Protein 3HFQ (pdb70)

Secondary structure (DSSP, 8-state):
-EEEEEEE--SSS--EEEEEEEETTTTEEEEEEEEEE-S----EEE-TT-EEEEEEEETTEEEEEEEEEETTEEEEEEEEEEES---SEEEEETTTTEEEEEETTTTEEE--B-TTS-B----EEE-----SSTT-SS--EEEEEE-TTS-EEEEETTTTEEEEEEE-TTS-EEEEEEE--TT--EEEEEE-TTSSEEEEEETTTTEEEEEEEETTTTEEEEEEEEESS-TT--S--EEEEEEE-TTS-EEEEEEETTTEEEEEEE-GGG-EEEEEEEE-SSS---EEEE-TTSSEEEEEETTTTEEEEEEE-TTT--EEEEEEEEE-TTEEEEEE--/-EEEEEEE--SSS--EEEEEEEETTTTEEEEEEEEEE-S----EEE-TT-EEEEEEEETTEEEEEEEEEETTEEEEEEEEEEES---SEEEEETTTTEEEEEETTTTEEE--B-TTS-B----EEE-----SSTT-SS--EEEEEE-TTS-EEEEETTTTEEEEEEE-TTS-EEEEEEE--TT--EEEEEE-TTSSEEEEEETTTTEEEEEEEETTTTEEEEEEEEESS-TT--S--EEEEEEE-TTS-EEEEEEETTTEEEEEEE-TTS-EEEEEEEE-SSS---EEEE-TTSSEEEEEETTTTEEEEEEE-TTT--EEEEEEEEE-TTEEEEEE--

CATH classification: 2.130.10.10

Foldseek 3Di:
DFKKKFAFAPPDPDQGIWMWDQDPPVRDIATPGDADGFHRQQEWEAAPQGKIKTWHDDDQKTEIWIWHDDPSHIHTDGTDIDGHDTFAYWYADHVLQKMWTFRFVQLWIWMHQDPVGDDDTQDIDHDWAAFDDPSQPIWGWADWDAAPLGWIWIDTLGHQKIWTWHADSSIYTDTQDMDHPTQQRWHDKDAALVRQWIWIARFRQQKIWIWGADPVRRDIDTDDMDHQDDPPPPDDKTKADWDADNNRQKIWIAIAPVAWIWIWGQDPPRDTDTDDTGHQQEGAFRDKQQEPVSQKIKTAHQPGQKIFIWGADPPPRDTDGDDIGHGHHRTRYMGIDD/DFKKKFFFAPPDPDQGIWMWDQDPVVRDIATPGDADGFHRFQEWEAAPQGKIWTWHDDPQWTFIWIWHGDPSYTHTDGTDTDHDDTFAYKYADHVLQKMWTFRFVQLWIWMHQDPVGDDDTQDIDHDWAAFDDPSLPIWGWADWDAAPLGWIWIDTLGHQKIWTWHADSSGDTHTQDMDHPTQQRWHDKAAALVRQWIWTARFRQQKIWIWGADPVSRDIDTDDMDHQDPPPDDWDKTKADKDAPNNRQKIWIAIATVAWIWIWGADPVGDTDTDDTGHQQEGAFRDKYQAPVSQKIKTAHQPGQKIFIWGADPVVRDTDGDDIRHGHHRTRYMGIDD

Organism: Lactiplantibacillus plantarum (strain ATCC BAA-793 / NCIMB 8826 / WCFS1) (NCBI:txid220668)

InterPro domains:
  IPR011048 Cytochrome cd1-nitrite reductase-like, haem d1 domain superfamily [SSF51004] (36-339)
  IPR015943 WD40/YVTN repeat-like-containing domain superfamily [G3DSA:2.130.10.10] (1-339)
  IPR019405 Lactonase, 7-bladed beta-propeller [PF10282] (5-339)
  IPR050282 Cycloisomerase 2 [PTHR30344] (2-339)

Radius of gyration: 32.07 Å; Cα contacts (8 Å, |Δi|>4): 2108; chains: 2; bounding box: 79×46×90 Å

Solvent-accessible surface area: 25592 Å² total

Sequence (676 aa):
QERILFGTYTKKTSQGIYQGTLDTTAKTLTNDGLLAATQNPTYLALSAKDCLYSVDKEDDEGGIAAWQIDGQTAHKLNTVVAPGTPPAYVAVDEARQLVYSANYHKGTAEVKIAADGALTLTDTVQHSGHGPRPEQDGSHIHYTDLTPDNRLAVIDLGSDKVYVYNVSDAGQLSEQSVLTEAGFGPRHLVFSPDGQYAFLAGELSSQIASLKYDTQTGAFTQLGIVKTIPADYTAHNGAAAIRLSHDGHFLYVSNRGYNTLAVFAVTADGHLTLIQQISTEGDFPRDFDLDPTEAFVVVVNQNTDNATLYARDLTSGKLSLLQKDVTVPEGVCVRFLEQERILFGTYTKKTSQGIYQGTLDTTAKTLTNDGLLAATQNPTYLALSAKDCLYSVDKEDDEGGIAAWQIDGQTAHKLNTVVAPGTPPAYVAVDEARQLVYSANYHKGTAEVKIAADGALTLTDTVQHSGHGPRPEQDGSHIHYTDLTPDNRLAVIDLGSDKVYVYNVSDAGQLSEQSVLTEAGFGPRHLVFSPDGQYAFLAGELSSQIASLKYDTQTGAFTQLGIVKTIPADYTAHNGAAAIRLSHDGHFLYVSNRGYNTLAVFAVTADGHLTLIQQISTEGDFPRDFDLDPTEAFVVVVNQNTDNATLYARDLTSGKLSLLQKDVTVPEGVCVRFLE

Nearest PDB structures (foldseek):
  3hfq-assembly2_B  TM=1.000E+00  e=3.665E-59  Lactiplantibacillus plantarum
  3fgb-assembly2_B  TM=9.104E-01  e=1.657E-25  Bacteroides thetaiotaomicron
  6igb-assembly2_B  TM=9.266E-01  e=6.050E-25  Pseudomonas aeruginosa PAO1
  1ri6-assembly1_A  TM=8.854E-01  e=9.279E-20  Escherichia coli
  6nau-assembly3_C  TM=8.798E-01  e=3.077E-19  Klebsiella pneumoniae subsp. pneumoniae

B-factor: mean 16.71, std 8.14, range [5.11, 86.41]

Structure (mmCIF, N/CA/C/O backbone):
data_3HFQ
#
_entry.id   3HFQ
#
_cell.length_a   78.543
_cell.length_b   54.029
_cell.length_c   79.584
_cell.angle_alpha   90.000
_cell.angle_beta   104.180
_cell.angle_gamma   90.000
#
_symmetry.space_group_name_H-M   'P 1 21 1'
#
loop_
_entity.id
_entity.type
_entity.pdbx_description
1 polymer 'uncharacterized protein lp_2219'
2 non-polymer 'PHOSPHATE ION'
3 water water
#
loop_
_atom_site.group_PDB
_atom_site.id
_atom_site.type_symbol
_atom_site.label_atom_id
_atom_site.label_alt_id
_atom_site.label_comp_id
_atom_site.label_asym_id
_atom_site.label_entity_id
_atom_site.label_seq_id
_atom_site.pdbx_PDB_ins_code
_atom_site.Cartn_x
_atom_site.Cartn_y
_atom_site.Cartn_z
_atom_site.occupancy
_atom_site.B_iso_or_equiv
_atom_site.auth_seq_id
_atom_site.auth_comp_id
_atom_site.auth_asym_id
_atom_site.auth_atom_id
_atom_site.pdbx_PDB_model_num
ATOM 9 N N . GLN A 1 2 ? 10.956 24.427 17.052 1.00 18.17 2 GLN A N 1
ATOM 10 C CA . GLN A 1 2 ? 11.174 23.313 17.966 1.00 17.28 2 GLN A CA 1
ATOM 11 C C . GLN A 1 2 ? 11.724 23.819 19.298 1.00 20.84 2 GLN A C 1
ATOM 12 O O . GLN A 1 2 ? 12.697 24.571 19.329 1.00 19.03 2 GLN A O 1
ATOM 18 N N . GLU A 1 3 ? 11.092 23.407 20.392 1.00 15.41 3 GLU A N 1
ATOM 19 C CA . GLU A 1 3 ? 11.526 23.809 21.724 1.00 15.78 3 GLU A CA 1
ATOM 20 C C . GLU A 1 3 ? 11.843 22.577 22.556 1.00 15.30 3 GLU A C 1
ATOM 21 O O . GLU A 1 3 ? 11.018 21.674 22.697 1.00 13.48 3 GLU A O 1
ATOM 27 N N . ARG A 1 4 ? 13.049 22.561 23.109 1.00 14.37 4 ARG A N 1
ATOM 28 C CA . ARG A 1 4 ? 13.536 21.453 23.916 1.00 14.62 4 ARG A CA 1
ATOM 29 C C . ARG A 1 4 ? 12.995 21.497 25.339 1.00 15.61 4 ARG A C 1
ATOM 30 O O . ARG A 1 4 ? 12.920 22.564 25.955 1.00 14.45 4 ARG A O 1
ATOM 38 N N . ILE A 1 5 ? 12.630 20.325 25.852 1.00 15.06 5 ILE A N 1
ATOM 39 C CA . ILE A 1 5 ? 12.083 20.191 27.198 1.00 14.84 5 ILE A CA 1
ATOM 40 C C . ILE A 1 5 ? 12.787 19.051 27.927 1.00 16.15 5 ILE A C 1
ATOM 41 O O . ILE A 1 5 ? 13.087 18.022 27.323 1.00 14.75 5 ILE A O 1
ATOM 46 N N . LEU A 1 6 ? 13.045 19.239 29.219 1.00 11.09 6 LEU A N 1
ATOM 47 C CA . LEU A 1 6 ? 13.676 18.205 30.031 1.00 9.25 6 LEU A CA 1
ATOM 48 C C . LEU A 1 6 ? 12.643 17.710 31.038 1.00 10.56 6 LEU A C 1
ATOM 49 O O . LEU A 1 6 ? 11.871 18.500 31.586 1.00 13.31 6 LEU A O 1
ATOM 54 N N . PHE A 1 7 ? 12.627 16.403 31.278 1.00 11.64 7 PHE A N 1
ATOM 55 C CA . PHE A 1 7 ? 11.679 15.804 32.208 1.00 9.17 7 PHE A CA 1
ATOM 56 C C . PHE A 1 7 ? 12.366 15.146 33.400 1.00 13.01 7 PHE A C 1
ATOM 57 O O . PHE A 1 7 ? 13.215 14.269 33.227 1.00 10.20 7 PHE A O 1
ATOM 65 N N . GLY A 1 8 ? 11.989 15.572 34.602 1.00 11.38 8 GLY A N 1
ATOM 66 C CA . GLY A 1 8 ? 12.537 14.982 35.812 1.00 11.16 8 GLY A CA 1
ATOM 67 C C . GLY A 1 8 ? 11.600 13.844 36.177 1.00 13.36 8 GLY A C 1
ATOM 68 O O . GLY A 1 8 ? 10.423 13.880 35.819 1.00 10.25 8 GLY A O 1
ATOM 69 N N . THR A 1 9 ? 12.101 12.835 36.879 1.00 8.50 9 THR A N 1
ATOM 70 C CA . THR A 1 9 ? 11.269 11.690 37.233 1.00 9.06 9 THR A CA 1
ATOM 71 C C . THR A 1 9 ? 11.705 11.018 38.520 1.00 12.78 9 THR A C 1
ATOM 72 O O . THR A 1 9 ? 12.703 11.387 39.134 1.00 11.09 9 THR A O 1
ATOM 76 N N . TYR A 1 10 ? 10.920 10.017 38.904 1.00 12.76 10 TYR A N 1
ATOM 77 C CA . TYR A 1 10 ? 11.211 9.157 40.040 1.00 11.55 10 TYR A CA 1
ATOM 78 C C . TYR A 1 10 ? 11.710 7.947 39.265 1.00 12.85 10 TYR A C 1
ATOM 79 O O . TYR A 1 10 ? 11.362 7.789 38.093 1.00 9.90 10 TYR A O 1
ATOM 88 N N . THR A 1 11 ? 12.523 7.104 39.885 1.00 11.76 11 THR A N 1
ATOM 89 C CA . THR A 1 11 ? 13.013 5.918 39.193 1.00 13.30 11 THR A CA 1
ATOM 90 C C . THR A 1 11 ? 12.763 4.696 40.062 1.00 18.25 11 THR A C 1
ATOM 91 O O . THR A 1 11 ? 13.684 3.947 40.385 1.00 21.52 11 THR A O 1
ATOM 95 N N . LYS A 1 12 ? 11.501 4.508 40.431 1.00 18.37 12 LYS A N 1
ATOM 96 C CA . LYS A 1 12 ? 11.093 3.396 41.279 1.00 22.87 12 LYS A CA 1
ATOM 97 C C . LYS A 1 12 ? 10.442 2.256 40.501 1.00 22.07 12 LYS A C 1
ATOM 98 O O . LYS A 1 12 ? 10.271 1.161 41.037 1.00 19.65 12 LYS A O 1
ATOM 104 N N . LYS A 1 13 ? 10.081 2.505 39.245 1.00 17.92 13 LYS A N 1
ATOM 105 C CA . LYS A 1 13 ? 9.441 1.477 38.430 1.00 21.17 13 LYS A CA 1
ATOM 106 C C . LYS A 1 13 ? 10.094 1.219 37.075 1.00 24.87 13 LYS A C 1
ATOM 107 O O . LYS A 1 13 ? 10.715 0.174 36.874 1.00 29.77 13 LYS A O 1
ATOM 113 N N . THR A 1 14 ? 9.959 2.156 36.143 1.00 19.99 14 THR A N 1
ATOM 114 C CA . THR A 1 14 ? 10.533 1.960 34.817 1.00 21.82 14 THR A CA 1
ATOM 115 C C . THR A 1 14 ? 11.448 3.069 34.303 1.00 19.47 14 THR A C 1
ATOM 116 O O . THR A 1 14 ? 12.191 2.863 33.345 1.00 19.89 14 THR A O 1
ATOM 120 N N . SER A 1 15 ? 11.395 4.240 34.927 1.00 14.67 15 SER A N 1
ATOM 121 C CA . SER A 1 15 ? 12.231 5.362 34.498 1.00 13.79 15 SER A CA 1
ATOM 122 C C . SER A 1 15 ? 13.721 5.098 34.711 1.00 11.71 15 SER A C 1
ATOM 123 O O . SER A 1 15 ? 14.111 4.461 35.687 1.00 12.13 15 SER A O 1
ATOM 126 N N . GLN A 1 16 ? 14.548 5.598 33.798 1.00 12.30 16 GLN A N 1
ATOM 127 C CA . GLN A 1 16 ? 15.994 5.429 33.908 1.00 15.39 16 GLN A CA 1
ATOM 128 C C . GLN A 1 16 ? 16.696 6.743 34.239 1.00 14.16 16 GLN A C 1
ATOM 129 O O . GLN A 1 16 ? 17.928 6.799 34.295 1.00 13.15 16 GLN A O 1
ATOM 135 N N . GLY A 1 17 ? 15.918 7.801 34.454 1.00 14.76 17 GLY A N 1
ATOM 136 C CA . GLY A 1 17 ? 16.519 9.080 34.791 1.00 17.07 17 GLY A CA 1
ATOM 137 C C . GLY A 1 17 ? 15.858 10.306 34.191 1.00 11.01 17 GLY A C 1
ATOM 138 O O . GLY A 1 17 ? 14.635 10.459 34.235 1.00 10.70 17 GLY A O 1
ATOM 139 N N . ILE A 1 18 ? 16.681 11.187 33.631 1.00 8.26 18 ILE A N 1
ATOM 140 C CA . ILE A 1 18 ? 16.201 12.422 33.024 1.00 8.42 18 ILE A CA 1
ATOM 141 C C . ILE A 1 18 ? 15.948 12.226 31.533 1.00 13.02 18 ILE A C 1
ATOM 142 O O . ILE A 1 18 ? 16.825 11.760 30.800 1.00 12.33 18 ILE A O 1
ATOM 147 N N . TYR A 1 19 ? 14.744 12.571 31.089 1.00 10.28 19 TYR A N 1
ATOM 148 C CA . TYR A 1 19 ? 14.391 12.443 29.681 1.00 10.63 19 TYR A CA 1
ATOM 149 C C . TYR A 1 19 ? 14.341 13.807 29.014 1.00 9.93 19 TYR A C 1
ATOM 150 O O . TYR A 1 19 ? 14.348 14.840 29.686 1.00 9.24 19 TYR A O 1
ATOM 159 N N . GLN A 1 20 ? 14.304 13.80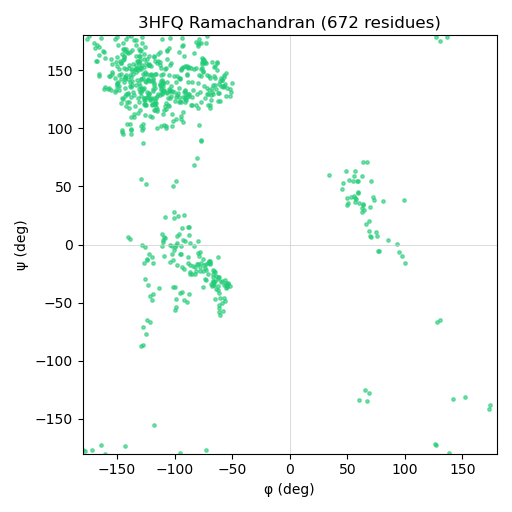4 27.686 1.00 9.86 20 GLN A N 1
ATOM 160 C CA . GLN A 1 20 ? 14.244 15.049 26.939 1.00 8.73 20 GLN A CA 1
ATOM 161 C C . GLN A 1 20 ? 13.278 14.904 25.775 1.00 10.21 20 GLN A C 1
ATOM 162 O O . GLN A 1 20 ? 13.135 13.826 25.196 1.00 10.72 20 GLN A O 1
ATOM 168 N N . GLY A 1 21 ? 12.596 15.994 25.453 1.00 9.67 21 GLY A N 1
ATOM 169 C CA . GLY A 1 21 ? 11.644 15.956 24.365 1.00 10.96 21 GLY A CA 1
ATOM 170 C C . GLY A 1 21 ? 11.632 17.243 23.576 1.00 16.49 21 GLY A C 1
ATOM 171 O O . GLY A 1 21 ? 12.448 18.141 23.799 1.00 13.65 21 GLY A O 1
ATOM 172 N N . THR A 1 22 ? 10.686 17.331 22.651 1.00 12.07 22 THR A N 1
ATOM 173 C CA . THR A 1 22 ? 10.560 18.498 21.803 1.00 12.61 22 THR A CA 1
ATOM 174 C C . THR A 1 22 ? 9.102 18.905 21.656 1.00 12.83 22 THR A C 1
ATOM 175 O O . THR A 1 22 ? 8.222 18.058 21.504 1.00 11.97 22 THR A O 1
ATOM 179 N N . LEU A 1 23 ? 8.857 20.208 21.728 1.00 10.63 23 LEU A N 1
ATOM 180 C CA . LEU A 1 23 ? 7.521 20.753 21.536 1.00 13.27 23 LEU A CA 1
ATOM 181 C C . LEU A 1 23 ? 7.590 21.461 20.184 1.00 13.34 23 LEU A C 1
ATOM 182 O O . LEU A 1 23 ? 8.355 22.413 20.013 1.00 10.89 23 LEU A O 1
ATOM 187 N N . ASP A 1 24 ? 6.826 20.965 19.216 1.00 15.33 24 ASP A N 1
ATOM 188 C CA . ASP A 1 24 ? 6.801 21.550 17.879 1.00 17.20 24 ASP A CA 1
ATOM 189 C C . ASP A 1 24 ? 5.620 22.525 17.856 1.00 13.54 24 ASP A C 1
ATOM 190 O O . ASP A 1 24 ? 4.463 22.111 17.855 1.00 16.00 24 ASP A O 1
ATOM 195 N N . THR A 1 25 ? 5.913 23.823 17.846 1.00 16.00 25 THR A N 1
ATOM 196 C CA . THR A 1 25 ? 4.889 24.885 17.870 1.00 14.89 25 THR A CA 1
ATOM 197 C C . THR A 1 25 ? 3.981 24.960 16.639 1.00 19.04 25 THR A C 1
ATOM 198 O O . THR A 1 25 ? 2.854 25.481 16.733 1.00 16.79 25 THR A O 1
ATOM 202 N N . THR A 1 26 ? 4.460 24.447 15.504 1.00 15.61 26 THR A N 1
ATOM 203 C CA . THR A 1 26 ? 3.651 24.471 14.288 1.00 19.61 26 THR A CA 1
ATOM 204 C C . THR A 1 26 ? 2.812 23.193 14.120 1.00 20.66 26 THR A C 1
ATOM 205 O O . THR A 1 26 ? 1.626 23.277 13.826 1.00 19.46 26 THR A O 1
ATOM 209 N N . ALA A 1 27 ? 3.440 22.029 14.289 1.00 17.17 27 ALA A N 1
ATOM 210 C CA . ALA A 1 27 ? 2.759 20.753 14.169 1.00 18.00 27 ALA A CA 1
ATOM 211 C C . ALA A 1 27 ? 1.851 20.500 15.339 1.00 19.13 27 ALA A C 1
ATOM 212 O O . ALA A 1 27 ? 0.940 19.700 15.296 1.00 16.93 27 ALA A O 1
ATOM 214 N N . LYS A 1 28 ? 2.151 21.191 16.414 1.00 16.81 28 LYS A N 1
ATOM 215 C CA . LYS A 1 28 ? 1.356 21.130 17.605 1.00 13.53 28 LYS A CA 1
ATOM 216 C C . LYS A 1 28 ? 1.544 19.794 18.331 1.00 18.00 28 LYS A C 1
ATOM 217 O O . LYS A 1 28 ? 0.592 19.177 18.810 1.00 16.03 28 LYS A O 1
ATOM 223 N N . THR A 1 29 ? 2.784 19.328 18.377 1.00 17.60 29 THR A N 1
ATOM 224 C CA . THR A 1 29 ? 3.097 18.033 18.954 1.00 16.39 29 THR A CA 1
ATOM 225 C C . THR A 1 29 ? 4.106 18.109 20.091 1.00 14.26 29 THR A C 1
ATOM 226 O O . THR A 1 29 ? 4.836 19.094 20.248 1.00 12.37 29 THR A O 1
ATOM 230 N N . LEU A 1 30 ? 4.137 17.040 20.876 1.00 12.14 30 LEU A N 1
ATOM 231 C CA . LEU A 1 30 ? 5.044 16.899 22.006 1.00 12.55 30 LEU A CA 1
ATOM 232 C C . LEU A 1 30 ? 5.611 15.486 21.935 1.00 14.52 30 LEU A C 1
ATOM 233 O O . LEU A 1 30 ? 4.858 14.519 21.836 1.00 12.78 30 LEU A O 1
ATOM 238 N N . THR A 1 31 ? 6.934 15.367 21.988 1.00 15.37 31 THR A N 1
ATOM 239 C CA . THR A 1 31 ? 7.576 14.058 21.932 1.00 19.55 31 THR A CA 1
ATOM 240 C C . THR A 1 31 ? 8.518 13.859 23.113 1.00 17.45 31 THR A C 1
ATOM 241 O O . THR A 1 31 ? 8.935 14.820 23.763 1.00 17.78 31 THR A O 1
ATOM 245 N N . ASN A 1 32 ? 8.830 12.601 23.396 1.00 10.13 32 ASN A N 1
ATOM 246 C CA . ASN A 1 32 ? 9.798 12.261 24.428 1.00 13.84 32 ASN A CA 1
ATOM 247 C C . ASN A 1 32 ? 10.861 11.614 23.550 1.00 11.89 32 ASN A C 1
ATOM 248 O O . ASN A 1 32 ? 10.711 10.468 23.130 1.00 14.08 32 ASN A O 1
ATOM 253 N N . ASP A 1 33 ? 11.906 12.373 23.237 1.00 10.89 33 ASP A N 1
ATOM 254 C CA . ASP A 1 33 ? 12.973 11.892 22.368 1.00 11.31 33 ASP A CA 1
ATOM 255 C C . ASP A 1 33 ? 13.880 10.836 22.981 1.00 13.69 33 ASP A C 1
ATOM 256 O O . ASP A 1 33 ? 14.617 10.157 22.268 1.00 15.01 33 ASP A O 1
ATOM 261 N N . GLY A 1 34 ? 13.837 10.692 24.298 1.00 11.29 34 GLY A N 1
ATOM 262 C CA . GLY A 1 34 ? 14.672 9.689 24.926 1.00 15.93 34 GLY A CA 1
ATOM 263 C C . GLY A 1 34 ? 15.380 10.146 26.181 1.00 12.31 34 GLY A C 1
ATOM 264 O O . GLY A 1 34 ? 15.260 11.295 26.603 1.00 11.51 34 GLY A O 1
ATOM 265 N N . LEU A 1 35 ? 16.127 9.222 26.772 1.00 15.71 35 LEU A N 1
ATOM 266 C CA . LEU A 1 35 ? 16.874 9.471 27.995 1.00 11.48 35 LEU A CA 1
ATOM 267 C C . LEU A 1 35 ? 18.072 10.387 27.752 1.00 15.30 35 LEU A C 1
ATOM 268 O O . LEU A 1 35 ? 18.872 10.153 26.847 1.00 16.86 35 LEU A O 1
ATOM 273 N N . LEU A 1 36 ? 18.188 11.434 28.562 1.00 13.74 36 LEU A N 1
ATOM 274 C CA . LEU A 1 36 ? 19.299 12.367 28.446 1.00 13.32 36 LEU A CA 1
ATOM 275 C C . LEU A 1 36 ? 20.391 11.966 29.434 1.00 14.65 36 LEU A C 1
ATOM 276 O O . LEU A 1 36 ? 21.577 11.997 29.111 1.00 15.72 36 LEU A O 1
ATOM 281 N N . ALA A 1 37 ? 19.988 11.581 30.639 1.00 17.15 37 ALA A N 1
ATOM 282 C CA . ALA A 1 37 ? 20.957 11.186 31.655 1.00 16.86 37 ALA A CA 1
ATOM 283 C C . ALA A 1 37 ? 20.455 10.066 32.552 1.00 17.01 37 ALA A C 1
ATOM 284 O O . ALA A 1 37 ? 19.384 10.171 33.156 1.00 14.56 37 ALA A O 1
ATOM 286 N N . ALA A 1 38 ? 21.234 8.993 32.638 1.00 12.81 38 ALA A N 1
ATOM 287 C CA . ALA A 1 38 ? 20.878 7.870 33.491 1.00 15.50 38 ALA A CA 1
ATOM 288 C C . ALA A 1 38 ? 21.264 8.274 34.909 1.00 15.66 38 ALA A C 1
ATOM 289 O O . ALA A 1 38 ? 22.436 8.525 35.193 1.00 15.45 38 ALA A O 1
ATOM 291 N N . THR A 1 39 ? 20.272 8.354 35.788 1.00 17.74 39 THR A N 1
ATOM 292 C CA . THR A 1 39 ? 20.494 8.744 37.175 1.00 16.30 39 THR A CA 1
ATOM 293 C C . THR A 1 39 ? 19.291 8.320 38.025 1.00 17.83 39 THR A C 1
ATOM 294 O O . THR A 1 39 ? 18.244 7.962 37.488 1.00 16.24 39 THR A O 1
ATOM 298 N N . GLN A 1 40 ? 19.438 8.348 39.347 1.00 14.94 40 GLN A N 1
ATOM 299 C CA . GLN A 1 40 ? 18.355 7.930 40.233 1.00 13.74 40 GLN A CA 1
ATOM 300 C C . GLN A 1 40 ? 17.562 9.061 40.883 1.00 15.77 40 GLN A C 1
ATOM 301 O O . GLN A 1 40 ? 18.136 10.001 41.425 1.00 14.22 40 GLN A O 1
ATOM 307 N N . ASN A 1 41 ? 16.237 8.937 40.820 1.00 13.19 41 ASN A N 1
ATOM 308 C CA . ASN A 1 41 ? 15.290 9.893 41.399 1.00 15.38 41 ASN A CA 1
ATOM 309 C C . ASN A 1 41 ? 15.538 11.378 41.139 1.00 14.30 41 ASN A C 1
ATOM 310 O O . ASN A 1 41 ? 15.582 12.184 42.070 1.00 12.55 41 ASN A O 1
ATOM 315 N N . PRO A 1 42 ? 15.696 11.765 39.864 1.00 12.17 42 PRO A N 1
ATOM 316 C CA . PRO A 1 42 ? 15.929 13.176 39.535 1.00 10.05 42 PRO A CA 1
ATOM 317 C C . PRO A 1 42 ? 14.567 13.867 39.488 1.00 12.57 42 PRO A C 1
ATOM 318 O O . PRO A 1 42 ? 14.112 14.292 38.424 1.00 11.51 42 PRO A O 1
ATOM 322 N N . THR A 1 43 ? 13.932 13.981 40.654 1.00 9.72 43 THR A N 1
ATOM 323 C CA . THR A 1 43 ? 12.590 14.559 40.767 1.00 9.27 43 THR A CA 1
ATOM 324 C C . THR A 1 43 ? 12.438 16.055 40.522 1.00 13.42 43 THR A C 1
ATOM 325 O O . THR A 1 43 ? 11.316 16.544 40.392 1.00 10.56 43 THR A O 1
ATOM 329 N N . TYR A 1 44 ? 13.543 16.794 40.499 1.00 9.57 44 TYR A N 1
ATOM 330 C CA . TYR A 1 44 ? 13.472 18.217 40.193 1.00 12.38 44 TYR A CA 1
ATOM 331 C C . TYR A 1 44 ? 14.751 18.631 39.482 1.00 10.21 44 TYR A C 1
ATOM 332 O O . TYR A 1 44 ? 15.827 18.099 39.763 1.00 12.42 44 TYR A O 1
ATOM 341 N N . LEU A 1 45 ? 14.616 19.579 38.559 1.00 10.77 45 LEU A N 1
ATOM 342 C CA . LEU A 1 45 ? 15.728 20.052 37.746 1.00 11.73 45 LEU A CA 1
ATOM 343 C C . LEU A 1 45 ? 15.868 21.571 37.723 1.00 13.66 45 LEU A C 1
ATOM 344 O O . LEU A 1 45 ? 14.880 22.294 37.848 1.00 9.12 45 LEU A O 1
ATOM 349 N N . ALA A 1 46 ? 17.102 22.038 37.531 1.00 7.31 46 ALA A N 1
ATOM 350 C CA . ALA A 1 46 ? 17.407 23.466 37.444 1.00 10.29 46 ALA A CA 1
ATOM 351 C C . ALA A 1 46 ? 18.512 23.647 36.401 1.00 15.18 46 ALA A C 1
ATOM 352 O O . ALA A 1 46 ? 19.426 22.827 36.312 1.00 16.23 46 ALA A O 1
ATOM 354 N N . LEU A 1 47 ? 18.426 24.721 35.623 1.00 10.61 47 LEU A N 1
ATOM 355 C CA . LEU A 1 47 ? 19.406 24.995 34.575 1.00 14.65 47 LEU A CA 1
ATOM 356 C C . LEU A 1 47 ? 20.121 26.324 34.779 1.00 13.15 47 LEU A C 1
ATOM 357 O O . LEU A 1 47 ? 19.540 27.275 35.297 1.00 15.99 47 LEU A O 1
ATOM 362 N N . SER A 1 48 ? 21.388 26.380 34.375 1.00 10.89 48 SER A N 1
ATOM 363 C CA . SER A 1 48 ? 22.164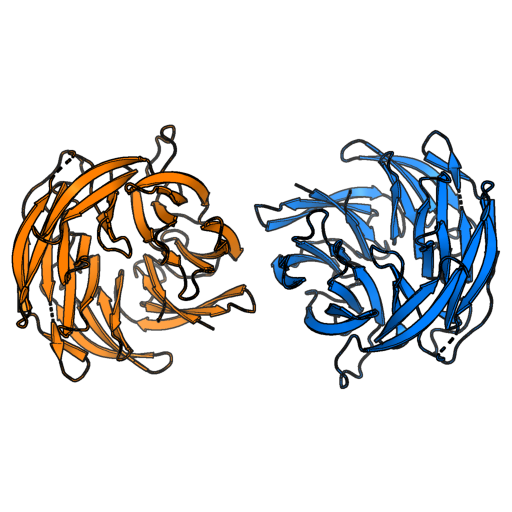 27.610 34.482 1.00 13.50 48 SER A CA 1
ATOM 364 C C . SER A 1 48 ? 22.287 28.209 33.083 1.00 17.03 48 SER A C 1
ATOM 365 O O . SER A 1 48 ? 21.947 27.558 32.092 1.00 16.61 48 SER A O 1
ATOM 368 N N . ALA A 1 49 ? 22.770 29.444 33.005 1.00 16.13 49 ALA A N 1
ATOM 369 C CA . ALA A 1 49 ? 22.933 30.120 31.724 1.00 23.12 49 ALA A CA 1
ATOM 370 C C . ALA A 1 49 ? 24.060 29.498 30.898 1.00 19.52 49 ALA A C 1
ATOM 371 O O . ALA A 1 49 ? 24.162 29.742 29.698 1.00 23.44 49 ALA A O 1
ATOM 373 N N . LYS A 1 50 ? 24.905 28.699 31.543 1.00 15.87 50 LYS A N 1
ATOM 374 C CA . LYS A 1 50 ? 26.016 28.042 30.857 1.00 17.87 50 LYS A CA 1
ATOM 375 C C . LYS A 1 50 ? 25.594 26.647 30.408 1.00 20.32 50 LYS A C 1
ATOM 376 O O . LYS A 1 50 ? 26.425 25.817 30.040 1.00 18.99 50 LYS A O 1
ATOM 378 N N . ASP A 1 51 ? 24.287 26.410 30.444 1.00 18.30 51 ASP A N 1
ATOM 379 C CA . ASP A 1 51 ? 23.692 25.140 30.062 1.00 18.55 51 ASP A CA 1
ATOM 380 C C . ASP A 1 51 ? 24.112 23.972 30.940 1.00 16.64 51 ASP A C 1
ATOM 381 O O . ASP A 1 51 ? 24.262 22.845 30.470 1.00 17.32 51 ASP A O 1
ATOM 386 N N . CYS A 1 52 ? 24.322 24.251 32.222 1.00 12.86 52 CYS A N 1
ATOM 387 C CA . CYS A 1 52 ? 24.645 23.192 33.159 1.00 11.24 52 CYS A CA 1
ATOM 388 C C . CYS A 1 52 ? 23.312 22.804 33.780 1.00 13.05 52 CYS A C 1
ATOM 389 O O . CYS A 1 52 ? 22.451 23.657 34.006 1.00 14.56 52 CYS A O 1
ATOM 392 N N . LEU A 1 53 ? 23.143 21.512 34.026 1.00 10.03 53 LEU A N 1
ATOM 393 C CA . LEU A 1 53 ? 21.920 20.986 34.603 1.00 12.56 53 LEU A CA 1
ATOM 394 C C . LEU A 1 53 ? 22.191 20.479 36.012 1.00 12.98 53 LEU A C 1
ATOM 395 O O . LEU A 1 53 ? 23.184 19.796 36.255 1.00 11.39 53 LEU A O 1
ATOM 400 N N . TYR A 1 54 ? 21.306 20.826 36.937 1.00 11.19 54 TYR A N 1
ATOM 401 C CA . TYR A 1 54 ? 21.438 20.401 38.321 1.00 11.18 54 TYR A CA 1
ATOM 402 C C . TYR A 1 54 ? 20.183 19.608 38.652 1.00 12.18 54 TYR A C 1
ATOM 403 O O . TYR A 1 54 ? 19.070 20.082 38.456 1.00 12.11 54 TYR A O 1
ATOM 412 N N . SER A 1 55 ? 20.371 18.386 39.138 1.00 10.98 55 SER A N 1
ATOM 413 C CA . SER A 1 55 ? 19.241 17.522 39.432 1.00 11.93 55 SER A CA 1
ATOM 414 C C . SER A 1 55 ? 19.276 16.857 40.791 1.00 12.20 55 SER A C 1
ATOM 415 O O . SER A 1 55 ? 20.343 16.586 41.341 1.00 9.05 55 SER A O 1
ATOM 418 N N . VAL A 1 56 ? 18.088 16.596 41.322 1.00 10.10 56 VAL A N 1
ATOM 419 C CA . VAL A 1 56 ? 17.954 15.900 42.590 1.00 9.72 56 VAL A CA 1
ATOM 420 C C . VAL A 1 56 ? 18.643 14.575 42.297 1.00 11.09 56 VAL A C 1
ATOM 421 O O . VAL A 1 56 ? 18.528 14.052 41.185 1.00 11.04 56 VAL A O 1
ATOM 425 N N . ASP A 1 57 ? 19.351 14.028 43.277 1.00 10.08 57 ASP A N 1
ATOM 426 C CA . ASP A 1 57 ? 20.085 12.800 43.037 1.00 10.03 57 ASP A CA 1
ATOM 427 C C . ASP A 1 57 ? 20.106 11.846 44.227 1.00 15.18 57 ASP A C 1
ATOM 428 O O . ASP A 1 57 ? 20.217 12.267 45.378 1.00 15.74 57 ASP A O 1
ATOM 433 N N . LYS A 1 58 ? 19.976 10.556 43.935 1.00 17.18 58 LYS A N 1
ATOM 434 C CA . LYS A 1 58 ? 20.008 9.532 44.967 1.00 19.11 58 LYS A CA 1
ATOM 435 C C . LYS A 1 58 ? 21.132 8.572 44.644 1.00 20.12 58 LYS A C 1
ATOM 436 O O . LYS A 1 58 ? 21.191 8.002 43.554 1.00 15.45 58 LYS A O 1
ATOM 442 N N . GLU A 1 59 ? 22.032 8.404 45.597 1.00 22.80 59 GLU A N 1
ATOM 443 C CA . GLU A 1 59 ? 23.155 7.511 45.419 1.00 26.59 59 GLU A CA 1
ATOM 444 C C . GLU A 1 59 ? 23.102 6.605 46.645 1.00 32.87 59 GLU A C 1
ATOM 445 O O . GLU A 1 59 ? 23.700 6.900 47.679 1.00 31.53 59 GLU A O 1
ATOM 451 N N . ASP A 1 60 ? 22.335 5.522 46.524 1.00 34.09 60 ASP A N 1
ATOM 452 C CA . ASP A 1 60 ? 22.156 4.546 47.598 1.00 35.12 60 ASP A CA 1
ATOM 453 C C . ASP A 1 60 ? 21.434 5.165 48.783 1.00 32.43 60 ASP A C 1
ATOM 454 O O . ASP A 1 60 ? 20.333 5.714 48.650 1.00 32.88 60 ASP A O 1
ATOM 456 N N . ASP A 1 61 ? 22.072 5.058 49.946 1.00 22.49 61 ASP A N 1
ATOM 457 C CA . ASP A 1 61 ? 21.533 5.610 51.173 1.00 24.97 61 ASP A CA 1
ATOM 458 C C . ASP A 1 61 ? 21.947 7.064 51.338 1.00 24.15 61 ASP A C 1
ATOM 459 O O . ASP A 1 61 ? 21.844 7.629 52.424 1.00 27.57 61 ASP A O 1
ATOM 464 N N . GLU A 1 62 ? 22.421 7.666 50.252 1.00 19.97 62 GLU A N 1
ATOM 465 C CA . GLU A 1 62 ? 22.810 9.069 50.279 1.00 19.94 62 GLU A CA 1
ATOM 466 C C . GLU A 1 62 ? 21.996 9.816 49.233 1.00 23.53 62 GLU A C 1
ATOM 467 O O . GLU A 1 62 ? 21.539 9.229 48.251 1.00 24.40 62 GLU A O 1
ATOM 473 N N . GLY A 1 63 ? 21.813 11.112 49.450 1.00 19.85 63 GLY A N 1
ATOM 474 C CA . GLY A 1 63 ? 21.045 11.910 48.515 1.00 17.28 63 GLY A CA 1
ATOM 475 C C . GLY A 1 63 ? 21.592 13.317 48.431 1.00 19.13 63 GLY A C 1
ATOM 476 O O . GLY A 1 63 ? 22.237 13.793 49.362 1.00 14.97 63 GLY A O 1
ATOM 477 N N . GLY A 1 64 ? 21.336 13.987 47.316 1.00 15.99 64 GLY A N 1
ATOM 478 C CA . GLY A 1 64 ? 21.829 15.342 47.159 1.00 15.38 64 GLY A CA 1
ATOM 479 C C . GLY A 1 64 ? 21.561 15.885 45.773 1.00 13.53 64 GLY A C 1
ATOM 480 O O . GLY A 1 64 ? 20.483 15.677 45.219 1.00 13.31 64 GLY A O 1
ATOM 481 N N . ILE A 1 65 ? 22.551 16.570 45.211 1.00 11.50 65 ILE A N 1
ATOM 482 C CA . ILE A 1 65 ? 22.426 17.171 43.888 1.00 8.63 65 ILE A CA 1
ATOM 483 C C . ILE A 1 65 ? 23.538 16.725 42.944 1.00 11.68 65 ILE A C 1
ATOM 484 O O . ILE A 1 65 ? 24.699 16.618 43.342 1.00 12.89 65 ILE A O 1
ATOM 489 N N . ALA A 1 66 ? 23.173 16.468 41.692 1.00 14.10 66 ALA A N 1
ATOM 490 C CA . ALA A 1 66 ? 24.136 16.064 40.673 1.00 13.05 66 ALA A CA 1
ATOM 491 C C . ALA A 1 66 ? 24.265 17.211 39.679 1.00 13.17 66 ALA A C 1
ATOM 492 O O . ALA A 1 66 ? 23.276 17.868 39.352 1.00 11.14 66 ALA A O 1
ATOM 494 N N . ALA A 1 67 ? 25.487 17.445 39.210 1.00 11.62 67 ALA A N 1
ATOM 495 C CA . ALA A 1 67 ? 25.765 18.507 38.252 1.00 10.89 67 ALA A CA 1
ATOM 496 C C . ALA A 1 67 ? 26.148 17.914 36.902 1.00 11.97 67 ALA A C 1
ATOM 497 O O . ALA A 1 67 ? 26.976 17.001 36.827 1.00 11.21 67 ALA A O 1
ATOM 499 N N . TRP A 1 68 ? 25.544 18.439 35.839 1.00 12.18 68 TRP A N 1
ATOM 500 C CA . TRP A 1 68 ? 25.820 17.968 34.487 1.00 12.10 68 TRP A CA 1
ATOM 501 C C . TRP A 1 68 ? 26.046 19.140 33.544 1.00 11.36 68 TRP A C 1
ATOM 502 O O . TRP A 1 68 ? 25.501 20.222 33.750 1.00 12.97 68 TRP A O 1
ATOM 513 N N . GLN A 1 69 ? 26.854 18.920 32.510 1.00 12.99 69 GLN A N 1
ATOM 514 C CA . GLN A 1 69 ? 27.074 19.939 31.492 1.00 12.16 69 GLN A CA 1
ATOM 515 C C . GLN A 1 69 ? 26.322 19.431 30.270 1.00 14.31 69 GLN A C 1
ATOM 516 O O . GLN A 1 69 ? 26.582 18.323 29.799 1.00 12.81 69 GLN A O 1
ATOM 522 N N . ILE A 1 70 ? 25.380 20.223 29.771 1.00 12.22 70 ILE A N 1
ATOM 523 C CA . ILE A 1 70 ? 24.622 19.824 28.592 1.00 12.85 70 ILE A CA 1
ATOM 524 C C . ILE A 1 70 ? 25.429 20.194 27.355 1.00 18.03 70 ILE A C 1
ATOM 525 O O . ILE A 1 70 ? 25.959 21.299 27.264 1.00 15.20 70 ILE A O 1
ATOM 530 N N . ASP A 1 71 ? 25.533 19.259 26.415 1.00 16.26 71 ASP A N 1
ATOM 531 C CA . ASP A 1 71 ? 26.270 19.479 25.173 1.00 18.79 71 ASP A CA 1
ATOM 532 C C . ASP A 1 71 ? 25.431 18.886 24.049 1.00 18.19 71 ASP A C 1
ATOM 533 O O . ASP A 1 71 ? 25.444 17.677 23.823 1.00 18.54 71 ASP A O 1
ATOM 538 N N . GLY A 1 72 ? 24.697 19.747 23.351 1.00 22.36 72 GLY A N 1
ATOM 539 C CA . GLY A 1 72 ? 23.830 19.272 22.289 1.00 22.88 72 GLY A CA 1
ATOM 540 C C . GLY A 1 72 ? 22.735 18.447 22.940 1.00 18.13 72 GLY A C 1
ATOM 541 O O . GLY A 1 72 ? 22.175 18.850 23.960 1.00 16.15 72 GLY A O 1
ATOM 542 N N . GLN A 1 73 ? 22.441 17.284 22.369 1.00 16.39 73 GLN A N 1
ATOM 543 C CA . GLN A 1 73 ? 21.411 16.403 22.913 1.00 18.00 73 GLN A CA 1
ATOM 544 C C . GLN A 1 73 ? 21.991 15.382 23.890 1.00 16.17 73 GLN A C 1
ATOM 545 O O . GLN A 1 73 ? 21.426 14.304 24.078 1.00 17.51 73 GLN A O 1
ATOM 551 N N . THR A 1 74 ? 23.123 15.718 24.504 1.00 16.24 74 THR A N 1
ATOM 552 C CA . THR A 1 74 ? 23.762 14.825 25.465 1.00 17.46 74 THR A CA 1
ATOM 553 C C . THR A 1 74 ? 24.096 15.571 26.753 1.00 13.55 74 THR A C 1
ATOM 554 O O . THR A 1 74 ? 24.067 16.801 26.794 1.00 14.76 74 THR A O 1
ATOM 558 N N . ALA A 1 75 ? 24.415 14.814 27.798 1.00 14.92 75 ALA A N 1
ATOM 559 C CA . ALA A 1 75 ? 24.756 15.379 29.097 1.00 14.98 75 ALA A CA 1
ATOM 560 C C . ALA A 1 75 ? 26.010 14.707 29.649 1.00 15.36 75 ALA A C 1
ATOM 561 O O . ALA A 1 75 ? 26.164 13.490 29.559 1.00 14.34 75 ALA A O 1
ATOM 563 N N . HIS A 1 76 ? 26.908 15.506 30.212 1.00 14.84 76 HIS A N 1
ATOM 564 C CA . HIS A 1 76 ? 28.146 14.984 30.777 1.00 15.04 76 HIS A CA 1
ATOM 565 C C . HIS A 1 76 ? 28.146 15.259 32.275 1.00 15.06 76 HIS A C 1
ATOM 566 O O . HIS A 1 76 ? 27.960 16.402 32.698 1.00 9.26 76 HIS A O 1
ATOM 573 N N . LYS A 1 77 ? 28.346 14.216 33.076 1.00 10.94 77 LYS A N 1
ATOM 574 C CA . LYS A 1 77 ? 28.367 14.375 34.528 1.00 17.38 77 LYS A CA 1
ATOM 575 C C . LYS A 1 77 ? 29.612 15.133 34.980 1.00 18.15 77 LYS A C 1
ATOM 576 O O . LYS A 1 77 ? 30.724 14.839 34.542 1.00 13.50 77 LYS A O 1
ATOM 582 N N . LEU A 1 78 ? 29.420 16.112 35.856 1.00 15.10 78 LEU A N 1
ATOM 583 C CA . LEU A 1 78 ? 30.538 16.889 36.373 1.00 13.56 78 LEU A CA 1
ATOM 584 C C . LEU A 1 78 ? 30.910 16.341 37.747 1.00 14.59 78 LEU A C 1
ATOM 585 O O . LEU A 1 78 ? 32.048 15.939 37.975 1.00 15.06 78 LEU A O 1
ATOM 590 N N . ASN A 1 79 ? 29.941 16.310 38.657 1.00 12.65 79 ASN A N 1
ATOM 591 C CA . ASN A 1 79 ? 30.173 15.776 39.996 1.00 13.30 79 ASN A CA 1
ATOM 592 C C . ASN A 1 79 ? 28.851 15.751 40.746 1.00 14.51 79 ASN A C 1
ATOM 593 O O . ASN A 1 79 ? 27.814 16.124 40.193 1.00 13.28 79 ASN A O 1
ATOM 598 N N . THR A 1 80 ? 28.878 15.272 41.985 1.00 9.99 80 THR A N 1
ATOM 599 C CA . THR A 1 80 ? 27.674 15.236 42.802 1.00 13.16 80 THR A CA 1
ATOM 600 C C . THR A 1 80 ? 28.045 15.633 44.218 1.00 15.61 80 THR A C 1
ATOM 601 O O . THR A 1 80 ? 29.197 15.492 44.628 1.00 14.63 80 THR A O 1
ATOM 605 N N . VAL A 1 81 ? 27.069 16.152 44.950 1.00 10.66 81 VAL A N 1
ATOM 606 C CA . VAL A 1 81 ? 27.262 16.536 46.340 1.00 10.19 81 VAL A CA 1
ATOM 607 C C . VAL A 1 81 ? 26.144 15.828 47.083 1.00 15.80 81 VAL A C 1
ATOM 608 O O . VAL A 1 81 ? 24.988 16.240 47.018 1.00 13.10 81 VAL A O 1
ATOM 612 N N . VAL A 1 82 ? 26.489 14.745 47.770 1.00 13.12 82 VAL A N 1
ATOM 613 C CA . VAL A 1 82 ? 25.497 13.973 48.493 1.00 15.76 82 VAL A CA 1
ATOM 614 C C . VAL A 1 82 ? 25.876 13.781 49.951 1.00 18.29 82 VAL A C 1
ATOM 615 O O . VAL A 1 82 ? 27.024 13.991 50.342 1.00 18.93 82 VAL A O 1
ATOM 619 N N . ALA A 1 83 ? 24.896 13.380 50.750 1.00 17.33 83 ALA A N 1
ATOM 620 C CA . ALA A 1 83 ? 25.108 13.154 52.171 1.00 19.33 83 ALA A CA 1
ATOM 621 C C . ALA A 1 83 ? 24.150 12.073 52.642 1.00 18.50 83 ALA A C 1
ATOM 622 O O . ALA A 1 83 ? 23.094 11.865 52.046 1.00 14.05 83 ALA A O 1
ATOM 624 N N . PRO A 1 84 ? 24.514 11.354 53.712 1.00 24.18 84 PRO A N 1
ATOM 625 C CA . PRO A 1 84 ? 23.621 10.306 54.207 1.00 22.89 84 PRO A CA 1
ATOM 626 C C . PRO A 1 84 ? 22.213 10.850 54.427 1.00 23.94 84 PRO A C 1
ATOM 627 O O . PRO A 1 84 ? 22.029 11.932 54.991 1.00 23.55 84 PRO A O 1
ATOM 631 N N . GLY A 1 85 ? 21.223 10.104 53.952 1.00 18.69 85 GLY A N 1
ATOM 632 C CA . GLY A 1 85 ? 19.847 10.533 54.094 1.00 19.29 85 GLY A CA 1
ATOM 633 C C . GLY A 1 85 ? 19.109 10.572 52.768 1.00 20.81 85 GLY A C 1
ATOM 634 O O . GLY A 1 85 ? 19.621 10.135 51.730 1.00 15.17 85 GLY A O 1
ATOM 635 N N . THR A 1 86 ? 17.899 11.116 52.804 1.00 18.31 86 THR A N 1
ATOM 636 C CA . THR A 1 86 ? 17.050 11.212 51.625 1.00 17.07 86 THR A CA 1
ATOM 637 C C . THR A 1 86 ? 17.492 12.291 50.646 1.00 16.70 86 THR A C 1
ATOM 638 O O . THR A 1 86 ? 18.178 13.242 51.020 1.00 16.03 86 THR A O 1
ATOM 642 N N . PRO A 1 87 ? 17.108 12.145 49.368 1.00 12.23 87 PRO A N 1
ATOM 643 C CA . PRO A 1 87 ? 17.464 13.129 48.341 1.00 14.11 87 PRO A CA 1
ATOM 644 C C . PRO A 1 87 ? 16.560 14.343 48.559 1.00 10.51 87 PRO A C 1
ATOM 645 O O . PRO A 1 87 ? 15.516 14.231 49.199 1.00 13.03 87 PRO A O 1
ATOM 649 N N . PRO A 1 88 ? 16.951 15.515 48.038 1.00 13.37 88 PRO A N 1
ATOM 650 C CA . PRO A 1 88 ? 16.137 16.726 48.199 1.00 14.57 88 PRO A CA 1
ATOM 651 C C . PRO A 1 88 ? 14.870 16.699 47.336 1.00 13.61 88 PRO A C 1
ATOM 652 O O . PRO A 1 88 ? 14.607 15.711 46.646 1.00 12.81 88 PRO A O 1
ATOM 656 N N . ALA A 1 89 ? 14.095 17.783 47.370 1.00 8.51 89 ALA A N 1
ATOM 657 C CA . ALA A 1 89 ? 12.846 17.854 46.612 1.00 8.91 89 ALA A CA 1
ATOM 658 C C . ALA A 1 89 ? 12.747 19.042 45.655 1.00 10.30 89 ALA A C 1
ATOM 659 O O . ALA A 1 89 ? 11.846 19.096 44.818 1.00 10.05 89 ALA A O 1
ATOM 661 N N . TYR A 1 90 ? 13.662 19.994 45.789 1.00 12.28 90 TYR A N 1
ATOM 662 C CA . TYR A 1 90 ? 13.667 21.184 44.943 1.00 10.95 90 TYR A CA 1
ATOM 663 C C . TYR A 1 90 ? 15.109 21.629 44.746 1.00 11.68 90 TYR A C 1
ATOM 664 O O . TYR A 1 90 ? 15.956 21.396 45.607 1.00 9.99 90 TYR A O 1
ATOM 673 N N . VAL A 1 91 ? 15.385 22.263 43.611 1.00 8.92 91 VAL A N 1
ATOM 674 C CA . VAL A 1 91 ? 16.726 22.765 43.317 1.00 8.71 91 VAL A CA 1
ATOM 675 C C . VAL A 1 91 ? 16.599 23.998 42.424 1.00 11.20 91 VAL A C 1
ATOM 676 O O . VAL A 1 91 ? 15.756 24.032 41.530 1.00 9.46 91 VAL A O 1
ATOM 680 N N . ALA A 1 92 ? 17.413 25.018 42.688 1.00 9.21 92 ALA A N 1
ATOM 681 C CA . ALA A 1 92 ? 17.380 26.252 41.899 1.00 11.25 92 ALA A CA 1
ATOM 682 C C . ALA A 1 92 ? 18.777 26.845 41.736 1.00 10.45 92 ALA A C 1
ATOM 683 O O . ALA A 1 92 ? 19.676 26.562 42.530 1.00 8.00 92 ALA A O 1
ATOM 685 N N . VAL A 1 93 ? 18.951 27.681 40.713 1.00 11.39 93 VAL A N 1
ATOM 686 C CA . VAL A 1 93 ? 20.241 28.313 40.448 1.00 12.05 93 VAL A CA 1
ATOM 687 C C . VAL A 1 93 ? 20.215 29.829 40.665 1.00 16.21 93 VAL A C 1
ATOM 688 O O . VAL A 1 93 ? 19.261 30.506 40.276 1.00 13.14 93 VAL A O 1
ATOM 692 N N . ASP A 1 94 ? 21.267 30.343 41.299 1.00 12.01 94 ASP A N 1
ATOM 693 C CA . ASP A 1 94 ? 21.429 31.775 41.548 1.00 11.30 94 ASP A CA 1
ATOM 694 C C . ASP A 1 94 ? 22.536 32.190 40.579 1.00 11.90 94 ASP A C 1
ATOM 695 O O . ASP A 1 94 ? 23.715 31.955 40.847 1.00 10.82 94 ASP A O 1
ATOM 700 N N . GLU A 1 95 ? 22.164 32.788 39.452 1.00 14.67 95 GLU A N 1
ATOM 701 C CA . GLU A 1 95 ? 23.152 33.192 38.453 1.00 18.46 95 GLU A CA 1
ATOM 702 C C . GLU A 1 95 ? 24.167 34.210 38.952 1.00 12.11 95 GLU A C 1
ATOM 703 O O . GLU A 1 95 ? 25.369 34.008 38.808 1.00 16.33 95 GLU A O 1
ATOM 709 N N . ALA A 1 96 ? 23.681 35.304 39.532 1.00 13.79 96 ALA A N 1
ATOM 710 C CA . ALA A 1 96 ? 24.556 36.368 40.025 1.00 16.61 96 ALA A CA 1
ATOM 711 C C . ALA A 1 96 ? 25.588 35.909 41.053 1.00 17.24 96 ALA A C 1
ATOM 712 O O . ALA A 1 96 ? 26.764 36.263 40.950 1.00 14.76 96 ALA A O 1
ATOM 714 N N . ARG A 1 97 ? 25.151 35.124 42.036 1.00 10.74 97 ARG A N 1
ATOM 715 C CA . ARG A 1 97 ? 26.045 34.638 43.088 1.00 12.26 97 ARG A CA 1
ATOM 716 C C . ARG A 1 97 ? 26.747 33.323 42.745 1.00 14.10 97 ARG A C 1
ATOM 717 O O . ARG A 1 97 ? 27.661 32.904 43.455 1.00 12.74 97 ARG A O 1
ATOM 725 N N . GLN A 1 98 ? 26.315 32.675 41.670 1.00 12.70 98 GLN A N 1
ATOM 726 C CA . GLN A 1 98 ? 26.883 31.393 41.262 1.00 11.44 98 GLN A CA 1
ATOM 727 C C . GLN A 1 98 ? 26.743 30.365 42.385 1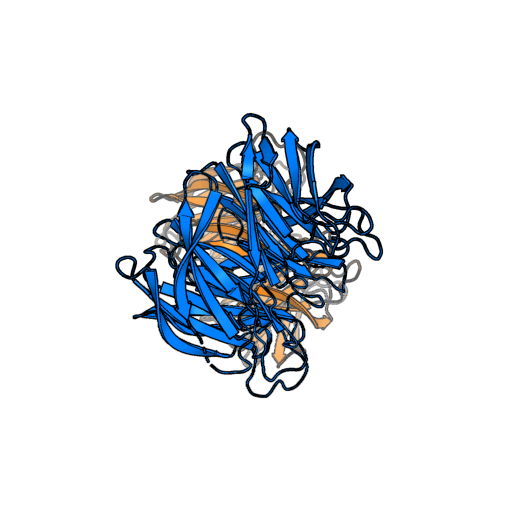.00 11.46 98 GLN A C 1
ATOM 728 O O . GLN A 1 98 ? 27.718 29.753 42.828 1.00 12.15 98 GLN A O 1
ATOM 734 N N . LEU A 1 99 ? 25.504 30.197 42.839 1.00 11.10 99 LEU A N 1
ATOM 735 C CA . LEU A 1 99 ? 25.169 29.254 43.901 1.00 9.85 99 LEU A CA 1
ATOM 736 C C . LEU A 1 99 ? 23.987 28.394 43.455 1.00 11.36 99 LEU A C 1
ATOM 737 O O . LEU A 1 99 ? 23.232 28.776 42.561 1.00 10.35 99 LEU A O 1
ATOM 742 N N . VAL A 1 100 ? 23.838 27.232 44.082 1.00 9.95 100 VAL A N 1
ATOM 743 C CA . VAL A 1 100 ? 22.722 26.330 43.801 1.00 8.13 100 VAL A CA 1
ATOM 744 C C . VAL A 1 100 ? 22.028 26.081 45.138 1.00 9.22 100 VAL A C 1
ATOM 745 O O . VAL A 1 100 ? 22.687 25.801 46.139 1.00 9.51 100 VAL A O 1
ATOM 749 N N . TYR A 1 101 ? 20.706 26.215 45.159 1.00 6.42 101 TYR A N 1
ATOM 750 C CA . TYR A 1 101 ? 19.936 25.997 46.380 1.00 8.14 101 TYR A CA 1
ATOM 751 C C . TYR A 1 101 ? 19.103 24.727 46.254 1.00 11.71 101 TYR A C 1
ATOM 752 O O . TYR A 1 101 ? 18.641 24.389 45.165 1.00 11.13 101 TYR A O 1
ATOM 761 N N . SER A 1 102 ? 18.916 24.022 47.365 1.00 9.93 102 SER A N 1
ATOM 762 C CA . SER A 1 102 ? 18.097 22.818 47.355 1.00 11.15 102 SER A CA 1
ATOM 763 C C . SER A 1 102 ? 17.287 22.734 48.640 1.00 11.39 102 SER A C 1
ATOM 764 O O . SER A 1 102 ? 17.700 23.253 49.685 1.00 10.99 102 SER A O 1
ATOM 767 N N . ALA A 1 103 ? 16.128 22.090 48.546 1.00 8.92 103 ALA A N 1
ATOM 768 C CA . ALA A 1 103 ? 15.229 21.919 49.684 1.00 10.88 103 ALA A CA 1
ATOM 769 C C . ALA A 1 103 ? 15.058 20.435 49.966 1.00 12.06 103 ALA A C 1
ATOM 770 O O . ALA A 1 103 ? 14.827 19.658 49.044 1.00 13.42 103 ALA A O 1
ATOM 772 N N . ASN A 1 104 ? 15.160 20.033 51.229 1.00 7.87 104 ASN A N 1
ATOM 773 C CA . ASN A 1 104 ? 14.996 18.622 51.556 1.00 10.10 104 ASN A CA 1
ATOM 774 C C . ASN A 1 104 ? 13.770 18.415 52.433 1.00 11.68 104 ASN A C 1
ATOM 775 O O . ASN A 1 104 ? 13.710 18.876 53.571 1.00 15.71 104 ASN A O 1
ATOM 780 N N . TYR A 1 105 ? 12.800 17.701 51.882 1.00 11.85 105 TYR A N 1
ATOM 781 C CA . TYR A 1 105 ? 11.538 17.424 52.553 1.00 8.81 105 TYR A CA 1
ATOM 782 C C . TYR A 1 105 ? 11.671 16.652 53.858 1.00 11.54 105 TYR A C 1
ATOM 783 O O . TYR A 1 105 ? 11.292 17.140 54.920 1.00 13.60 105 TYR A O 1
ATOM 792 N N . HIS A 1 106 ? 12.218 15.447 53.772 1.00 10.50 106 HIS A N 1
ATOM 793 C CA . HIS A 1 106 ? 12.366 14.587 54.937 1.00 11.64 106 HIS A CA 1
ATOM 794 C C . HIS A 1 106 ? 13.304 15.117 56.025 1.00 14.40 106 HIS A C 1
ATOM 795 O O . HIS A 1 106 ? 13.021 14.962 57.213 1.00 17.60 106 HIS A O 1
ATOM 802 N N . LYS A 1 107 ? 14.407 15.750 55.632 1.00 14.66 107 LYS A N 1
ATOM 803 C CA . LYS A 1 107 ? 15.365 16.282 56.604 1.00 17.09 107 LYS A CA 1
ATOM 804 C C . LYS A 1 107 ? 14.973 17.636 57.193 1.00 18.49 107 LYS A C 1
ATOM 805 O O . LYS A 1 107 ? 15.439 18.002 58.274 1.00 16.33 107 LYS A O 1
ATOM 811 N N . GLY A 1 108 ? 14.134 18.379 56.474 1.00 11.39 108 GLY A N 1
ATOM 812 C CA . GLY A 1 108 ? 13.706 19.689 56.944 1.00 9.69 108 GLY A CA 1
ATOM 813 C C . GLY A 1 108 ? 14.826 20.704 56.812 1.00 11.16 108 GLY A C 1
ATOM 814 O O . GLY A 1 108 ? 15.002 21.580 57.662 1.00 13.68 108 GLY A O 1
ATOM 815 N N . THR A 1 109 ? 15.577 20.597 55.722 1.00 11.16 109 THR A N 1
ATOM 816 C CA . THR A 1 109 ? 16.710 21.480 55.495 1.00 10.76 109 THR A CA 1
ATOM 817 C C . THR A 1 109 ? 16.700 22.259 54.191 1.00 15.28 109 THR A C 1
ATOM 818 O O . THR A 1 109 ? 16.019 21.902 53.227 1.00 12.23 109 THR A O 1
ATOM 822 N N . ALA A 1 110 ? 17.480 23.335 54.192 1.00 10.43 110 ALA A N 1
ATOM 823 C CA . ALA A 1 110 ? 17.682 24.183 53.027 1.00 10.81 110 ALA A CA 1
ATOM 824 C C . ALA A 1 110 ? 19.199 24.138 52.914 1.00 13.72 110 ALA A C 1
ATOM 825 O O . ALA A 1 110 ? 19.909 24.375 53.893 1.00 12.83 110 ALA A O 1
ATOM 827 N N . GLU A 1 111 ? 19.702 23.796 51.740 1.00 12.61 111 GLU A N 1
ATOM 828 C CA . GLU A 1 111 ? 21.142 23.718 51.544 1.00 13.52 111 GLU A CA 1
ATOM 829 C C . GLU A 1 111 ? 21.618 24.670 50.458 1.00 12.84 111 GLU A C 1
ATOM 830 O O . GLU A 1 111 ? 20.858 25.023 49.550 1.00 9.93 111 GLU A O 1
ATOM 836 N N . VAL A 1 112 ? 22.880 25.083 50.568 1.00 8.10 112 VAL A N 1
ATOM 837 C CA . VAL A 1 112 ? 23.483 25.997 49.606 1.00 10.63 112 VAL A CA 1
ATOM 838 C C . VAL A 1 112 ? 24.801 25.402 49.128 1.00 9.60 112 VAL A C 1
ATOM 839 O O . VAL A 1 112 ? 25.583 24.882 49.926 1.00 10.17 112 VAL A O 1
ATOM 851 N N . LYS A 1 114 ? 28.129 26.066 46.128 1.00 14.26 114 LYS A N 1
ATOM 852 C CA . LYS A 1 114 ? 28.731 27.057 45.242 1.00 12.55 114 LYS A CA 1
ATOM 853 C C . LYS A 1 114 ? 29.142 26.401 43.927 1.00 11.70 114 LYS A C 1
ATOM 854 O O . LYS A 1 114 ? 29.597 25.260 43.909 1.00 11.16 114 LYS A O 1
ATOM 860 N N . ILE A 1 115 ? 28.972 27.131 42.829 1.00 11.57 115 ILE A N 1
ATOM 861 C CA . ILE A 1 115 ? 29.301 26.620 41.503 1.00 11.54 115 ILE A CA 1
ATOM 862 C C . ILE A 1 115 ? 30.739 26.960 41.111 1.00 15.10 115 ILE A C 1
ATOM 863 O O . ILE A 1 115 ? 31.137 28.123 41.127 1.00 14.35 115 ILE A O 1
ATOM 868 N N . ALA A 1 116 ? 31.515 25.939 40.760 1.00 12.45 116 ALA A N 1
ATOM 869 C CA . ALA A 1 116 ? 32.900 26.144 40.346 1.00 13.87 116 ALA A CA 1
ATOM 870 C C . ALA A 1 116 ? 32.914 26.629 38.900 1.00 16.90 116 ALA A C 1
ATOM 871 O O . ALA A 1 116 ? 31.876 26.661 38.241 1.00 14.73 116 ALA A O 1
ATOM 873 N N . ALA A 1 117 ? 34.092 26.996 38.410 1.00 18.41 117 ALA A N 1
ATOM 874 C CA . ALA A 1 117 ? 34.236 27.498 37.047 1.00 23.13 117 ALA A CA 1
ATOM 875 C C . ALA A 1 117 ? 33.709 26.545 35.973 1.00 19.53 117 ALA A C 1
ATOM 876 O O . ALA A 1 117 ? 33.235 26.988 34.928 1.00 19.86 117 ALA A O 1
ATOM 878 N N . ASP A 1 118 ? 33.776 25.243 36.225 1.00 16.55 118 ASP A N 1
ATOM 879 C CA . ASP A 1 118 ? 33.312 24.279 35.235 1.00 19.36 118 ASP A CA 1
ATOM 880 C C . ASP A 1 118 ? 31.897 23.771 35.493 1.00 18.59 118 ASP A C 1
ATOM 881 O O . ASP A 1 118 ? 31.427 22.857 34.816 1.00 17.16 118 ASP A O 1
ATOM 886 N N . GLY A 1 119 ? 31.220 24.363 36.473 1.00 16.81 119 GLY A N 1
ATOM 887 C CA . GLY A 1 119 ? 29.858 23.954 36.772 1.00 15.17 119 GLY A CA 1
ATOM 888 C C . GLY A 1 119 ? 29.701 23.017 37.955 1.00 14.58 119 GLY A C 1
ATOM 889 O O . GLY A 1 119 ? 28.593 22.850 38.470 1.00 16.14 119 GLY A O 1
ATOM 890 N N . ALA A 1 120 ? 30.802 22.407 38.386 1.00 11.22 120 ALA A N 1
ATOM 891 C CA . ALA A 1 120 ? 30.779 21.477 39.511 1.00 15.01 120 ALA A CA 1
ATOM 892 C C . ALA A 1 120 ? 30.356 22.187 40.800 1.00 14.25 120 ALA A C 1
ATOM 893 O O . ALA A 1 120 ? 30.513 23.401 40.923 1.00 15.23 120 ALA A O 1
ATOM 895 N N . LEU A 1 121 ? 29.837 21.422 41.760 1.00 10.95 121 LEU A N 1
ATOM 896 C CA . LEU A 1 121 ? 29.358 21.984 43.022 1.00 7.09 121 LEU A CA 1
ATOM 897 C C . LEU A 1 121 ? 30.141 21.613 44.278 1.00 12.46 121 LEU A C 1
ATOM 898 O O . LEU A 1 121 ? 30.829 20.592 44.326 1.00 12.53 121 LEU A O 1
ATOM 903 N N . THR A 1 122 ? 30.015 22.469 45.291 1.00 9.70 122 THR A N 1
ATOM 904 C CA . THR A 1 122 ? 30.648 22.274 46.592 1.00 10.54 122 THR A CA 1
ATOM 905 C C . THR A 1 122 ? 29.678 22.781 47.655 1.00 9.92 122 THR A C 1
ATOM 906 O O . THR A 1 122 ? 29.193 23.914 47.576 1.00 9.79 122 THR A O 1
ATOM 910 N N . LEU A 1 123 ? 29.398 21.944 48.647 1.00 9.38 123 LEU A N 1
ATOM 911 C CA . LEU A 1 123 ? 28.484 22.307 49.730 1.00 12.95 123 LEU A CA 1
ATOM 912 C C . LEU A 1 123 ? 29.056 23.435 50.586 1.00 14.87 123 LEU A C 1
ATOM 913 O O . LEU A 1 123 ? 30.240 23.423 50.928 1.00 10.61 123 LEU A O 1
ATOM 918 N N . THR A 1 124 ? 28.214 24.405 50.936 1.00 9.32 124 THR A N 1
ATOM 919 C CA . THR A 1 124 ? 28.648 25.523 51.765 1.00 9.47 124 THR A CA 1
ATOM 920 C C . THR A 1 124 ? 27.828 25.684 53.043 1.00 13.96 124 THR A C 1
ATOM 921 O O . THR A 1 124 ? 28.368 26.064 54.082 1.00 14.31 124 THR A O 1
ATOM 925 N N . ASP A 1 125 ? 26.533 25.384 52.979 1.00 12.53 125 ASP A N 1
ATOM 926 C CA . ASP A 1 125 ? 25.680 25.563 54.153 1.00 10.26 125 ASP A CA 1
ATOM 927 C C . ASP A 1 125 ? 24.455 24.646 54.163 1.00 14.02 125 ASP A C 1
ATOM 928 O O . ASP A 1 125 ? 23.904 24.313 53.115 1.00 9.79 125 ASP A O 1
ATOM 933 N N . THR A 1 126 ? 24.054 24.229 55.360 1.00 10.73 126 THR A N 1
ATOM 934 C CA . THR A 1 126 ? 22.881 23.383 55.548 1.00 10.06 126 THR A CA 1
ATOM 935 C C . THR A 1 126 ? 22.115 23.966 56.728 1.00 14.56 126 THR A C 1
ATOM 936 O O . THR A 1 126 ? 22.574 23.904 57.871 1.00 12.44 126 THR A O 1
ATOM 940 N N . VAL A 1 127 ? 20.960 24.557 56.440 1.00 9.37 127 VAL A N 1
ATOM 941 C CA . VAL A 1 127 ? 20.131 25.164 57.473 1.00 10.77 127 VAL A CA 1
ATOM 942 C C . VAL A 1 127 ? 19.069 24.177 57.943 1.00 11.96 127 VAL A C 1
ATOM 943 O O . VAL A 1 127 ? 18.280 23.676 57.140 1.00 12.85 127 VAL A O 1
ATOM 947 N N . GLN A 1 128 ? 19.054 23.899 59.244 1.00 10.12 128 GLN A N 1
ATOM 948 C CA . GLN A 1 128 ? 18.098 22.959 59.818 1.00 12.12 128 GLN A CA 1
ATOM 949 C C . GLN A 1 128 ? 16.890 23.662 60.422 1.00 10.70 128 GLN A C 1
ATOM 950 O O . GLN A 1 128 ? 17.036 24.607 61.197 1.00 12.17 128 GLN A O 1
ATOM 956 N N . HIS A 1 129 ? 15.697 23.197 60.065 1.00 7.85 129 HIS A N 1
ATOM 957 C CA . HIS A 1 129 ? 14.467 23.777 60.595 1.00 10.67 129 HIS A CA 1
ATOM 958 C C . HIS A 1 129 ? 13.760 22.772 61.495 1.00 13.17 129 HIS A C 1
ATOM 959 O O . HIS A 1 129 ? 14.072 21.582 61.482 1.00 13.15 129 HIS A O 1
ATOM 966 N N . SER A 1 130 ? 12.803 23.264 62.274 1.00 13.01 130 SER A N 1
ATOM 967 C CA . SER A 1 130 ? 12.033 22.415 63.165 1.00 15.74 130 SER A CA 1
ATOM 968 C C . SER A 1 130 ? 10.599 22.922 63.196 1.00 16.62 130 SER A C 1
ATOM 969 O O . SER A 1 130 ? 10.310 24.029 62.737 1.00 18.24 130 SER A O 1
ATOM 972 N N . GLY A 1 131 ? 9.700 22.112 63.738 1.00 16.59 131 GLY A N 1
ATOM 973 C CA . GLY A 1 131 ? 8.308 22.512 63.807 1.00 16.24 131 GLY A CA 1
ATOM 974 C C . GLY A 1 131 ? 7.423 21.407 63.281 1.00 15.98 131 GLY A C 1
ATOM 975 O O . GLY A 1 131 ? 7.920 20.391 62.802 1.00 17.21 131 GLY A O 1
ATOM 976 N N . HIS A 1 132 ? 6.111 21.598 63.376 1.00 14.56 132 HIS A N 1
ATOM 977 C CA . HIS A 1 132 ? 5.156 20.605 62.901 1.00 16.58 132 HIS A CA 1
ATOM 978 C C . HIS A 1 132 ? 3.798 21.261 62.695 1.00 15.83 132 HIS A C 1
ATOM 979 O O . HIS A 1 132 ? 3.640 22.464 62.925 1.00 16.33 132 HIS A O 1
ATOM 986 N N . GLY A 1 133 ? 2.825 20.466 62.262 1.00 16.41 133 GLY A N 1
ATOM 987 C CA . GLY A 1 133 ? 1.490 20.986 62.024 1.00 19.27 133 GLY A CA 1
ATOM 988 C C . GLY A 1 133 ? 0.410 20.022 62.479 1.00 16.25 133 GLY A C 1
ATOM 989 O O . GLY A 1 133 ? 0.721 18.935 62.961 1.00 16.58 133 GLY A O 1
ATOM 990 N N . PRO A 1 134 ? -0.873 20.390 62.331 1.00 15.05 134 PRO A N 1
ATOM 991 C CA . PRO A 1 134 ? -2.015 19.562 62.731 1.00 16.61 134 PRO A CA 1
ATOM 992 C C . PRO A 1 134 ? -2.290 18.345 61.848 1.00 20.65 134 PRO A C 1
ATOM 993 O O . PRO A 1 134 ? -2.793 17.331 62.326 1.00 22.32 134 PRO A O 1
ATOM 997 N N . ARG A 1 135 ? -1.965 18.446 60.563 1.00 15.88 135 ARG A N 1
ATOM 998 C CA . ARG A 1 135 ? -2.207 17.351 59.627 1.00 16.85 135 ARG A CA 1
ATOM 999 C C . ARG A 1 135 ? -1.188 16.212 59.738 1.00 17.90 135 ARG A C 1
ATOM 1000 O O . ARG A 1 135 ? -0.036 16.424 60.118 1.00 17.47 135 ARG A O 1
ATOM 1008 N N . PRO A 1 136 ? -1.608 14.979 59.402 1.00 18.76 136 PRO A N 1
ATOM 1009 C CA . PRO A 1 136 ? -0.753 13.787 59.459 1.00 18.86 136 PRO A CA 1
ATOM 1010 C C . PRO A 1 136 ? 0.555 13.953 58.692 1.00 20.98 136 PRO A C 1
ATOM 1011 O O . PRO A 1 136 ? 1.589 13.404 59.077 1.00 18.86 136 PRO A O 1
ATOM 1015 N N . GLU A 1 137 ? 0.506 14.711 57.602 1.00 17.85 137 GLU A N 1
ATOM 1016 C CA . GLU A 1 137 ? 1.691 14.929 56.782 1.00 18.47 137 GLU A CA 1
ATOM 1017 C C . GLU A 1 137 ? 2.667 15.904 57.427 1.00 16.02 137 GLU A C 1
ATOM 1018 O O . GLU A 1 137 ? 3.817 16.011 57.004 1.00 17.61 137 GLU A O 1
ATOM 1024 N N . GLN A 1 138 ? 2.214 16.600 58.462 1.00 12.82 138 GLN A N 1
ATOM 1025 C CA . GLN A 1 138 ? 3.051 17.589 59.131 1.00 12.82 138 GLN A CA 1
ATOM 1026 C C . GLN A 1 138 ? 3.670 17.111 60.440 1.00 13.80 138 GLN A C 1
ATOM 1027 O O . GLN A 1 138 ? 3.600 17.796 61.455 1.00 12.84 138 GLN A O 1
ATOM 1033 N N . ASP A 1 139 ? 4.296 15.941 60.400 1.00 15.58 139 ASP A N 1
ATOM 1034 C CA . ASP A 1 139 ? 4.929 15.366 61.582 1.00 20.99 139 ASP A CA 1
ATOM 1035 C C . ASP A 1 139 ? 6.225 16.079 61.971 1.00 23.45 139 ASP A C 1
ATOM 1036 O O . ASP A 1 139 ? 6.683 15.972 63.109 1.00 21.93 139 ASP A O 1
ATOM 1041 N N . GLY A 1 140 ? 6.813 16.802 61.024 1.00 15.87 140 GLY A N 1
ATOM 1042 C CA . GLY A 1 140 ? 8.045 17.520 61.299 1.00 13.48 140 GLY A CA 1
ATOM 1043 C C . GLY A 1 140 ? 8.300 18.554 60.219 1.00 17.59 140 GLY A C 1
ATOM 1044 O O . GLY A 1 140 ? 7.446 18.775 59.365 1.00 12.78 140 GLY A O 1
ATOM 1045 N N . SER A 1 141 ? 9.465 19.194 60.250 1.00 16.64 141 SER A N 1
ATOM 1046 C CA . SER A 1 141 ? 9.790 20.195 59.242 1.00 14.43 141 SER A CA 1
ATOM 1047 C C . SER A 1 141 ? 9.969 19.538 57.884 1.00 13.21 141 SER A C 1
ATOM 1048 O O . SER A 1 141 ? 10.646 18.518 57.765 1.00 11.50 141 SER A O 1
ATOM 1051 N N . HIS A 1 142 ? 9.367 20.139 56.862 1.00 10.88 142 HIS A N 1
ATOM 1052 C CA . HIS A 1 142 ? 9.448 19.630 55.499 1.00 8.98 142 HIS A CA 1
ATOM 1053 C C . HIS A 1 142 ? 9.651 20.799 54.530 1.00 11.27 142 HIS A C 1
ATOM 1054 O O . HIS A 1 142 ? 8.690 21.434 54.109 1.00 12.50 142 HIS A O 1
ATOM 1061 N N . ILE A 1 143 ? 10.905 21.084 54.187 1.00 10.61 143 ILE A N 1
ATOM 1062 C CA . ILE A 1 143 ? 11.212 22.182 53.272 1.00 12.95 143 ILE A CA 1
ATOM 1063 C C . ILE A 1 143 ? 10.931 21.717 51.846 1.00 13.91 143 ILE A C 1
ATOM 1064 O O . ILE A 1 143 ? 11.381 20.649 51.439 1.00 12.27 143 ILE A O 1
ATOM 1069 N N . HIS A 1 144 ? 10.203 22.523 51.078 1.00 9.20 144 HIS A N 1
ATOM 1070 C CA . HIS A 1 144 ? 9.840 22.120 49.722 1.00 8.96 144 HIS A CA 1
ATOM 1071 C C . HIS A 1 144 ? 10.162 23.136 48.631 1.00 11.39 144 HIS A C 1
ATOM 1072 O O . HIS A 1 144 ? 9.897 22.890 47.449 1.00 10.32 144 HIS A O 1
ATOM 1079 N N . TYR A 1 145 ? 10.732 24.271 49.015 1.00 8.62 145 TYR A N 1
ATOM 1080 C CA . TYR A 1 145 ? 11.030 25.310 48.041 1.00 11.91 145 TYR A CA 1
ATOM 1081 C C . TYR A 1 145 ? 12.117 26.234 48.565 1.00 15.75 145 TYR A C 1
ATOM 1082 O O . TYR A 1 145 ? 12.084 26.651 49.725 1.00 10.29 145 TYR A O 1
ATOM 1091 N N . THR A 1 146 ? 13.089 26.521 47.705 1.00 10.76 146 THR A N 1
ATOM 1092 C CA . THR A 1 146 ? 14.198 27.410 48.032 1.00 12.77 146 THR A CA 1
ATOM 1093 C C . THR A 1 146 ? 14.541 28.177 46.760 1.00 12.49 146 THR A C 1
ATOM 1094 O O . THR A 1 146 ? 15.287 27.684 45.914 1.00 11.09 146 THR A O 1
ATOM 1098 N N . ASP A 1 147 ? 13.988 29.375 46.613 1.00 12.17 147 ASP A N 1
ATOM 1099 C CA . ASP A 1 147 ? 14.271 30.165 45.424 1.00 8.74 147 ASP A CA 1
ATOM 1100 C C . ASP A 1 147 ? 14.319 31.660 45.730 1.00 9.38 147 ASP A C 1
ATOM 1101 O O . ASP A 1 147 ? 13.845 32.106 46.774 1.00 11.47 147 ASP A O 1
ATOM 1106 N N . LEU A 1 148 ? 14.887 32.423 44.800 1.00 11.78 148 LEU A N 1
ATOM 1107 C CA . LEU A 1 148 ? 15.077 33.865 44.955 1.00 13.89 148 LEU A CA 1
ATOM 1108 C C . LEU A 1 148 ? 13.854 34.779 44.917 1.00 14.87 148 LEU A C 1
ATOM 1109 O O . LEU A 1 148 ? 12.897 34.539 44.184 1.00 10.89 148 LEU A O 1
ATOM 1114 N N . THR A 1 149 ? 13.912 35.842 45.715 1.00 12.38 149 THR A N 1
ATOM 1115 C CA . THR A 1 149 ? 12.848 36.837 45.769 1.00 10.99 149 THR A CA 1
ATOM 1116 C C . THR A 1 149 ? 13.256 37.929 44.782 1.00 12.01 149 THR A C 1
ATOM 1117 O O . THR A 1 149 ? 14.380 37.930 44.287 1.00 9.24 149 THR A O 1
ATOM 1121 N N . PRO A 1 150 ? 12.356 38.882 44.498 1.00 12.91 150 PRO A N 1
ATOM 1122 C CA . PRO A 1 150 ? 12.668 39.966 43.560 1.00 12.47 150 PRO A CA 1
ATOM 1123 C C . PRO A 1 150 ? 13.943 40.737 43.905 1.00 13.21 150 PRO A C 1
ATOM 1124 O O . PRO A 1 150 ? 14.656 41.188 43.010 1.00 13.37 150 PRO A O 1
ATOM 1128 N N . ASP A 1 151 ? 14.229 40.882 45.198 1.00 10.76 151 ASP A N 1
ATOM 1129 C CA . ASP A 1 151 ? 15.418 41.608 45.634 1.00 12.67 151 ASP A CA 1
ATOM 1130 C C . ASP A 1 151 ? 16.563 40.673 46.018 1.00 15.18 151 ASP A C 1
ATOM 1131 O O . ASP A 1 151 ? 17.463 41.034 46.775 1.00 13.51 151 ASP A O 1
ATOM 1136 N N . ASN A 1 152 ? 16.502 39.463 45.475 1.00 13.26 152 ASN A N 1
ATOM 1137 C CA . ASN A 1 152 ? 17.517 38.438 45.664 1.00 10.75 152 ASN A CA 1
ATOM 1138 C C . ASN A 1 152 ? 17.763 37.860 47.051 1.00 10.94 152 ASN A C 1
ATOM 1139 O O . ASN A 1 152 ? 18.880 37.456 47.375 1.00 12.45 152 ASN A O 1
ATOM 1144 N N . ARG A 1 153 ? 16.718 37.830 47.871 1.00 10.37 153 ARG A N 1
ATOM 1145 C CA . ARG A 1 153 ? 16.816 37.201 49.175 1.00 10.08 153 ARG A CA 1
ATOM 1146 C C . ARG A 1 153 ? 16.315 35.796 48.822 1.00 10.89 153 ARG A C 1
ATOM 1147 O O . ARG A 1 153 ? 15.956 35.553 47.667 1.00 12.29 153 ARG A O 1
ATOM 1155 N N . LEU A 1 154 ? 16.290 34.873 49.776 1.00 11.28 154 LEU A N 1
ATOM 1156 C CA . LEU A 1 154 ? 15.843 33.516 49.473 1.00 9.12 154 LEU A CA 1
ATOM 1157 C C . LEU A 1 154 ? 14.581 33.140 50.232 1.00 10.69 154 LEU A C 1
ATOM 1158 O O . LEU A 1 154 ? 14.551 33.178 51.459 1.00 12.53 154 LEU A O 1
ATOM 1163 N N . ALA A 1 155 ? 13.537 32.789 49.491 1.00 8.70 155 ALA A N 1
ATOM 1164 C CA . ALA A 1 155 ? 12.279 32.378 50.096 1.00 10.74 155 ALA A CA 1
ATOM 1165 C C . ALA A 1 155 ? 12.374 30.873 50.305 1.00 10.59 155 ALA A C 1
ATOM 1166 O O . ALA A 1 155 ? 12.675 30.132 49.368 1.00 10.02 155 ALA A O 1
ATOM 1168 N N . VAL A 1 156 ? 12.130 30.432 51.536 1.00 8.10 156 VAL A N 1
ATOM 1169 C CA . VAL A 1 156 ? 12.203 29.017 51.893 1.00 10.83 156 VAL A CA 1
ATOM 1170 C C . VAL A 1 156 ? 10.870 28.606 52.519 1.00 9.52 156 VAL A C 1
ATOM 1171 O O . VAL A 1 156 ? 10.460 29.158 53.535 1.00 10.89 156 VAL A O 1
ATOM 1175 N N . ILE A 1 157 ? 10.201 27.633 51.908 1.00 9.06 157 ILE A N 1
ATOM 1176 C CA . ILE A 1 157 ? 8.889 27.193 52.380 1.00 9.79 157 ILE A CA 1
ATOM 1177 C C . ILE A 1 157 ? 8.894 25.884 53.162 1.00 10.30 157 ILE A C 1
ATOM 1178 O O . ILE A 1 157 ? 9.404 24.875 52.688 1.00 10.54 157 ILE A O 1
ATOM 1183 N N . ASP A 1 158 ? 8.301 25.906 54.354 1.00 11.19 158 ASP A N 1
ATOM 1184 C CA . ASP A 1 158 ? 8.226 24.724 55.205 1.00 11.15 158 ASP A CA 1
ATOM 1185 C C . ASP A 1 158 ? 6.782 24.222 55.234 1.00 12.54 158 ASP A C 1
ATOM 1186 O O . ASP A 1 158 ? 5.924 24.793 55.909 1.00 10.87 158 ASP A O 1
ATOM 1191 N N . LEU A 1 159 ? 6.519 23.156 54.490 1.00 9.92 159 LEU A N 1
ATOM 1192 C CA . LEU A 1 159 ? 5.185 22.579 54.428 1.00 12.61 159 LEU A CA 1
ATOM 1193 C C . LEU A 1 159 ? 4.789 21.976 55.772 1.00 10.05 159 LEU A C 1
ATOM 1194 O O . LEU A 1 159 ? 3.623 22.027 56.170 1.00 10.86 159 LEU A O 1
ATOM 1199 N N . GLY A 1 160 ? 5.773 21.421 56.472 1.00 6.95 160 GLY A N 1
ATOM 1200 C CA . GLY A 1 160 ? 5.518 20.791 57.753 1.00 12.01 160 GLY A CA 1
ATOM 1201 C C . GLY A 1 160 ? 5.116 21.707 58.897 1.00 17.71 160 GLY A C 1
ATOM 1202 O O . GLY A 1 160 ? 4.317 21.315 59.751 1.00 15.75 160 GLY A O 1
ATOM 1203 N N . SER A 1 161 ? 5.652 22.923 58.920 1.00 13.92 161 SER A N 1
ATOM 1204 C CA . SER A 1 161 ? 5.345 23.861 59.996 1.00 15.89 161 SER A CA 1
ATOM 1205 C C . SER A 1 161 ? 4.477 25.051 59.585 1.00 16.53 161 SER A C 1
ATOM 1206 O O . SER A 1 161 ? 4.255 25.959 60.384 1.00 18.76 161 SER A O 1
ATOM 1209 N N . ASP A 1 162 ? 3.991 25.047 58.347 1.00 14.76 162 ASP A N 1
ATOM 1210 C CA . ASP A 1 162 ? 3.148 26.133 57.841 1.00 12.32 162 ASP A CA 1
ATOM 1211 C C . ASP A 1 162 ? 3.844 27.489 57.877 1.00 13.72 162 ASP A C 1
ATOM 1212 O O . ASP A 1 162 ? 3.248 28.489 58.279 1.00 14.45 162 ASP A O 1
ATOM 1217 N N . LYS A 1 163 ? 5.101 27.530 57.446 1.00 13.21 163 LYS A N 1
ATOM 1218 C CA . LYS A 1 163 ? 5.842 28.785 57.455 1.00 10.54 163 LYS A CA 1
ATOM 1219 C C . LYS A 1 163 ? 6.591 29.073 56.166 1.00 15.67 163 LYS A C 1
ATOM 1220 O O . LYS A 1 163 ? 7.033 28.159 55.463 1.00 15.52 163 LYS A O 1
ATOM 1226 N N . VAL A 1 164 ? 6.716 30.359 55.858 1.00 11.51 164 VAL A N 1
ATOM 1227 C CA . VAL A 1 164 ? 7.459 30.794 54.688 1.00 13.92 164 VAL A CA 1
ATOM 1228 C C . VAL A 1 164 ? 8.555 31.706 55.216 1.00 15.55 164 VAL A C 1
ATOM 1229 O O . VAL A 1 164 ? 8.287 32.801 55.719 1.00 11.99 164 VAL A O 1
ATOM 1233 N N . TYR A 1 165 ? 9.790 31.233 55.125 1.00 9.97 165 TYR A N 1
ATOM 1234 C CA . TYR A 1 165 ? 10.934 31.996 55.588 1.00 10.20 165 TYR A CA 1
ATOM 1235 C C . TYR A 1 165 ? 11.550 32.802 54.453 1.00 15.65 165 TYR A C 1
ATOM 1236 O O . TYR A 1 165 ? 11.452 32.432 53.282 1.00 13.99 165 TYR A O 1
ATOM 1245 N N . VAL A 1 166 ? 12.176 33.912 54.814 1.00 9.89 166 VAL A N 1
ATOM 1246 C CA . VAL A 1 166 ? 12.903 34.719 53.853 1.00 8.82 166 VAL A CA 1
ATOM 1247 C C . VAL A 1 166 ? 14.282 34.856 54.484 1.00 11.20 166 VAL A C 1
ATOM 1248 O O . VAL A 1 166 ? 14.400 35.279 55.635 1.00 7.64 166 VAL A O 1
ATOM 1252 N N . TYR A 1 167 ? 15.312 34.467 53.736 1.00 9.73 167 TYR A N 1
ATOM 1253 C CA . TYR A 1 167 ? 16.697 34.520 54.204 1.00 10.58 167 TYR A CA 1
ATOM 1254 C C . TYR A 1 167 ? 17.564 35.421 53.339 1.00 10.48 167 TYR A C 1
ATOM 1255 O O . TYR A 1 167 ? 17.377 35.497 52.127 1.00 8.79 167 TYR A O 1
ATOM 1264 N N . ASN A 1 168 ? 18.529 36.084 53.967 1.00 13.39 168 ASN A N 1
ATOM 1265 C CA . ASN A 1 168 ? 19.473 36.903 53.228 1.00 13.79 168 ASN A CA 1
ATOM 1266 C C . ASN A 1 168 ? 20.584 35.924 52.880 1.00 14.14 168 ASN A C 1
ATOM 1267 O O . ASN A 1 168 ? 20.852 34.997 53.647 1.00 13.41 168 ASN A O 1
ATOM 1272 N N . VAL A 1 169 ? 21.217 36.109 51.727 1.00 9.17 169 VAL A N 1
ATOM 1273 C CA . VAL A 1 169 ? 22.275 35.200 51.297 1.00 11.03 169 VAL A CA 1
ATOM 1274 C C . VAL A 1 169 ? 23.607 35.929 51.190 1.00 14.22 169 VAL A C 1
ATOM 1275 O O . VAL A 1 169 ? 23.672 37.027 50.641 1.00 12.85 169 VAL A O 1
ATOM 1279 N N . SER A 1 170 ? 24.664 35.317 51.716 1.00 12.62 170 SER A N 1
ATOM 1280 C CA . SER A 1 170 ? 25.993 35.918 51.652 1.00 15.46 170 SER A CA 1
ATOM 1281 C C . SER A 1 170 ? 26.691 35.422 50.388 1.00 17.01 170 SER A C 1
ATOM 1282 O O . SER A 1 170 ? 26.275 34.421 49.800 1.00 14.53 170 SER A O 1
ATOM 1285 N N . ASP A 1 171 ? 27.744 36.122 49.967 1.00 16.54 171 ASP A N 1
ATOM 1286 C CA . ASP A 1 171 ? 28.483 35.729 48.771 1.00 17.93 171 ASP A CA 1
ATOM 1287 C C . ASP A 1 171 ? 29.111 34.351 48.948 1.00 16.06 171 ASP A C 1
ATOM 1288 O O . ASP A 1 171 ? 29.205 33.575 47.996 1.00 13.43 171 ASP A O 1
ATOM 1293 N N . ALA A 1 172 ? 29.547 34.063 50.172 1.00 13.91 172 ALA A N 1
ATOM 1294 C CA . ALA A 1 172 ? 30.190 32.795 50.495 1.00 12.48 172 ALA A CA 1
ATOM 1295 C C . ALA A 1 172 ? 29.228 31.613 50.467 1.00 18.43 172 ALA A C 1
ATOM 1296 O O . ALA A 1 172 ? 29.656 30.456 50.477 1.00 13.36 172 ALA A O 1
ATOM 1298 N N . GLY A 1 173 ? 27.931 31.902 50.457 1.00 15.57 173 GLY A N 1
ATOM 1299 C CA . GLY A 1 173 ? 26.949 30.833 50.403 1.00 16.45 173 GLY A CA 1
ATOM 1300 C C . GLY A 1 173 ? 26.280 30.408 51.701 1.00 15.64 173 GLY A C 1
ATOM 1301 O O . GLY A 1 173 ? 26.058 29.217 51.913 1.00 13.66 173 GLY A O 1
ATOM 1302 N N . GLN A 1 174 ? 25.966 31.362 52.573 1.00 10.29 174 GLN A N 1
ATOM 1303 C CA . GLN A 1 174 ? 25.281 31.044 53.825 1.00 11.85 174 GLN A CA 1
ATOM 1304 C C . GLN A 1 174 ? 23.989 31.836 53.911 1.00 11.30 174 GLN A C 1
ATOM 1305 O O . GLN A 1 174 ? 23.866 32.902 53.313 1.00 9.43 174 GLN A O 1
ATOM 1311 N N . LEU A 1 175 ? 23.032 31.315 54.671 1.00 10.51 175 LEU A N 1
ATOM 1312 C CA . LEU A 1 175 ? 21.747 31.979 54.835 1.00 11.01 175 LEU A CA 1
ATOM 1313 C C . LEU A 1 175 ? 21.630 32.560 56.239 1.00 10.82 175 LEU A C 1
ATOM 1314 O O . LEU A 1 175 ? 22.228 32.045 57.183 1.00 15.34 175 LEU A O 1
ATOM 1319 N N . SER A 1 176 ? 20.863 33.639 56.365 1.00 9.69 176 SER A N 1
ATOM 1320 C CA . SER A 1 176 ? 20.625 34.282 57.655 1.00 9.36 176 SER A CA 1
ATOM 1321 C C . SER A 1 176 ? 19.193 34.808 57.592 1.00 11.99 176 SER A C 1
ATOM 1322 O O . SER A 1 176 ? 18.839 35.532 56.662 1.00 12.03 176 SER A O 1
ATOM 1325 N N . GLU A 1 177 ? 18.371 34.441 58.576 1.00 12.14 177 GLU A N 1
ATOM 1326 C CA . GLU A 1 177 ? 16.960 34.828 58.577 1.00 13.94 177 GLU A CA 1
ATOM 1327 C C . GLU A 1 177 ? 16.646 36.320 58.548 1.00 13.70 177 GLU A C 1
ATOM 1328 O O . GLU A 1 177 ? 17.314 37.130 59.193 1.00 10.29 177 GLU A O 1
ATOM 1334 N N . GLN A 1 178 ? 15.605 36.659 57.791 1.00 12.08 178 GLN A N 1
ATOM 1335 C CA . GLN A 1 178 ? 15.138 38.036 57.638 1.00 9.31 178 GLN A CA 1
ATOM 1336 C C . GLN A 1 178 ? 13.701 38.146 58.150 1.00 12.28 178 GLN A C 1
ATOM 1337 O O . GLN A 1 178 ? 13.345 39.103 58.838 1.00 14.74 178 GLN A O 1
ATOM 1343 N N . SER A 1 179 ? 12.876 37.161 57.808 1.00 9.40 179 SER A N 1
ATOM 1344 C CA . SER A 1 179 ? 11.481 37.167 58.237 1.00 10.18 179 SER A CA 1
ATOM 1345 C C . SER A 1 179 ? 10.863 35.785 58.134 1.00 14.34 179 SER A C 1
ATOM 1346 O O . SER A 1 179 ? 11.411 34.888 57.488 1.00 14.59 179 SER A O 1
ATOM 1349 N N . VAL A 1 180 ? 9.711 35.619 58.772 1.00 11.15 180 VAL A N 1
ATOM 1350 C CA . VAL A 1 180 ? 9.001 34.351 58.727 1.00 10.96 180 VAL A CA 1
ATOM 1351 C C . VAL A 1 180 ? 7.503 34.601 58.769 1.00 13.08 180 VAL A C 1
ATOM 1352 O O . VAL A 1 180 ? 6.990 35.227 59.694 1.00 15.27 180 VAL A O 1
ATOM 1356 N N . LEU A 1 181 ? 6.814 34.129 57.737 1.00 10.67 181 LEU A N 1
ATOM 1357 C CA . LEU A 1 181 ? 5.370 34.271 57.641 1.00 11.12 181 LEU A CA 1
ATOM 1358 C C . LEU A 1 181 ? 4.745 32.962 58.099 1.00 10.31 181 LEU A C 1
ATOM 1359 O O . LEU A 1 181 ? 5.102 31.892 57.607 1.00 12.78 181 LEU A O 1
ATOM 1364 N N . THR A 1 182 ? 3.818 33.043 59.044 1.00 10.98 182 THR A N 1
ATOM 1365 C CA . THR A 1 182 ? 3.160 31.848 59.541 1.00 14.09 182 THR A CA 1
ATOM 1366 C C . THR A 1 182 ? 1.760 31.766 58.958 1.00 16.87 182 THR A C 1
ATOM 1367 O O . THR A 1 182 ? 0.972 32.703 59.076 1.00 15.87 182 THR A O 1
ATOM 1379 N N . GLU A 1 184 ? -2.095 29.805 58.402 1.00 14.72 184 GLU A N 1
ATOM 1380 C CA . GLU A 1 184 ? -3.088 29.133 59.235 1.00 20.22 184 GLU A CA 1
ATOM 1381 C C . GLU A 1 184 ? -2.717 27.653 59.324 1.00 18.54 184 GLU A C 1
ATOM 1382 O O . GLU A 1 184 ? -2.303 27.047 58.334 1.00 16.40 184 GLU A O 1
ATOM 1388 N N . ALA A 1 185 ? -2.867 27.074 60.511 1.00 16.79 185 ALA A N 1
ATOM 1389 C CA . ALA A 1 185 ? -2.523 25.672 60.727 1.00 20.49 185 ALA A CA 1
ATOM 1390 C C . ALA A 1 185 ? -3.171 24.729 59.713 1.00 18.43 185 ALA A C 1
ATOM 1391 O O . ALA A 1 185 ? -4.385 24.755 59.513 1.00 16.24 185 ALA A O 1
ATOM 1393 N N . GLY A 1 186 ? -2.349 23.897 59.077 1.00 14.33 186 GLY A N 1
ATOM 1394 C CA . GLY A 1 186 ? -2.860 22.948 58.101 1.00 15.37 186 GLY A CA 1
ATOM 1395 C C . GLY A 1 186 ? -2.856 23.431 56.659 1.00 14.58 186 GLY A C 1
ATOM 1396 O O . GLY A 1 186 ? -3.276 22.706 55.753 1.00 13.14 186 GLY A O 1
ATOM 1397 N N . PHE A 1 187 ? -2.390 24.654 56.440 1.00 14.75 187 PHE A N 1
ATOM 1398 C CA . PHE A 1 187 ? -2.337 25.215 55.094 1.00 17.53 187 PHE A CA 1
ATOM 1399 C C . PHE A 1 187 ? -1.424 24.363 54.217 1.00 15.08 187 PHE A C 1
ATOM 1400 O O . PHE A 1 187 ? -1.748 24.081 53.063 1.00 14.50 187 PHE A O 1
ATOM 1408 N N . GLY A 1 188 ? -0.291 23.948 54.780 1.00 11.77 188 GLY A N 1
ATOM 1409 C CA . GLY A 1 188 ? 0.661 23.124 54.051 1.00 9.64 188 GLY A CA 1
ATOM 1410 C C . GLY A 1 188 ? 1.258 23.806 52.833 1.00 12.72 188 GLY A C 1
ATOM 1411 O O . GLY A 1 188 ? 1.127 23.295 51.718 1.00 14.07 188 GLY A O 1
ATOM 1412 N N . PRO A 1 189 ? 1.938 24.953 53.011 1.00 11.93 189 PRO A N 1
ATOM 1413 C CA . PRO A 1 189 ? 2.552 25.697 51.903 1.00 10.35 189 PRO A CA 1
ATOM 1414 C C . PRO A 1 189 ? 3.607 24.857 51.187 1.00 11.87 189 PRO A C 1
ATOM 1415 O O . PRO A 1 189 ? 4.377 24.149 51.828 1.00 9.67 189 PRO A O 1
ATOM 1419 N N . ARG A 1 190 ? 3.654 24.955 49.863 1.00 10.48 190 ARG A N 1
ATOM 1420 C CA . ARG A 1 190 ? 4.589 24.143 49.087 1.00 10.42 190 ARG A CA 1
ATOM 1421 C C . ARG A 1 190 ? 5.515 24.947 48.181 1.00 11.47 190 ARG A C 1
ATOM 1422 O O . ARG A 1 190 ? 6.734 24.947 48.373 1.00 8.50 190 ARG A O 1
ATOM 1430 N N . HIS A 1 191 ? 4.930 25.611 47.186 1.00 11.34 191 HIS A N 1
ATOM 1431 C CA . HIS A 1 191 ? 5.678 26.429 46.229 1.00 11.87 191 HIS A CA 1
ATOM 1432 C C . HIS A 1 191 ? 5.025 27.802 46.106 1.00 10.67 191 HIS A C 1
ATOM 1433 O O . HIS A 1 191 ? 3.862 27.980 46.467 1.00 9.71 191 HIS A O 1
ATOM 1440 N N . LEU A 1 192 ? 5.776 28.762 45.580 1.00 10.46 192 LEU A N 1
ATOM 1441 C CA . LEU A 1 192 ? 5.261 30.109 45.358 1.00 10.29 192 LEU A CA 1
ATOM 1442 C C . LEU A 1 192 ? 5.883 30.674 44.089 1.00 11.64 192 LEU A C 1
ATOM 1443 O O . LEU A 1 192 ? 6.830 30.104 43.542 1.00 9.72 192 LEU A O 1
ATOM 1448 N N . VAL A 1 193 ? 5.336 31.788 43.616 1.00 9.75 193 VAL A N 1
ATOM 1449 C CA . VAL A 1 193 ? 5.843 32.449 42.423 1.00 9.35 193 VAL A CA 1
ATOM 1450 C C . VAL A 1 193 ? 5.566 33.943 42.581 1.00 13.97 193 VAL A C 1
ATOM 1451 O O . VAL A 1 193 ? 4.498 34.334 43.053 1.00 10.38 193 VAL A O 1
ATOM 1455 N N . PHE A 1 194 ? 6.540 34.771 42.213 1.00 11.47 194 PHE A N 1
ATOM 1456 C CA . PHE A 1 194 ? 6.401 36.219 42.323 1.00 12.97 194 PHE A CA 1
ATOM 1457 C C . PHE A 1 194 ? 5.879 36.854 41.043 1.00 13.66 194 PHE A C 1
ATOM 1458 O O . PHE A 1 194 ? 6.086 36.332 39.946 1.00 10.19 194 PHE A O 1
ATOM 1466 N N . SER A 1 195 ? 5.216 37.994 41.200 1.00 12.03 195 SER A N 1
ATOM 1467 C CA . SER A 1 195 ? 4.682 38.747 40.073 1.00 12.94 195 SER A CA 1
ATOM 1468 C C . SER A 1 195 ? 5.854 39.437 39.379 1.00 11.30 195 SER A C 1
ATOM 1469 O O . SER A 1 195 ? 6.907 39.639 39.981 1.00 10.81 195 SER A O 1
ATOM 1472 N N . PRO A 1 196 ? 5.680 39.819 38.105 1.00 14.68 196 PRO A N 1
ATOM 1473 C CA . PRO A 1 196 ? 6.729 40.489 37.328 1.00 18.66 196 PRO A CA 1
ATOM 1474 C C . PRO A 1 196 ? 7.301 41.752 37.980 1.00 18.19 196 PRO A C 1
ATOM 1475 O O . PRO A 1 196 ? 8.496 42.022 37.858 1.00 19.07 196 PRO A O 1
ATOM 1479 N N . ASP A 1 197 ? 6.461 42.528 38.664 1.00 16.48 197 ASP A N 1
ATOM 1480 C CA . ASP A 1 197 ? 6.950 43.747 39.310 1.00 20.16 197 ASP A CA 1
ATOM 1481 C C . ASP A 1 197 ? 7.494 43.483 40.711 1.00 18.15 197 ASP A C 1
ATOM 1482 O O . ASP A 1 197 ? 7.923 44.407 41.404 1.00 14.28 197 ASP A O 1
ATOM 1487 N N . GLY A 1 198 ? 7.467 42.216 41.120 1.00 13.22 198 GLY A N 1
ATOM 1488 C CA . GLY A 1 198 ? 7.988 41.831 42.421 1.00 14.17 198 GLY A CA 1
ATOM 1489 C C . GLY A 1 198 ? 7.215 42.268 43.651 1.00 15.09 198 GLY A C 1
ATOM 1490 O O . GLY A 1 198 ? 7.683 42.074 44.774 1.00 17.45 198 GLY A O 1
ATOM 1491 N N . GLN A 1 199 ? 6.031 42.837 43.450 1.00 10.58 199 GLN A N 1
ATOM 1492 C CA . GLN A 1 199 ? 5.207 43.319 44.556 1.00 12.14 199 GLN A CA 1
ATOM 1493 C C . GLN A 1 199 ? 4.333 42.245 45.201 1.00 15.01 199 GLN A C 1
ATOM 1494 O O . GLN A 1 199 ? 3.976 42.353 46.377 1.00 12.28 199 GLN A O 1
ATOM 1500 N N . TYR A 1 200 ? 3.998 41.209 44.435 1.00 15.27 200 TYR A N 1
ATOM 1501 C CA . TYR A 1 200 ? 3.136 40.136 44.928 1.00 13.46 200 TYR A CA 1
ATOM 1502 C C . TYR A 1 200 ? 3.712 38.741 44.729 1.00 11.54 200 TYR A C 1
ATOM 1503 O O . TYR A 1 200 ? 4.530 38.511 43.841 1.00 14.12 200 TYR A O 1
ATOM 1512 N N . ALA A 1 201 ? 3.272 37.815 45.573 1.00 9.20 201 ALA A N 1
ATOM 1513 C CA . ALA A 1 201 ? 3.690 36.425 45.475 1.00 12.91 201 ALA A CA 1
ATOM 1514 C C . ALA A 1 201 ? 2.432 35.593 45.664 1.00 13.33 201 ALA A C 1
ATOM 1515 O O . ALA A 1 201 ? 1.531 35.981 46.405 1.00 13.11 201 ALA A O 1
ATOM 1517 N N . PHE A 1 202 ? 2.369 34.455 44.988 1.00 9.24 202 PHE A N 1
ATOM 1518 C CA . PHE A 1 202 ? 1.217 33.573 45.085 1.00 8.86 202 PHE A CA 1
ATOM 1519 C C . PHE A 1 202 ? 1.739 32.255 45.619 1.00 7.89 202 PHE A C 1
ATOM 1520 O O . PHE A 1 202 ? 2.609 31.625 45.017 1.00 8.07 202 PHE A O 1
ATOM 1528 N N . LEU A 1 203 ? 1.207 31.860 46.770 1.00 9.88 203 LEU A N 1
ATOM 1529 C CA . LEU A 1 203 ? 1.645 30.658 47.468 1.00 8.37 203 LEU A CA 1
ATOM 1530 C C . LEU A 1 203 ? 0.666 29.496 47.378 1.00 9.85 203 LEU A C 1
ATOM 1531 O O . LEU A 1 203 ? -0.507 29.626 47.728 1.00 8.92 203 LEU A O 1
ATOM 1536 N N . ALA A 1 204 ? 1.155 28.350 46.923 1.00 10.09 204 ALA A N 1
ATOM 1537 C CA . ALA A 1 204 ? 0.299 27.182 46.805 1.00 12.86 204 ALA A CA 1
ATOM 1538 C C . ALA A 1 204 ? 0.277 26.402 48.112 1.00 14.37 204 ALA A C 1
ATOM 1539 O O . ALA A 1 204 ? 1.324 26.104 48.687 1.00 11.58 204 ALA A O 1
ATOM 1541 N N . GLY A 1 205 ? -0.931 26.102 48.582 1.00 10.66 205 GLY A N 1
ATOM 1542 C CA . GLY A 1 205 ? -1.097 25.336 49.800 1.00 9.46 205 GLY A CA 1
ATOM 1543 C C . GLY A 1 205 ? -1.456 23.923 49.386 1.00 11.58 205 GLY A C 1
ATOM 1544 O O . GLY A 1 205 ? -2.594 23.646 49.016 1.00 12.45 205 GLY A O 1
ATOM 1545 N N . GLU A 1 206 ? -0.477 23.030 49.440 1.00 12.58 206 GLU A N 1
ATOM 1546 C CA . GLU A 1 206 ? -0.691 21.648 49.039 1.00 14.31 206 GLU A CA 1
ATOM 1547 C C . GLU A 1 206 ? -1.794 20.925 49.798 1.00 13.23 206 GLU A C 1
ATOM 1548 O O . GLU A 1 206 ? -2.747 20.428 49.199 1.00 15.02 206 GLU A O 1
ATOM 1554 N N . LEU A 1 207 ? -1.657 20.877 51.118 1.00 13.26 207 LEU A N 1
ATOM 1555 C CA . LEU A 1 207 ? -2.594 20.159 51.975 1.00 12.94 207 LEU A CA 1
ATOM 1556 C C . LEU A 1 207 ? -4.020 20.697 52.058 1.00 16.93 207 LEU A C 1
ATOM 1557 O O . LEU A 1 207 ? -4.959 19.932 52.291 1.00 16.83 207 LEU A O 1
ATOM 1562 N N . SER A 1 208 ? -4.191 21.999 51.861 1.00 12.46 208 SER A N 1
ATOM 1563 C CA . SER A 1 208 ? -5.516 22.606 51.939 1.00 16.96 208 SER A CA 1
ATOM 1564 C C . SER A 1 208 ? -6.109 22.932 50.570 1.00 13.65 208 SER A C 1
ATOM 1565 O O . SER A 1 208 ? -7.230 23.436 50.480 1.00 12.96 208 SER A O 1
ATOM 1568 N N . SER A 1 209 ? -5.364 22.639 49.509 1.00 10.95 209 SER A N 1
ATOM 1569 C CA . SER A 1 209 ? -5.824 22.928 48.152 1.00 10.11 209 SER A CA 1
ATOM 1570 C C . SER A 1 209 ? -6.272 24.383 48.046 1.00 10.78 209 SER A C 1
ATOM 1571 O O . SER A 1 209 ? -7.399 24.672 47.645 1.00 11.36 209 SER A O 1
ATOM 1574 N N . GLN A 1 210 ? -5.372 25.292 48.406 1.00 12.93 210 GLN A N 1
ATOM 1575 C CA . GLN A 1 210 ? -5.654 26.723 48.372 1.00 15.61 210 GLN A CA 1
ATOM 1576 C C . GLN A 1 210 ? -4.466 27.511 47.841 1.00 11.96 210 GLN A C 1
ATOM 1577 O O . GLN A 1 210 ? -3.352 26.998 47.749 1.00 12.07 210 GLN A O 1
ATOM 1583 N N . ILE A 1 211 ? -4.715 28.766 47.486 1.00 8.11 211 ILE A N 1
ATOM 1584 C CA . ILE A 1 211 ? -3.649 29.650 47.043 1.00 8.71 211 ILE A CA 1
ATOM 1585 C C . ILE A 1 211 ? -3.788 30.919 47.866 1.00 10.83 211 ILE A C 1
ATOM 1586 O O . ILE A 1 211 ? -4.881 31.467 47.998 1.00 10.41 211 ILE A O 1
ATOM 1591 N N . ALA A 1 212 ? -2.682 31.373 48.437 1.00 10.60 212 ALA A N 1
ATOM 1592 C CA . ALA A 1 212 ? -2.693 32.590 49.226 1.00 12.17 212 ALA A CA 1
ATOM 1593 C C . ALA A 1 212 ? -2.014 33.689 48.422 1.00 13.16 212 ALA A C 1
ATOM 1594 O O . ALA A 1 212 ? -0.930 33.479 47.873 1.00 11.86 212 ALA A O 1
ATOM 1596 N N . SER A 1 213 ? -2.660 34.847 48.314 1.00 9.41 213 SER A N 1
ATOM 1597 C CA . SER A 1 213 ? -2.044 35.965 47.613 1.00 12.85 213 SER A CA 1
ATOM 1598 C C . SER A 1 213 ? -1.289 36.719 48.700 1.00 13.22 213 SER A C 1
ATOM 1599 O O . SER A 1 213 ? -1.835 36.961 49.778 1.00 13.69 213 SER A O 1
ATOM 1602 N N . LEU A 1 214 ? -0.039 37.079 48.426 1.00 10.56 214 LEU A N 1
ATOM 1603 C CA . LEU A 1 214 ? 0.779 37.788 49.405 1.00 12.89 214 LEU A CA 1
ATOM 1604 C C . LEU A 1 214 ? 1.377 39.054 48.814 1.00 14.59 214 LEU A C 1
ATOM 1605 O O . LEU A 1 214 ? 1.691 39.101 47.624 1.00 11.78 214 LEU A O 1
ATOM 1610 N N . LYS A 1 215 ? 1.526 40.076 49.651 1.00 9.68 215 LYS A N 1
ATOM 1611 C CA . LYS A 1 215 ? 2.152 41.320 49.229 1.00 8.18 215 LYS A CA 1
ATOM 1612 C C . LYS A 1 215 ? 3.575 41.225 49.775 1.00 11.75 215 LYS A C 1
ATOM 1613 O O . LYS A 1 215 ? 3.770 40.897 50.946 1.00 14.02 215 LYS A O 1
ATOM 1619 N N . TYR A 1 216 ? 4.567 41.493 48.934 1.00 11.03 216 TYR A N 1
ATOM 1620 C CA . TYR A 1 216 ? 5.961 41.434 49.367 1.00 10.50 216 TYR A CA 1
ATOM 1621 C C . TYR A 1 216 ? 6.562 42.835 49.374 1.00 12.18 216 TYR A C 1
ATOM 1622 O O . TYR A 1 216 ? 6.351 43.609 48.444 1.00 12.86 216 TYR A O 1
ATOM 1631 N N . ASP A 1 217 ? 7.311 43.154 50.425 1.00 15.37 217 ASP A N 1
ATOM 1632 C CA . ASP A 1 217 ? 7.956 44.459 50.537 1.00 12.70 217 ASP A CA 1
ATOM 1633 C C . ASP A 1 217 ? 9.473 44.272 50.547 1.00 13.35 217 ASP A C 1
ATOM 1634 O O . ASP A 1 217 ? 10.026 43.673 51.467 1.00 11.23 217 ASP A O 1
ATOM 1639 N N . THR A 1 218 ? 10.148 44.784 49.523 1.00 11.12 218 THR A N 1
ATOM 1640 C CA . THR A 1 218 ? 11.596 44.639 49.453 1.00 14.44 218 THR A CA 1
ATOM 1641 C C . THR A 1 218 ? 12.310 45.350 50.598 1.00 14.20 218 THR A C 1
ATOM 1642 O O . THR A 1 218 ? 13.400 44.948 50.997 1.00 16.07 218 THR A O 1
ATOM 1646 N N . GLN A 1 219 ? 11.694 46.397 51.137 1.00 16.23 219 GLN A N 1
ATOM 1647 C CA . GLN A 1 219 ? 12.309 47.137 52.237 1.00 18.27 219 GLN A CA 1
ATOM 1648 C C . GLN A 1 219 ? 12.388 46.317 53.523 1.00 17.44 219 GLN A C 1
ATOM 1649 O O . GLN A 1 219 ? 13.356 46.433 54.278 1.00 18.04 219 GLN A O 1
ATOM 1655 N N . THR A 1 220 ? 11.380 45.485 53.773 1.00 13.96 220 THR A N 1
ATOM 1656 C CA . THR A 1 220 ? 11.362 44.657 54.976 1.00 15.63 220 THR A CA 1
ATOM 1657 C C . THR A 1 220 ? 11.710 43.203 54.682 1.00 15.75 220 THR A C 1
ATOM 1658 O O . THR A 1 220 ? 12.008 42.438 55.596 1.00 16.00 220 THR A O 1
ATOM 1662 N N . GLY A 1 221 ? 11.672 42.824 53.409 1.00 14.64 221 GLY A N 1
ATOM 1663 C CA . GLY A 1 221 ? 11.955 41.445 53.059 1.00 16.22 221 GLY A CA 1
ATOM 1664 C C . GLY A 1 221 ? 10.909 40.552 53.704 1.00 15.95 221 GLY A C 1
ATOM 1665 O O . GLY A 1 221 ? 11.190 39.412 54.065 1.00 17.48 221 GLY A O 1
ATOM 1666 N N . ALA A 1 222 ? 9.694 41.079 53.850 1.00 12.42 222 ALA A N 1
ATOM 1667 C CA . ALA A 1 222 ? 8.606 40.335 54.473 1.00 8.56 222 ALA A CA 1
ATOM 1668 C C . ALA A 1 222 ? 7.306 40.349 53.671 1.00 11.13 222 ALA A C 1
ATOM 1669 O O . ALA A 1 222 ? 7.143 41.130 52.731 1.00 11.64 222 ALA A O 1
ATOM 1671 N N . PHE A 1 223 ? 6.379 39.486 54.080 1.00 11.47 223 PHE A N 1
ATOM 1672 C CA . PHE A 1 223 ? 5.086 39.330 53.424 1.00 13.56 223 PHE A CA 1
ATOM 1673 C C . PHE A 1 223 ? 3.907 39.739 54.300 1.00 18.14 223 PHE A C 1
ATOM 1674 O O . PHE A 1 223 ? 4.017 39.842 55.526 1.00 16.17 223 PHE A O 1
ATOM 1682 N N . THR A 1 224 ? 2.772 39.936 53.636 1.00 15.37 224 THR A N 1
ATOM 1683 C CA . THR A 1 224 ? 1.502 40.255 54.274 1.00 11.60 224 THR A CA 1
ATOM 1684 C C . THR A 1 224 ? 0.485 39.435 53.481 1.00 11.17 224 THR A C 1
ATOM 1685 O O . THR A 1 224 ? 0.406 39.563 52.258 1.00 13.50 224 THR A O 1
ATOM 1689 N N . GLN A 1 225 ? -0.269 38.576 54.162 1.00 12.35 225 GLN A N 1
ATOM 1690 C CA . GLN A 1 225 ? -1.265 37.758 53.472 1.00 17.91 225 GLN A CA 1
ATOM 1691 C C . GLN A 1 225 ? -2.436 38.640 53.047 1.00 17.09 225 GLN A C 1
ATOM 1692 O O . GLN A 1 225 ? -2.977 39.386 53.863 1.00 15.25 225 GLN A O 1
ATOM 1698 N N . LEU A 1 226 ? -2.826 38.552 51.777 1.00 13.16 226 LEU A N 1
ATOM 1699 C CA . LEU A 1 226 ? -3.927 39.362 51.254 1.00 20.08 226 LEU A CA 1
ATOM 1700 C C . LEU A 1 226 ? -5.278 38.656 51.177 1.00 30.89 226 LEU A C 1
ATOM 1701 O O . LEU A 1 226 ? -6.304 39.214 51.572 1.00 34.90 226 LEU A O 1
ATOM 1706 N N . GLY A 1 227 ? -5.278 37.437 50.652 1.00 26.61 227 GLY A N 1
ATOM 1707 C CA . GLY A 1 227 ? -6.511 36.680 50.523 1.00 27.53 227 GLY A CA 1
ATOM 1708 C C . GLY A 1 227 ? -6.217 35.232 50.186 1.00 23.94 227 GLY A C 1
ATOM 1709 O O . GLY A 1 227 ? -5.069 34.878 49.918 1.00 22.33 227 GLY A O 1
ATOM 1710 N N . ILE A 1 228 ? -7.248 34.392 50.200 1.00 16.16 228 ILE A N 1
ATOM 1711 C CA . ILE A 1 228 ? -7.085 32.972 49.900 1.00 15.87 228 ILE A CA 1
ATOM 1712 C C . ILE A 1 228 ? -8.227 32.458 49.023 1.00 17.32 228 ILE A C 1
ATOM 1713 O O . ILE A 1 228 ? -9.384 32.840 49.209 1.00 15.90 228 ILE A O 1
ATOM 1718 N N . VAL A 1 229 ? -7.895 31.602 48.061 1.00 13.68 229 VAL A N 1
ATOM 1719 C CA . VAL A 1 229 ? -8.896 31.017 47.169 1.00 13.46 229 VAL A CA 1
ATOM 1720 C C . VAL A 1 229 ? -8.680 29.510 47.108 1.00 13.58 229 VAL A C 1
ATOM 1721 O O . VAL A 1 229 ? -7.580 29.034 47.385 1.00 12.80 229 VAL A O 1
ATOM 1725 N N . LYS A 1 230 ? -9.725 28.760 46.758 1.00 15.67 230 LYS A N 1
ATOM 1726 C CA . LYS A 1 230 ? -9.610 27.304 46.656 1.00 19.89 230 LYS A CA 1
ATOM 1727 C C . LYS A 1 230 ? -9.156 26.932 45.251 1.00 15.10 230 LYS A C 1
ATOM 1728 O O . LYS A 1 230 ? -9.432 27.653 44.295 1.00 14.10 230 LYS A O 1
ATOM 1734 N N . THR A 1 231 ? -8.460 25.805 45.123 1.00 13.42 231 THR A N 1
ATOM 1735 C CA . THR A 1 231 ? -7.964 25.379 43.820 1.00 11.80 231 THR A CA 1
ATOM 1736 C C . THR A 1 231 ? -8.811 24.270 43.202 1.00 13.96 231 THR A C 1
ATOM 1737 O O . THR A 1 231 ? -8.532 23.820 42.092 1.00 14.25 231 THR A O 1
ATOM 1741 N N . ILE A 1 232 ? -9.845 23.845 43.925 1.00 10.66 232 ILE A N 1
ATOM 1742 C CA . ILE A 1 232 ? -10.753 22.792 43.459 1.00 10.65 232 ILE A CA 1
ATOM 1743 C C . ILE A 1 232 ? -12.185 23.119 43.886 1.00 13.44 232 ILE A C 1
ATOM 1744 O O . ILE A 1 232 ? -12.405 24.016 44.702 1.00 13.84 232 ILE A O 1
ATOM 1749 N N . PRO A 1 233 ? -13.177 22.398 43.334 1.00 14.41 233 PRO A N 1
ATOM 1750 C CA . PRO A 1 233 ? -14.578 22.647 43.691 1.00 18.06 233 PRO A CA 1
ATOM 1751 C C . PRO A 1 233 ? -14.807 22.553 45.193 1.00 17.94 233 PRO A C 1
ATOM 1752 O O . PRO A 1 233 ? -14.157 21.767 45.886 1.00 16.19 233 PRO A O 1
ATOM 1756 N N . ALA A 1 234 ? -15.739 23.355 45.689 1.00 21.59 234 ALA A N 1
ATOM 1757 C CA . ALA A 1 234 ? -16.048 23.375 47.111 1.00 28.48 234 ALA A CA 1
ATOM 1758 C C . ALA A 1 234 ? -16.579 22.035 47.616 1.00 28.34 234 ALA A C 1
ATOM 1759 O O . ALA A 1 234 ? -16.402 21.697 48.785 1.00 29.96 234 ALA A O 1
ATOM 1761 N N . ASP A 1 235 ? -17.220 21.268 46.739 1.00 25.37 235 ASP A N 1
ATOM 1762 C CA . ASP A 1 235 ? -17.774 19.983 47.147 1.00 28.37 235 ASP A CA 1
ATOM 1763 C C . ASP A 1 235 ? -16.885 18.762 46.903 1.00 30.92 235 ASP A C 1
ATOM 1764 O O . ASP A 1 235 ? -17.274 17.643 47.240 1.00 29.33 235 ASP A O 1
ATOM 1769 N N . TYR A 1 236 ? -15.702 18.959 46.322 1.00 23.80 236 TYR A N 1
ATOM 1770 C CA . TYR A 1 236 ? -14.808 17.828 46.082 1.00 25.28 236 TYR A CA 1
ATOM 1771 C C . TYR A 1 236 ? -14.104 17.485 47.393 1.00 27.00 236 TYR A C 1
ATOM 1772 O O . TYR A 1 236 ? -13.156 18.158 47.800 1.00 30.36 236 TYR A O 1
ATOM 1781 N N . THR A 1 237 ? -14.567 16.418 48.035 1.00 25.13 237 THR A N 1
ATOM 1782 C CA . THR A 1 237 ? -14.038 15.984 49.322 1.00 26.64 237 THR A CA 1
ATOM 1783 C C . THR A 1 237 ? -12.952 14.913 49.307 1.00 26.42 237 THR A C 1
ATOM 1784 O O . THR A 1 237 ? -12.367 14.616 50.348 1.00 27.11 237 THR A O 1
ATOM 1788 N N . ALA A 1 238 ? -12.676 14.333 48.143 1.00 21.40 238 ALA A N 1
ATOM 1789 C CA . ALA A 1 238 ? -11.647 13.300 48.044 1.00 20.17 238 ALA A CA 1
ATOM 1790 C C . ALA A 1 238 ? -10.255 13.915 48.166 1.00 20.04 238 ALA A C 1
ATOM 1791 O O . ALA A 1 238 ? -10.111 15.134 48.198 1.00 22.94 238 ALA A O 1
ATOM 1793 N N . HIS A 1 239 ? -9.234 13.066 48.229 1.00 21.84 239 HIS A N 1
ATOM 1794 C CA . HIS A 1 239 ? -7.856 13.531 48.361 1.00 23.30 239 HIS A CA 1
ATOM 1795 C C . HIS A 1 239 ? -7.413 14.463 47.241 1.00 17.64 239 HIS A C 1
ATOM 1796 O O . HIS A 1 239 ? -7.689 14.227 46.068 1.00 13.96 239 HIS A O 1
ATOM 1803 N N . ASN A 1 240 ? -6.747 15.546 47.620 1.00 15.27 240 ASN A N 1
ATOM 1804 C CA . ASN A 1 240 ? -6.214 16.479 46.648 1.00 14.77 240 ASN A CA 1
ATOM 1805 C C . ASN A 1 240 ? -5.050 17.220 47.259 1.00 15.26 240 ASN A C 1
ATOM 1806 O O . ASN A 1 240 ? -5.127 17.701 48.393 1.00 15.40 240 ASN A O 1
ATOM 1811 N N . GLY A 1 241 ? -3.967 17.295 46.500 1.00 12.50 241 GLY A N 1
ATOM 1812 C CA . GLY A 1 241 ? -2.791 18.004 46.955 1.00 11.17 241 GLY A CA 1
ATOM 1813 C C . GLY A 1 241 ? -2.336 18.923 45.840 1.00 11.57 241 GLY A C 1
ATOM 1814 O O . GLY A 1 241 ? -1.932 18.453 44.781 1.00 12.35 241 GLY A O 1
ATOM 1815 N N . ALA A 1 242 ? -2.424 20.232 46.052 1.00 12.70 242 ALA A N 1
ATOM 1816 C CA . ALA A 1 242 ? -1.979 21.173 45.029 1.00 11.28 242 ALA A CA 1
ATOM 1817 C C . ALA A 1 242 ? -0.468 20.970 44.913 1.00 12.78 242 ALA A C 1
ATOM 1818 O O . ALA A 1 242 ? 0.173 20.553 45.877 1.00 12.48 242 ALA A O 1
ATOM 1820 N N . ALA A 1 243 ? 0.107 21.253 43.748 1.00 10.07 243 ALA A N 1
ATOM 1821 C CA . ALA A 1 243 ? 1.541 21.038 43.571 1.00 8.88 243 ALA A CA 1
ATOM 1822 C C . ALA A 1 243 ? 2.325 22.215 43.002 1.00 12.44 243 ALA A C 1
ATOM 1823 O O . ALA A 1 243 ? 2.881 23.022 43.750 1.00 12.03 243 ALA A O 1
ATOM 1825 N N . ALA A 1 244 ? 2.384 22.298 41.676 1.00 10.41 244 ALA A N 1
ATOM 1826 C CA . ALA A 1 244 ? 3.123 23.361 41.006 1.00 11.14 244 ALA A CA 1
ATOM 1827 C C . ALA A 1 244 ? 2.281 24.606 40.792 1.00 12.83 244 ALA A C 1
ATOM 1828 O O . ALA A 1 244 ? 1.058 24.528 40.688 1.00 10.49 244 ALA A O 1
ATOM 1830 N N . ILE A 1 245 ? 2.943 25.755 40.726 1.00 9.82 245 ILE A N 1
ATOM 1831 C CA . ILE A 1 245 ? 2.252 27.020 40.511 1.00 12.10 245 ILE A CA 1
ATOM 1832 C C . ILE A 1 245 ? 3.095 27.883 39.570 1.00 14.94 245 ILE A C 1
ATOM 1833 O O . ILE A 1 245 ? 4.301 28.037 39.765 1.00 9.41 245 ILE A O 1
ATOM 1838 N N . ARG A 1 246 ? 2.456 28.420 38.534 1.00 10.63 246 ARG A N 1
ATOM 1839 C CA . ARG A 1 246 ? 3.151 29.236 37.536 1.00 9.51 246 ARG A CA 1
ATOM 1840 C C . ARG A 1 246 ? 2.394 30.521 37.221 1.00 14.00 246 ARG A C 1
ATOM 1841 O O . ARG A 1 246 ? 1.178 30.584 37.362 1.00 8.60 246 ARG A O 1
ATOM 1849 N N . LEU A 1 247 ? 3.118 31.537 36.768 1.00 14.58 247 LEU A N 1
ATOM 1850 C CA . LEU A 1 247 ? 2.502 32.813 36.427 1.00 12.31 247 LEU A CA 1
ATOM 1851 C C . LEU A 1 247 ? 2.977 33.226 35.039 1.00 13.67 247 LEU A C 1
ATOM 1852 O O . LEU A 1 247 ? 4.161 33.109 34.725 1.00 14.99 247 LEU A O 1
ATOM 1857 N N . SER A 1 248 ? 2.059 33.702 34.205 1.00 12.16 248 SER A N 1
ATOM 1858 C CA . SER A 1 248 ? 2.434 34.128 32.859 1.00 14.72 248 SER A CA 1
ATOM 1859 C C . SER A 1 248 ? 3.404 35.303 32.951 1.00 11.44 248 SER A C 1
ATOM 1860 O O . SER A 1 248 ? 3.431 36.015 33.953 1.00 12.06 248 SER A O 1
ATOM 1863 N N . HIS A 1 249 ? 4.199 35.497 31.903 1.00 13.44 249 HIS A N 1
ATOM 1864 C CA . HIS A 1 249 ? 5.189 36.568 31.866 1.00 19.56 249 HIS A CA 1
ATOM 1865 C C . HIS A 1 249 ? 4.584 37.953 32.085 1.00 17.69 249 HIS A C 1
ATOM 1866 O O . HIS A 1 249 ? 5.211 38.819 32.694 1.00 15.00 249 HIS A O 1
ATOM 1873 N N . ASP A 1 250 ? 3.373 38.164 31.584 1.00 15.60 250 ASP A N 1
ATOM 1874 C CA . ASP A 1 250 ? 2.712 39.453 31.747 1.00 23.41 250 ASP A CA 1
ATOM 1875 C C . ASP A 1 250 ? 2.085 39.586 33.135 1.00 22.32 250 ASP A C 1
ATOM 1876 O O . ASP A 1 250 ? 1.607 40.654 33.506 1.00 20.95 250 ASP A O 1
ATOM 1881 N N . GLY A 1 251 ? 2.103 38.496 33.898 1.00 21.84 251 GLY A N 1
ATOM 1882 C CA . GLY A 1 251 ? 1.549 38.507 35.243 1.00 11.85 251 GLY A CA 1
ATOM 1883 C C . GLY A 1 251 ? 0.030 38.500 35.330 1.00 14.69 251 GLY A C 1
ATOM 1884 O O . GLY A 1 251 ? -0.527 38.685 36.408 1.00 13.87 251 GLY A O 1
ATOM 1885 N N . HIS A 1 252 ? -0.642 38.262 34.207 1.00 10.60 252 HIS A N 1
ATOM 1886 C CA . HIS A 1 252 ? -2.103 38.267 34.167 1.00 10.74 252 HIS A CA 1
ATOM 1887 C C . HIS A 1 252 ? -2.794 36.956 34.517 1.00 15.89 252 HIS A C 1
ATOM 1888 O O . HIS A 1 252 ? -3.961 36.956 34.919 1.00 15.11 252 HIS A O 1
ATOM 1895 N N . PHE A 1 253 ? -2.093 35.839 34.361 1.00 10.62 253 PHE A N 1
ATOM 1896 C CA . PHE A 1 253 ? -2.704 34.550 34.644 1.00 9.46 253 PHE A CA 1
ATOM 1897 C C . PHE A 1 253 ? -1.872 33.631 35.525 1.00 10.79 253 PHE A C 1
ATOM 1898 O O . PHE A 1 253 ? -0.670 33.464 35.311 1.00 12.02 253 PHE A O 1
ATOM 1906 N N . LEU A 1 254 ? -2.533 33.042 36.519 1.00 10.56 254 LEU A N 1
ATOM 1907 C CA . LEU A 1 254 ? -1.895 32.130 37.463 1.00 7.92 254 LEU A CA 1
ATOM 1908 C C . LEU A 1 254 ? -2.398 30.711 37.212 1.00 11.36 254 LEU A C 1
ATOM 1909 O O . LEU A 1 254 ? -3.586 30.497 36.960 1.00 13.58 254 LEU A O 1
ATOM 1914 N N . TYR A 1 255 ? -1.492 29.741 37.281 1.00 12.07 255 TYR A N 1
ATOM 1915 C CA . TYR A 1 255 ? -1.853 28.348 37.057 1.00 10.41 255 TYR A CA 1
ATOM 1916 C C . TYR A 1 255 ? -1.377 27.472 38.214 1.00 10.02 255 TYR A C 1
ATOM 1917 O O . TYR A 1 255 ? -0.312 27.713 38.779 1.00 10.97 255 TYR A O 1
ATOM 1926 N N . VAL A 1 256 ? -2.172 26.468 38.576 1.00 7.67 256 VAL A N 1
ATOM 1927 C CA . VAL A 1 256 ? -1.785 25.549 39.643 1.00 7.43 256 VAL A CA 1
ATOM 1928 C C . VAL A 1 256 ? -2.257 24.139 39.290 1.00 12.33 256 VAL A C 1
ATOM 1929 O O . VAL A 1 256 ? -3.312 23.970 38.678 1.00 12.84 256 VAL A O 1
ATOM 1933 N N . SER A 1 257 ? -1.464 23.128 39.641 1.00 9.12 257 SER A N 1
ATOM 1934 C CA . SER A 1 257 ? -1.850 21.753 39.350 1.00 7.65 257 SER A CA 1
ATOM 1935 C C . SER A 1 257 ? -2.420 21.076 40.594 1.00 15.75 257 SER A C 1
ATOM 1936 O O . SER A 1 257 ? -1.982 21.336 41.719 1.00 11.25 257 SER A O 1
ATOM 1939 N N . ASN A 1 258 ? -3.406 20.211 40.377 1.00 12.92 258 ASN A N 1
ATOM 1940 C CA . ASN A 1 258 ? -4.071 19.492 41.455 1.00 11.60 258 ASN A CA 1
ATOM 1941 C C . ASN A 1 258 ? -3.879 17.983 41.326 1.00 13.17 258 ASN A C 1
ATOM 1942 O O . ASN A 1 258 ? -4.255 17.393 40.313 1.00 10.53 258 ASN A O 1
ATOM 1947 N N . ARG A 1 259 ? -3.293 17.367 42.349 1.00 9.90 259 ARG A N 1
ATOM 1948 C CA . ARG A 1 259 ? -3.084 15.920 42.358 1.00 11.26 259 ARG A CA 1
ATOM 1949 C C . ARG A 1 259 ? -4.250 15.276 43.097 1.00 12.48 259 ARG A C 1
ATOM 1950 O O . ARG A 1 259 ? -4.380 15.407 44.315 1.00 13.82 259 ARG A O 1
ATOM 1958 N N . GLY A 1 260 ? -5.089 14.572 42.349 1.00 8.78 260 GLY A N 1
ATOM 1959 C CA . GLY A 1 260 ? -6.265 13.940 42.922 1.00 13.94 260 GLY A CA 1
ATOM 1960 C C . GLY A 1 260 ? -7.420 14.341 42.025 1.00 15.82 260 GLY A C 1
ATOM 1961 O O . GLY A 1 260 ? -8.022 13.500 41.361 1.00 15.07 260 GLY A O 1
ATOM 1962 N N . TYR A 1 261 ? -7.728 15.634 41.998 1.00 13.61 261 TYR A N 1
ATOM 1963 C CA . TYR A 1 261 ? -8.792 16.130 41.133 1.00 13.63 261 TYR A CA 1
ATOM 1964 C C . TYR A 1 261 ? -8.205 16.111 39.721 1.00 14.00 261 TYR A C 1
ATOM 1965 O O . TYR A 1 261 ? -8.924 16.166 38.721 1.00 10.84 261 TYR A O 1
ATOM 1974 N N . ASN A 1 262 ? -6.878 16.032 39.669 1.00 12.20 262 ASN A N 1
ATOM 1975 C CA . ASN A 1 262 ? -6.114 15.964 38.427 1.00 13.89 262 ASN A CA 1
ATOM 1976 C C . ASN A 1 262 ? -6.451 16.996 37.357 1.00 13.64 262 ASN A C 1
ATOM 1977 O O . ASN A 1 262 ? -6.875 16.653 36.248 1.00 10.26 262 ASN A O 1
ATOM 1982 N N . THR A 1 263 ? -6.236 18.265 37.683 1.00 11.86 263 THR A N 1
ATOM 1983 C CA . THR A 1 263 ? -6.501 19.346 36.742 1.00 10.95 263 THR A CA 1
ATOM 1984 C C . THR A 1 263 ? -5.482 20.453 36.915 1.00 11.51 263 THR A C 1
ATOM 1985 O O . THR A 1 263 ? -4.649 20.427 37.819 1.00 9.00 263 THR A O 1
ATOM 1989 N N . LEU A 1 264 ? -5.564 21.423 36.015 1.00 11.48 264 LEU A N 1
ATOM 1990 C CA . LEU A 1 264 ? -4.759 22.622 36.099 1.00 9.36 264 LEU A CA 1
ATOM 1991 C C . LEU A 1 264 ? -5.873 23.635 36.299 1.00 8.69 264 LEU A C 1
ATOM 1992 O O . LEU A 1 264 ? -6.852 23.634 35.548 1.00 12.63 264 LEU A O 1
ATOM 1997 N N . ALA A 1 265 ? -5.763 24.459 37.334 1.00 11.32 265 ALA A N 1
ATOM 1998 C CA . ALA A 1 265 ? -6.776 25.475 37.587 1.00 13.60 265 ALA A CA 1
ATOM 1999 C C . ALA A 1 265 ? -6.166 26.793 37.137 1.00 13.56 265 ALA A C 1
ATOM 2000 O O . ALA A 1 265 ? -5.029 27.107 37.481 1.00 12.43 265 ALA A O 1
ATOM 2002 N N . VAL A 1 266 ? -6.923 27.556 36.360 1.00 11.95 266 VAL A N 1
ATOM 2003 C CA . VAL A 1 266 ? -6.446 28.827 35.840 1.00 8.53 266 VAL A CA 1
ATOM 2004 C C . VAL A 1 266 ? -7.135 29.992 36.533 1.00 11.06 266 VAL A C 1
ATOM 2005 O O . VAL A 1 266 ? -8.367 30.017 36.656 1.00 11.63 266 VAL A O 1
ATOM 2009 N N . PHE A 1 267 ? -6.336 30.957 36.976 1.00 10.69 267 PHE A N 1
ATOM 2010 C CA . PHE A 1 267 ? -6.856 32.137 37.659 1.00 13.47 267 PHE A CA 1
ATOM 2011 C C . PHE A 1 267 ? -6.425 33.414 36.961 1.00 13.62 267 PHE A C 1
ATOM 2012 O O . PHE A 1 267 ? -5.293 33.524 36.486 1.00 13.66 267 PHE A O 1
ATOM 2020 N N . ALA A 1 268 ? -7.333 34.380 36.906 1.00 11.79 268 ALA A N 1
ATOM 2021 C CA . ALA A 1 268 ? -7.023 35.673 36.323 1.00 14.80 268 ALA A CA 1
ATOM 2022 C C . ALA A 1 268 ? -6.543 36.516 37.501 1.00 13.92 268 ALA A C 1
ATOM 2023 O O . ALA A 1 268 ? -7.189 36.536 38.555 1.00 10.97 268 ALA A O 1
ATOM 2025 N N . VAL A 1 269 ? -5.404 37.182 37.340 1.00 11.18 269 VAL A N 1
ATOM 2026 C CA . VAL A 1 269 ? -4.866 38.030 38.398 1.00 11.67 269 VAL A CA 1
ATOM 2027 C C . VAL A 1 269 ? -5.339 39.449 38.128 1.00 15.26 269 VAL A C 1
ATOM 2028 O O . VAL A 1 269 ? -5.088 39.995 37.056 1.00 14.92 269 VAL A O 1
ATOM 2032 N N . THR A 1 270 ? -6.027 40.044 39.093 1.00 15.90 270 THR A N 1
ATOM 2033 C CA . THR A 1 270 ? -6.513 41.398 38.912 1.00 18.30 270 THR A CA 1
ATOM 2034 C C . THR A 1 270 ? -5.897 42.339 39.938 1.00 19.76 270 THR A C 1
ATOM 2035 O O . THR A 1 270 ? -4.813 42.072 40.454 1.00 21.77 270 THR A O 1
ATOM 2039 N N . ALA A 1 271 ? -6.587 43.435 40.232 1.0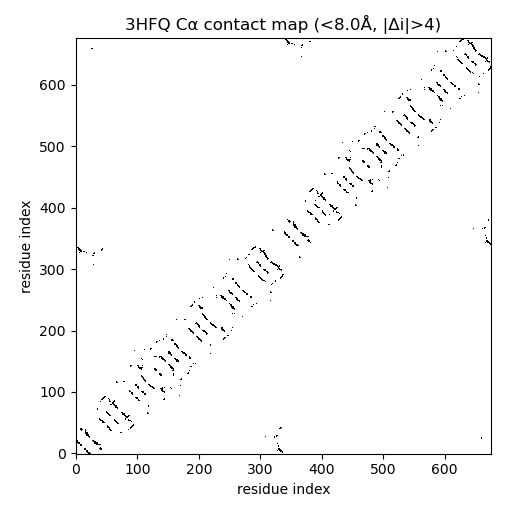0 18.79 271 ALA A N 1
ATOM 2040 C CA . ALA A 1 271 ? -6.093 44.433 41.172 1.00 16.76 271 ALA A CA 1
ATOM 2041 C C . ALA A 1 271 ? -5.614 43.910 42.525 1.00 13.14 271 ALA A C 1
ATOM 2042 O O . ALA A 1 271 ? -6.230 43.036 43.129 1.00 14.20 271 ALA A O 1
ATOM 2044 N N . ASP A 1 272 ? -4.508 44.477 42.993 1.00 15.43 272 ASP A N 1
ATOM 2045 C CA . ASP A 1 272 ? -3.926 44.140 44.285 1.00 17.17 272 ASP A CA 1
ATOM 2046 C C . ASP A 1 272 ? -3.824 42.648 44.603 1.00 17.62 272 ASP A C 1
ATOM 2047 O O . ASP A 1 272 ? -4.195 42.211 45.694 1.00 13.17 272 ASP A O 1
ATOM 2052 N N . GLY A 1 273 ? -3.317 41.881 43.643 1.00 17.14 273 GLY A N 1
ATOM 2053 C CA . GLY A 1 273 ? -3.132 40.452 43.827 1.00 13.98 273 GLY A CA 1
ATOM 2054 C C . GLY A 1 273 ? -4.364 39.569 43.917 1.00 17.68 273 GLY A C 1
ATOM 2055 O O . GLY A 1 273 ? -4.250 38.401 44.283 1.00 14.74 273 GLY A O 1
ATOM 2056 N N . HIS A 1 274 ? -5.539 40.094 43.587 1.00 10.67 274 HIS A N 1
ATOM 2057 C CA . HIS A 1 274 ? -6.741 39.274 43.668 1.00 10.70 274 HIS A CA 1
ATOM 2058 C C . HIS A 1 274 ? -6.791 38.216 42.569 1.00 13.11 274 HIS A C 1
ATOM 2059 O O . HIS A 1 274 ? -6.324 38.439 41.451 1.00 11.82 274 HIS A O 1
ATOM 2066 N N . LEU A 1 275 ? -7.361 37.062 42.907 1.00 9.28 275 LEU A N 1
ATOM 2067 C CA . LEU A 1 275 ? -7.473 35.939 41.982 1.00 12.27 275 LEU A CA 1
ATOM 2068 C C . LEU A 1 275 ? -8.920 35.543 41.693 1.00 12.45 275 LEU A C 1
ATOM 2069 O O . LEU A 1 275 ? -9.776 35.579 42.578 1.00 14.17 275 LEU A O 1
ATOM 2074 N N . THR A 1 276 ? -9.175 35.157 40.446 1.00 12.19 276 THR A N 1
ATOM 2075 C CA . THR A 1 276 ? -10.495 34.724 40.002 1.00 11.81 276 THR A CA 1
ATOM 2076 C C . THR A 1 276 ? -10.345 33.451 39.173 1.00 11.30 276 THR A C 1
ATOM 2077 O O . THR A 1 276 ? -9.682 33.462 38.139 1.00 9.84 276 THR A O 1
ATOM 2081 N N . LEU A 1 277 ? -10.959 32.362 39.628 1.00 12.79 277 LEU A N 1
ATOM 2082 C CA . LEU A 1 277 ? -10.888 31.088 38.912 1.00 12.89 277 LEU A CA 1
ATOM 2083 C C . LEU A 1 277 ? -11.652 31.198 37.598 1.00 15.72 277 LEU A C 1
ATOM 2084 O O . LEU A 1 277 ? -12.833 31.540 37.593 1.00 13.99 277 LEU A O 1
ATOM 2089 N N . ILE A 1 278 ? -10.987 30.912 36.484 1.00 14.23 278 ILE A N 1
ATOM 2090 C CA . ILE A 1 278 ? -11.654 30.998 35.192 1.00 15.48 278 ILE A CA 1
ATOM 2091 C C . ILE A 1 278 ? -11.689 29.676 34.430 1.00 13.52 278 ILE A C 1
ATOM 2092 O O . ILE A 1 278 ? -12.394 29.559 33.426 1.00 15.33 278 ILE A O 1
ATOM 2097 N N . GLN A 1 279 ? -10.938 28.682 34.897 1.00 10.53 279 GLN A N 1
ATOM 2098 C CA . GLN A 1 279 ? -10.928 27.383 34.229 1.00 13.93 279 GLN A CA 1
ATOM 2099 C C . GLN A 1 279 ? -10.313 26.239 35.038 1.00 14.80 279 GLN A C 1
ATOM 2100 O O . GLN A 1 279 ? -9.369 26.430 35.802 1.00 14.01 279 GLN A O 1
ATOM 2106 N N . GLN A 1 280 ? -10.886 25.052 34.860 1.00 8.99 280 GLN A N 1
ATOM 2107 C CA . GLN A 1 280 ? -10.420 23.817 35.485 1.00 11.15 280 GLN A CA 1
ATOM 2108 C C . GLN A 1 280 ? -10.338 22.848 34.306 1.00 15.59 280 GLN A C 1
ATOM 2109 O O . GLN A 1 280 ? -11.356 22.545 33.686 1.00 20.26 280 GLN A O 1
ATOM 2115 N N . ILE A 1 281 ? -9.138 22.376 33.980 1.00 10.44 281 ILE A N 1
ATOM 2116 C CA . ILE A 1 281 ? -8.983 21.462 32.851 1.00 11.50 281 ILE A CA 1
ATOM 2117 C C . ILE A 1 281 ? -8.182 20.222 33.225 1.00 15.19 281 ILE A C 1
ATOM 2118 O O . ILE A 1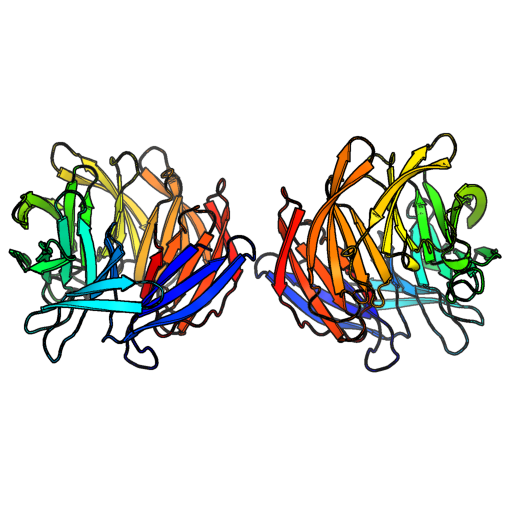 281 ? -7.114 20.312 33.830 1.00 11.29 281 ILE A O 1
ATOM 2123 N N . SER A 1 282 ? -8.715 19.056 32.873 1.00 8.15 282 SER A N 1
ATOM 2124 C CA . SER A 1 282 ? -8.060 17.794 33.183 1.00 8.59 282 SER A CA 1
ATOM 2125 C C . SER A 1 282 ? -6.651 17.719 32.609 1.00 12.00 282 SER A C 1
ATOM 2126 O O . SER A 1 282 ? -6.384 18.249 31.530 1.00 13.03 282 SER A O 1
ATOM 2129 N N . THR A 1 283 ? -5.756 17.055 33.337 1.00 10.06 283 THR A N 1
ATOM 2130 C CA . THR A 1 283 ? -4.382 16.881 32.884 1.00 11.62 283 THR A CA 1
ATOM 2131 C C . THR A 1 283 ? -4.252 15.580 32.084 1.00 11.67 283 THR A C 1
ATOM 2132 O O . THR A 1 283 ? -3.164 15.218 31.641 1.00 10.58 283 THR A O 1
ATOM 2136 N N . GLU A 1 284 ? -5.377 14.892 31.894 1.00 10.94 284 GLU A N 1
ATOM 2137 C CA . GLU A 1 284 ? -5.419 13.637 31.139 1.00 13.43 284 GLU A CA 1
ATOM 2138 C C . GLU A 1 284 ? -4.483 12.567 31.703 1.00 13.94 284 GLU A C 1
ATOM 2139 O O . GLU A 1 284 ? -3.839 11.821 30.955 1.00 15.41 284 GLU A O 1
ATOM 2145 N N . GLY A 1 285 ? -4.419 12.496 33.026 1.00 14.62 285 GLY A N 1
ATOM 2146 C CA . GLY A 1 285 ? -3.566 11.521 33.680 1.00 14.41 285 GLY A CA 1
ATOM 2147 C C . GLY A 1 285 ? -3.749 11.642 35.176 1.00 15.60 285 GLY A C 1
ATOM 2148 O O . GLY A 1 285 ? -4.554 12.453 35.634 1.00 11.76 285 GLY A O 1
ATOM 2149 N N . ASP A 1 286 ? -2.999 10.857 35.943 1.00 14.89 286 ASP A N 1
ATOM 2150 C CA . ASP A 1 286 ? -3.120 10.892 37.393 1.00 14.49 286 ASP A CA 1
ATOM 2151 C C . ASP A 1 286 ? -1.902 11.524 38.066 1.00 15.99 286 ASP A C 1
ATOM 2152 O O . ASP A 1 286 ? -0.757 11.207 37.739 1.00 14.50 286 ASP A O 1
ATOM 2157 N N . PHE A 1 287 ? -2.175 12.429 39.001 1.00 15.96 287 PHE A N 1
ATOM 2158 C CA . PHE A 1 287 ? -1.156 13.128 39.775 1.00 10.86 287 PHE A CA 1
ATOM 2159 C C . PHE A 1 287 ? -0.187 14.046 39.032 1.00 12.75 287 PHE A C 1
ATOM 2160 O O . PHE A 1 287 ? 1.000 13.739 38.893 1.00 12.08 287 PHE A O 1
ATOM 2168 N N . PRO A 1 288 ? -0.688 15.193 38.545 1.00 11.93 288 PRO A N 1
ATOM 2169 C CA . PRO A 1 288 ? 0.127 16.176 37.823 1.00 11.83 288 PRO A CA 1
ATOM 2170 C C . PRO A 1 288 ? 0.982 16.979 38.814 1.00 11.62 288 PRO A C 1
ATOM 2171 O O . PRO A 1 288 ? 0.571 18.040 39.293 1.00 14.32 288 PRO A O 1
ATOM 2175 N N . ARG A 1 289 ? 2.176 16.469 39.101 1.00 9.43 289 ARG A N 1
ATOM 2176 C CA . ARG A 1 289 ? 3.089 17.103 40.049 1.00 9.32 289 ARG A CA 1
ATOM 2177 C C . ARG A 1 289 ? 3.803 18.345 39.519 1.00 9.35 289 ARG A C 1
ATOM 2178 O O . ARG A 1 289 ? 4.250 19.184 40.300 1.00 11.63 289 ARG A O 1
ATOM 2186 N N . ASP A 1 290 ? 3.920 18.471 38.201 1.00 9.36 290 ASP A N 1
ATOM 2187 C CA . ASP A 1 290 ? 4.568 19.652 37.638 1.00 9.11 290 ASP A CA 1
ATOM 2188 C C . ASP A 1 290 ? 4.088 19.928 36.221 1.00 8.00 290 ASP A C 1
ATOM 2189 O O . ASP A 1 290 ? 3.567 19.044 35.541 1.00 7.94 290 ASP A O 1
ATOM 2194 N N . PHE A 1 291 ? 4.273 21.170 35.795 1.00 10.14 291 PHE A N 1
ATOM 2195 C CA . PHE A 1 291 ? 3.887 21.625 34.468 1.00 8.96 291 PHE A CA 1
ATOM 2196 C C . PHE A 1 291 ? 4.516 22.999 34.304 1.00 9.63 291 PHE A C 1
ATOM 2197 O O . PHE A 1 291 ? 5.027 23.563 35.266 1.00 8.65 291 PHE A O 1
ATOM 2205 N N . ASP A 1 292 ? 4.488 23.533 33.088 1.00 7.64 292 ASP A N 1
ATOM 2206 C CA . ASP A 1 292 ? 5.005 24.873 32.851 1.00 8.91 292 ASP A CA 1
ATOM 2207 C C . ASP A 1 292 ? 4.595 25.360 31.474 1.00 10.22 292 ASP A C 1
ATOM 2208 O O . ASP A 1 292 ? 4.261 24.563 30.596 1.00 9.03 292 ASP A O 1
ATOM 2213 N N . LEU A 1 293 ? 4.592 26.677 31.304 1.00 11.33 293 LEU A N 1
ATOM 2214 C CA . LEU A 1 293 ? 4.267 27.276 30.021 1.00 12.89 293 LEU A CA 1
ATOM 2215 C C . LEU A 1 293 ? 5.562 27.185 29.231 1.00 14.27 293 LEU A C 1
ATOM 2216 O O . LEU A 1 293 ? 6.642 27.167 29.822 1.00 8.94 293 LEU A O 1
ATOM 2221 N N . ASP A 1 294 ? 5.467 27.113 27.909 1.00 13.51 294 ASP A N 1
ATOM 2222 C CA . ASP A 1 294 ? 6.673 27.043 27.093 1.00 13.43 294 ASP A CA 1
ATOM 2223 C C . ASP A 1 294 ? 7.202 28.474 26.978 1.00 10.62 294 ASP A C 1
ATOM 2224 O O . ASP A 1 294 ? 6.531 29.418 27.392 1.00 10.05 294 ASP A O 1
ATOM 2229 N N . PRO A 1 295 ? 8.412 28.656 26.423 1.00 16.99 295 PRO A N 1
ATOM 2230 C CA . PRO A 1 295 ? 8.982 30.001 26.284 1.00 17.90 295 PRO A CA 1
ATOM 2231 C C . PRO A 1 295 ? 8.111 31.017 25.541 1.00 15.88 295 PRO A C 1
ATOM 2232 O O . PRO A 1 295 ? 8.108 32.201 25.885 1.00 14.98 295 PRO A O 1
ATOM 2236 N N . THR A 1 296 ? 7.378 30.568 24.527 1.00 15.11 296 THR A N 1
ATOM 2237 C CA . THR A 1 296 ? 6.519 31.481 23.772 1.00 18.54 296 THR A CA 1
ATOM 2238 C C . THR A 1 296 ? 5.247 31.774 24.562 1.00 18.72 296 THR A C 1
ATOM 2239 O O . THR A 1 296 ? 4.557 32.762 24.309 1.00 15.79 296 THR A O 1
ATOM 2243 N N . GLU A 1 297 ? 4.954 30.897 25.518 1.00 14.34 297 GLU A N 1
ATOM 2244 C CA . GLU A 1 297 ? 3.773 30.995 26.371 1.00 10.88 297 GLU A CA 1
ATOM 2245 C C . GLU A 1 297 ? 2.477 30.745 25.611 1.00 14.47 297 GLU A C 1
ATOM 2246 O O . GLU A 1 297 ? 1.397 31.122 26.063 1.00 15.59 297 GLU A O 1
ATOM 2252 N N . ALA A 1 298 ? 2.589 30.091 24.459 1.00 13.49 298 ALA A N 1
ATOM 2253 C CA . ALA A 1 298 ? 1.419 29.764 23.651 1.00 16.66 298 ALA A CA 1
ATOM 2254 C C . ALA A 1 298 ? 1.038 28.310 23.922 1.00 16.57 298 ALA A C 1
ATOM 2255 O O . ALA A 1 298 ? 0.071 27.792 23.362 1.00 12.15 298 ALA A O 1
ATOM 2257 N N . PHE A 1 299 ? 1.805 27.662 24.794 1.00 14.90 299 PHE A N 1
ATOM 2258 C CA . PHE A 1 299 ? 1.569 26.265 25.142 1.00 12.27 299 PHE A CA 1
ATOM 2259 C C . PHE A 1 299 ? 1.863 25.980 26.609 1.00 15.10 299 PHE A C 1
ATOM 2260 O O . PHE A 1 299 ? 2.553 26.748 27.279 1.00 10.73 299 PHE A O 1
ATOM 2268 N N . VAL A 1 300 ? 1.332 24.860 27.087 1.00 14.12 300 VAL A N 1
ATOM 2269 C CA . VAL A 1 300 ? 1.568 24.397 28.446 1.00 8.27 300 VAL A CA 1
ATOM 2270 C C . VAL A 1 300 ? 1.774 22.892 28.359 1.00 10.45 300 VAL A C 1
ATOM 2271 O O . VAL A 1 300 ? 1.063 22.205 27.623 1.00 12.80 300 VAL A O 1
ATOM 2275 N N . VAL A 1 301 ? 2.766 22.392 29.082 1.00 7.75 301 VAL A N 1
ATOM 2276 C CA . VAL A 1 301 ? 3.043 20.961 29.116 1.00 9.82 301 VAL A CA 1
ATOM 2277 C C . VAL A 1 301 ? 2.965 20.522 30.569 1.00 10.71 301 VAL A C 1
ATOM 2278 O O . VAL A 1 301 ? 3.551 21.155 31.442 1.00 8.53 301 VAL A O 1
ATOM 2282 N N . VAL A 1 302 ? 2.221 19.452 30.825 1.00 9.63 302 VAL A N 1
ATOM 2283 C CA . VAL A 1 302 ? 2.077 18.923 32.173 1.00 8.09 302 VAL A CA 1
ATOM 2284 C C . VAL A 1 302 ? 2.460 17.449 32.146 1.00 10.19 302 VAL A C 1
ATOM 2285 O O . VAL A 1 302 ? 2.277 16.778 31.130 1.00 10.18 302 VAL A O 1
ATOM 2289 N N . VAL A 1 303 ? 3.016 16.954 33.245 1.00 11.84 303 VAL A N 1
ATOM 2290 C CA . VAL A 1 303 ? 3.375 15.541 33.328 1.00 8.97 303 VAL A CA 1
ATOM 2291 C C . VAL A 1 303 ? 2.606 14.921 34.476 1.00 12.27 303 VAL A C 1
ATOM 2292 O O . VAL A 1 303 ? 2.433 15.545 35.520 1.00 10.38 303 VAL A O 1
ATOM 2296 N N . ASN A 1 304 ? 2.134 13.695 34.267 1.00 9.99 304 ASN A N 1
ATOM 2297 C CA . ASN A 1 304 ? 1.379 12.971 35.279 1.00 9.04 304 ASN A CA 1
ATOM 2298 C C . ASN A 1 304 ? 2.238 11.848 35.832 1.00 11.51 304 ASN A C 1
ATOM 2299 O O . ASN A 1 304 ? 2.649 10.943 35.106 1.00 11.73 304 ASN A O 1
ATOM 2304 N N . GLN A 1 305 ? 2.487 11.921 37.133 1.00 11.44 305 GLN A N 1
ATOM 2305 C CA . GLN A 1 305 ? 3.322 10.973 37.857 1.00 12.62 305 GLN A CA 1
ATOM 2306 C C . GLN A 1 305 ? 2.902 9.504 37.836 1.00 15.67 305 GLN A C 1
ATOM 2307 O O . GLN A 1 305 ? 3.716 8.629 37.531 1.00 12.97 305 GLN A O 1
ATOM 2313 N N . ASN A 1 306 ? 1.640 9.230 38.148 1.00 14.53 306 ASN A N 1
ATOM 2314 C CA . ASN A 1 306 ? 1.170 7.848 38.224 1.00 14.99 306 ASN A CA 1
ATOM 2315 C C . ASN A 1 306 ? 0.770 7.146 36.928 1.00 15.68 306 ASN A C 1
ATOM 2316 O O . ASN A 1 306 ? 0.713 5.916 36.891 1.00 17.10 306 ASN A O 1
ATOM 2321 N N . THR A 1 307 ? 0.497 7.902 35.869 1.00 12.32 307 THR A N 1
ATOM 2322 C CA . THR A 1 307 ? 0.101 7.288 34.607 1.00 14.65 307 THR A CA 1
ATOM 2323 C C . THR A 1 307 ? 1.175 7.363 33.524 1.00 14.26 307 THR A C 1
ATOM 2324 O O . THR A 1 307 ? 0.944 6.976 32.379 1.00 11.24 307 THR A O 1
ATOM 2328 N N . ASP A 1 308 ? 2.351 7.860 33.896 1.00 11.99 308 ASP A N 1
ATOM 2329 C CA . ASP A 1 308 ? 3.479 7.940 32.976 1.00 12.86 308 ASP A CA 1
ATOM 2330 C C . ASP A 1 308 ? 3.181 8.653 31.662 1.00 13.03 308 ASP A C 1
ATOM 2331 O O . ASP A 1 308 ? 3.629 8.209 30.607 1.00 13.28 308 ASP A O 1
ATOM 2336 N N . ASN A 1 309 ? 2.430 9.745 31.709 1.00 10.44 309 ASN A N 1
ATOM 2337 C CA . ASN A 1 309 ? 2.133 10.462 30.476 1.00 12.56 309 ASN A CA 1
ATOM 2338 C C . ASN A 1 309 ? 2.175 11.971 30.622 1.00 15.36 309 ASN A C 1
ATOM 2339 O O . ASN A 1 309 ? 1.944 12.512 31.698 1.00 12.75 309 ASN A O 1
ATOM 2344 N N . ALA A 1 310 ? 2.497 12.638 29.520 1.00 13.46 310 ALA A N 1
ATOM 2345 C CA . ALA A 1 310 ? 2.568 14.087 29.487 1.00 11.29 310 ALA A CA 1
ATOM 2346 C C . ALA A 1 310 ? 1.441 14.563 28.581 1.00 12.52 310 ALA A C 1
ATOM 2347 O O . ALA A 1 310 ? 0.993 13.829 27.696 1.00 11.36 310 ALA A O 1
ATOM 2349 N N . THR A 1 311 ? 0.986 15.787 28.807 1.00 8.52 311 THR A N 1
ATOM 2350 C CA . THR A 1 311 ? -0.105 16.354 28.025 1.00 9.78 311 THR A CA 1
ATOM 2351 C C . THR A 1 311 ? 0.268 17.739 27.525 1.00 14.19 311 THR A C 1
ATOM 2352 O O . THR A 1 311 ? 0.873 18.530 28.254 1.00 13.44 311 THR A O 1
ATOM 2356 N N . LEU A 1 312 ? -0.092 18.024 26.278 1.00 8.42 312 LEU A N 1
ATOM 2357 C CA . LEU A 1 312 ? 0.198 19.315 25.665 1.00 9.63 312 LEU A CA 1
ATOM 2358 C C . LEU A 1 312 ? -1.082 20.114 25.464 1.00 12.34 312 LEU A C 1
ATOM 2359 O O . LEU A 1 312 ? -2.073 19.589 24.950 1.00 11.73 312 LEU A O 1
ATOM 2364 N N . TYR A 1 313 ? -1.051 21.381 25.870 1.00 12.74 313 TYR A N 1
ATOM 2365 C CA . TYR A 1 313 ? -2.192 22.279 25.708 1.00 11.04 313 TYR A CA 1
ATOM 2366 C C . TYR A 1 313 ? -1.788 23.486 24.894 1.00 12.31 313 TYR A C 1
ATOM 2367 O O . TYR A 1 313 ? -0.620 23.872 24.869 1.00 10.02 313 TYR A O 1
ATOM 2376 N N . ALA A 1 314 ? -2.773 24.089 24.243 1.00 8.43 314 ALA A N 1
ATOM 2377 C CA . ALA A 1 314 ? -2.553 25.313 23.511 1.00 7.57 314 ALA A CA 1
ATOM 2378 C C . ALA A 1 314 ? -3.040 26.320 24.550 1.00 8.39 314 ALA A C 1
ATOM 2379 O O . ALA A 1 314 ? -3.967 26.026 25.306 1.00 11.66 314 ALA A O 1
ATOM 2381 N N . ARG A 1 315 ? -2.413 27.485 24.609 1.00 12.11 315 ARG A N 1
ATOM 2382 C CA . ARG A 1 315 ? -2.811 28.509 25.567 1.00 13.40 315 ARG A CA 1
ATOM 2383 C C . ARG A 1 315 ? -3.099 29.819 24.841 1.00 16.00 315 ARG A C 1
ATOM 2384 O O . ARG A 1 315 ? -2.259 30.309 24.093 1.00 17.60 315 ARG A O 1
ATOM 2392 N N . ASP A 1 316 ? -4.287 30.378 25.060 1.00 13.40 316 ASP A N 1
ATOM 2393 C CA . ASP A 1 316 ? -4.661 31.643 24.430 1.00 16.04 316 ASP A CA 1
ATOM 2394 C C . ASP A 1 316 ? -3.887 32.753 25.136 1.00 21.68 316 ASP A C 1
ATOM 2395 O O . ASP A 1 316 ? -3.948 32.877 26.361 1.00 17.93 316 ASP A O 1
ATOM 2400 N N . LEU A 1 317 ? -3.164 33.553 24.360 1.00 19.11 317 LEU A N 1
ATOM 2401 C CA . LEU A 1 317 ? -2.341 34.631 24.904 1.00 22.74 317 LEU A CA 1
ATOM 2402 C C . LEU A 1 317 ? -3.099 35.778 25.569 1.00 24.66 317 LEU A C 1
ATOM 2403 O O . LEU A 1 317 ? -2.553 36.467 26.431 1.00 26.73 317 LEU A O 1
ATOM 2408 N N . THR A 1 318 ? -4.349 35.990 25.177 1.00 24.23 318 THR A N 1
ATOM 2409 C CA . THR A 1 318 ? -5.119 37.083 25.757 1.00 24.11 318 THR A CA 1
ATOM 2410 C C . THR A 1 318 ? -6.084 36.638 26.853 1.00 18.94 318 THR A C 1
ATOM 2411 O O . THR A 1 318 ? -6.268 37.345 27.843 1.00 18.79 318 THR A O 1
ATOM 2415 N N . SER A 1 319 ? -6.678 35.459 26.693 1.00 17.77 319 SER A N 1
ATOM 2416 C CA . SER A 1 319 ? -7.634 34.943 27.676 1.00 15.17 319 SER A CA 1
ATOM 2417 C C . SER A 1 319 ? -6.980 34.068 28.740 1.00 15.45 319 SER A C 1
ATOM 2418 O O . SER A 1 319 ? -7.544 33.867 29.815 1.00 13.80 319 SER A O 1
ATOM 2421 N N . GLY A 1 320 ? -5.804 33.533 28.425 1.00 10.31 320 GLY A N 1
ATOM 2422 C CA . GLY A 1 320 ? -5.093 32.680 29.363 1.00 12.15 320 GLY A CA 1
ATOM 2423 C C . GLY A 1 320 ? -5.640 31.266 29.474 1.00 15.59 320 GLY A C 1
ATOM 2424 O O . GLY A 1 320 ? -5.048 30.418 30.144 1.00 12.23 320 GLY A O 1
ATOM 2425 N N . LYS A 1 321 ? -6.760 30.994 28.814 1.00 10.96 321 LYS A N 1
ATOM 2426 C CA . LYS A 1 321 ? -7.358 29.666 28.887 1.00 12.01 321 LYS A CA 1
ATOM 2427 C C . LYS A 1 321 ? -6.629 28.605 28.066 1.00 13.09 321 LYS A C 1
ATOM 2428 O O . LYS A 1 321 ? -5.909 28.912 27.114 1.00 10.95 321 LYS A O 1
ATOM 2434 N N . LEU A 1 322 ? -6.828 27.348 28.449 1.00 13.36 322 LEU A N 1
ATOM 2435 C CA . LEU A 1 322 ? -6.167 26.228 27.790 1.00 12.65 322 LEU A CA 1
ATOM 2436 C C . LEU A 1 322 ? -7.122 25.288 27.059 1.00 14.03 322 LEU A C 1
ATOM 2437 O O . LEU A 1 322 ? -8.314 25.227 27.361 1.00 12.13 322 LEU A O 1
ATOM 2442 N N . SER A 1 323 ? -6.581 24.556 26.092 1.00 16.58 323 SER A N 1
ATOM 2443 C CA . SER A 1 323 ? -7.357 23.580 25.337 1.00 14.26 323 SER A CA 1
ATOM 2444 C C . SER A 1 323 ? -6.419 22.444 24.949 1.00 13.15 323 SER A C 1
ATOM 2445 O O . SER A 1 323 ? -5.280 22.673 24.533 1.00 12.51 323 SER A O 1
ATOM 2448 N N . LEU A 1 324 ? -6.905 21.217 25.107 1.00 10.64 324 LEU A N 1
ATOM 2449 C CA . LEU A 1 324 ? -6.125 20.025 24.803 1.00 11.43 324 LEU A CA 1
ATOM 2450 C C . LEU A 1 324 ? -5.653 19.918 23.355 1.00 14.86 324 LEU A C 1
ATOM 2451 O O . LEU A 1 324 ? -6.412 20.172 22.422 1.00 11.84 324 LEU A O 1
ATOM 2456 N N . LEU A 1 325 ? -4.391 19.530 23.179 1.00 13.73 325 LEU A N 1
ATOM 2457 C CA . LEU A 1 325 ? -3.817 19.344 21.849 1.00 12.73 325 LEU A CA 1
ATOM 2458 C C . LEU A 1 325 ? -3.374 17.897 21.687 1.00 16.06 325 LEU A C 1
ATOM 2459 O O . LEU A 1 325 ? -3.676 17.249 20.685 1.00 12.89 325 LEU A O 1
ATOM 2464 N N . GLN A 1 326 ? -2.655 17.387 22.681 1.00 10.81 326 GLN A N 1
ATOM 2465 C CA . GLN A 1 326 ? -2.175 16.012 22.620 1.00 12.60 326 GLN A CA 1
ATOM 2466 C C . GLN A 1 326 ? -2.007 15.436 24.018 1.00 14.54 326 GLN A C 1
ATOM 2467 O O . GLN A 1 326 ? -1.606 16.137 24.949 1.00 12.68 326 GLN A O 1
ATOM 2473 N N . LYS A 1 327 ? -2.328 14.157 24.159 1.00 15.56 327 LYS A N 1
ATOM 2474 C CA . LYS A 1 327 ? -2.204 13.480 25.441 1.00 14.27 327 LYS A CA 1
ATOM 2475 C C . LYS A 1 327 ? -1.513 12.141 25.250 1.00 15.82 327 LYS A C 1
ATOM 2476 O O . LYS A 1 327 ? -1.209 11.732 24.128 1.00 13.60 327 LYS A O 1
ATOM 2482 N N . ASP A 1 328 ? -1.262 11.470 26.364 1.00 16.10 328 ASP A N 1
ATOM 2483 C CA . ASP A 1 328 ? -0.631 10.165 26.364 1.00 15.62 328 ASP A CA 1
ATOM 2484 C C . ASP A 1 328 ? 0.759 10.076 25.751 1.00 12.17 328 ASP A C 1
ATOM 2485 O O . ASP A 1 328 ? 1.095 9.077 25.118 1.00 13.72 328 ASP A O 1
ATOM 2490 N N . VAL A 1 329 ? 1.562 11.121 25.932 1.00 15.52 329 VAL A N 1
ATOM 2491 C CA . VAL A 1 329 ? 2.939 11.105 25.452 1.00 15.01 329 VAL A CA 1
ATOM 2492 C C . VAL A 1 329 ? 3.670 10.433 26.609 1.00 15.15 329 VAL A C 1
ATOM 2493 O O . VAL A 1 329 ? 3.654 10.934 27.730 1.00 13.36 329 VAL A O 1
ATOM 2497 N N . THR A 1 330 ? 4.309 9.301 26.344 1.00 14.81 330 THR A N 1
ATOM 2498 C CA . THR A 1 330 ? 4.975 8.567 27.410 1.00 12.61 330 THR A CA 1
ATOM 2499 C C . THR A 1 330 ? 6.247 9.169 28.007 1.00 10.65 330 THR A C 1
ATOM 2500 O O . THR A 1 330 ? 7.240 9.400 27.316 1.00 11.57 330 THR A O 1
ATOM 2504 N N . VAL A 1 331 ? 6.183 9.417 29.311 1.00 8.91 331 VAL A N 1
ATOM 2505 C CA . VAL A 1 331 ? 7.292 9.942 30.100 1.00 10.85 331 VAL A CA 1
ATOM 2506 C C . VAL A 1 331 ? 7.152 9.173 31.405 1.00 13.01 331 VAL A C 1
ATOM 2507 O O . VAL A 1 331 ? 6.278 9.475 32.219 1.00 12.67 331 VAL A O 1
ATOM 2511 N N . PRO A 1 332 ? 8.010 8.166 31.621 1.00 13.97 332 PRO A N 1
ATOM 2512 C CA . PRO A 1 332 ? 7.943 7.361 32.843 1.00 13.78 332 PRO A CA 1
ATOM 2513 C C . PRO A 1 332 ? 8.144 8.082 34.171 1.00 13.69 332 PRO A C 1
ATOM 2514 O O . PRO A 1 332 ? 9.158 8.741 34.387 1.00 11.23 332 PRO A O 1
ATOM 2518 N N . GLU A 1 333 ? 7.156 7.943 35.052 1.00 12.03 333 GLU A N 1
ATOM 2519 C CA . GLU A 1 333 ? 7.205 8.532 36.386 1.00 10.33 333 GLU A CA 1
ATOM 2520 C C . GLU A 1 333 ? 7.555 10.022 36.377 1.00 10.11 333 GLU A C 1
ATOM 2521 O O . GLU A 1 333 ? 8.237 10.504 37.279 1.00 12.65 333 GLU A O 1
ATOM 2527 N N . GLY A 1 334 ? 7.077 10.748 35.370 1.00 9.15 334 GLY A N 1
ATOM 2528 C CA . GLY A 1 334 ? 7.374 12.170 35.261 1.00 11.16 334 GLY A CA 1
ATOM 2529 C C . GLY A 1 334 ? 6.867 13.055 36.386 1.00 11.13 334 GLY A C 1
ATOM 2530 O O . GLY A 1 334 ? 5.689 12.993 36.741 1.00 7.96 334 GLY A O 1
ATOM 2531 N N . VAL A 1 335 ? 7.751 13.893 36.933 1.00 9.33 335 VAL A N 1
ATOM 2532 C CA . VAL A 1 335 ? 7.388 14.795 38.026 1.00 6.97 335 VAL A CA 1
ATOM 2533 C C . VAL A 1 335 ? 8.013 16.195 37.943 1.00 10.39 335 VAL A C 1
ATOM 2534 O O . VAL A 1 335 ? 7.891 16.991 38.876 1.00 10.61 335 VAL A O 1
ATOM 2538 N N . CYS A 1 336 ? 8.691 16.493 36.840 1.00 8.94 336 CYS A N 1
ATOM 2539 C CA . CYS A 1 336 ? 9.297 17.814 36.662 1.00 7.59 336 CYS A CA 1
ATOM 2540 C C . CYS A 1 336 ? 9.377 18.172 35.190 1.00 10.72 336 CYS A C 1
ATOM 2541 O O . CYS A 1 336 ? 9.800 17.362 34.367 1.00 11.62 336 CYS A O 1
ATOM 2544 N N . VAL A 1 337 ? 8.957 19.391 34.866 1.00 10.71 337 VAL A N 1
ATOM 2545 C CA . VAL A 1 337 ? 8.982 19.884 33.493 1.00 10.09 337 VAL A CA 1
ATOM 2546 C C . VAL A 1 337 ? 9.942 21.059 33.446 1.00 13.26 337 VAL A C 1
ATOM 2547 O O . VAL A 1 337 ? 9.728 22.081 34.091 1.00 12.68 337 VAL A O 1
ATOM 2551 N N . ARG A 1 338 ? 10.996 20.912 32.659 1.00 10.03 338 ARG A N 1
ATOM 2552 C CA . ARG A 1 338 ? 12.004 21.947 32.561 1.00 13.05 338 ARG A CA 1
ATOM 2553 C C . ARG A 1 338 ? 12.298 22.346 31.126 1.00 15.38 338 ARG A C 1
ATOM 2554 O O . ARG A 1 338 ? 13.066 21.688 30.442 1.00 12.62 338 ARG A O 1
ATOM 2562 N N . PHE A 1 339 ? 11.693 23.436 30.667 1.00 12.51 339 PHE A N 1
ATOM 2563 C CA . PHE A 1 339 ? 11.946 23.896 29.303 1.00 15.80 339 PHE A CA 1
ATOM 2564 C C . PHE A 1 339 ? 13.318 24.543 29.261 1.00 19.47 339 PHE A C 1
ATOM 2565 O O . PHE A 1 339 ? 13.747 25.146 30.225 1.00 14.05 339 PHE A O 1
ATOM 2573 N N . LEU A 1 340 ? 13.999 24.450 28.126 1.00 16.64 340 LEU A N 1
ATOM 2574 C CA . LEU A 1 340 ? 15.265 25.165 27.979 1.00 19.12 340 LEU A CA 1
ATOM 2575 C C . LEU A 1 340 ? 14.691 26.578 27.794 1.00 25.60 340 LEU A C 1
ATOM 2576 O O . LEU A 1 340 ? 13.601 26.756 27.310 1.00 22.31 340 LEU A O 1
ATOM 2581 N N . GLU A 1 341 ? 15.407 27.598 28.216 1.00 29.06 341 GLU A N 1
ATOM 2582 C CA . GLU A 1 341 ? 14.864 28.949 28.148 1.00 38.48 341 GLU A CA 1
ATOM 2583 C C . GLU A 1 341 ? 15.622 29.934 27.275 1.00 49.06 341 GLU A C 1
ATOM 2584 O O . GLU A 1 341 ? 16.741 29.600 26.906 1.00 50.16 341 GLU A O 1
ATOM 2598 N N . GLN B 1 2 ? -21.729 25.416 20.667 1.00 14.28 2 GLN B N 1
ATOM 2599 C CA . GLN B 1 2 ? -21.720 24.299 19.736 1.00 15.53 2 GLN B CA 1
ATOM 2600 C C . GLN B 1 2 ? -22.368 24.671 18.408 1.00 19.79 2 GLN B C 1
ATOM 2601 O O . GLN B 1 2 ? -23.582 24.859 18.318 1.00 19.52 2 GLN B O 1
ATOM 2607 N N . GLU B 1 3 ? -21.537 24.787 17.379 1.00 14.68 3 GLU B N 1
ATOM 2608 C CA . GLU B 1 3 ? -22.002 25.129 16.045 1.00 14.70 3 GLU B CA 1
ATOM 2609 C C . GLU B 1 3 ? -22.175 23.841 15.246 1.00 14.29 3 GLU B C 1
ATOM 2610 O O . GLU B 1 3 ? -21.234 23.066 15.094 1.00 15.03 3 GLU B O 1
ATOM 2616 N N . ARG B 1 4 ? -23.385 23.617 14.742 1.00 12.69 4 ARG B N 1
ATOM 2617 C CA . ARG B 1 4 ? -23.686 22.407 13.983 1.00 15.11 4 ARG B CA 1
ATOM 2618 C C . ARG B 1 4 ? -23.189 22.471 12.545 1.00 10.98 4 ARG B C 1
ATOM 2619 O O . ARG B 1 4 ? -23.190 23.530 11.911 1.00 11.51 4 ARG B O 1
ATOM 2627 N N . ILE B 1 5 ? -22.778 21.317 12.035 1.00 9.72 5 ILE B N 1
ATOM 2628 C CA . ILE B 1 5 ? -22.259 21.203 10.680 1.00 13.20 5 ILE B CA 1
ATOM 2629 C C . ILE B 1 5 ? -22.842 19.964 10.022 1.00 14.57 5 ILE B C 1
ATOM 2630 O O . ILE B 1 5 ? -23.122 18.976 10.697 1.00 12.81 5 ILE B O 1
ATOM 2635 N N . LEU B 1 6 ? -23.017 20.021 8.705 1.00 12.41 6 LEU B N 1
ATOM 2636 C CA . LEU B 1 6 ? -23.500 18.870 7.953 1.00 14.90 6 LEU B CA 1
ATOM 2637 C C . LEU B 1 6 ? -22.397 18.515 6.959 1.00 12.50 6 LEU B C 1
ATOM 2638 O O . LEU B 1 6 ? -21.740 19.402 6.407 1.00 11.60 6 LEU B O 1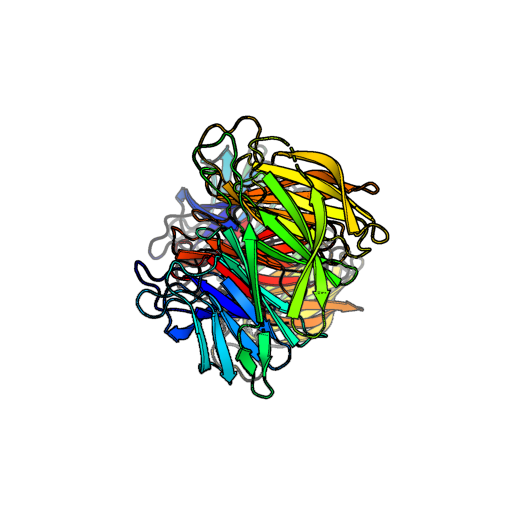
ATOM 2643 N N . PHE B 1 7 ? -22.175 17.223 6.745 1.00 11.59 7 PHE B N 1
ATOM 2644 C CA . PHE B 1 7 ? -21.139 16.798 5.813 1.00 12.70 7 PHE B CA 1
ATOM 2645 C C . PHE B 1 7 ? -21.698 16.008 4.636 1.00 10.86 7 PHE B C 1
ATOM 2646 O O . PHE B 1 7 ? -22.404 15.021 4.825 1.00 12.14 7 PHE B O 1
ATOM 2654 N N . GLY B 1 8 ? -21.379 16.456 3.426 1.00 11.33 8 GLY B N 1
ATOM 2655 C CA . GLY B 1 8 ? -21.809 15.755 2.229 1.00 9.39 8 GLY B CA 1
ATOM 2656 C C . GLY B 1 8 ? -20.718 14.744 1.918 1.00 11.81 8 GLY B C 1
ATOM 2657 O O . GLY B 1 8 ? -19.556 14.966 2.269 1.00 11.13 8 GLY B O 1
ATOM 2658 N N . THR B 1 9 ? -21.065 13.639 1.264 1.00 11.16 9 THR B N 1
ATOM 2659 C CA . THR B 1 9 ? -20.072 12.606 0.968 1.00 13.41 9 THR B CA 1
ATOM 2660 C C . THR B 1 9 ? -20.371 11.828 -0.307 1.00 13.46 9 THR B C 1
ATOM 2661 O O . THR B 1 9 ? -21.370 12.061 -0.981 1.00 10.37 9 THR B O 1
ATOM 2665 N N . TYR B 1 10 ? -19.469 10.902 -0.619 1.00 12.77 10 TYR B N 1
ATOM 2666 C CA . TYR B 1 10 ? -19.643 9.977 -1.729 1.00 14.99 10 TYR B CA 1
ATOM 2667 C C . TYR B 1 10 ? -20.015 8.754 -0.905 1.00 14.28 10 TYR B C 1
ATOM 2668 O O . TYR B 1 10 ? -19.651 8.680 0.269 1.00 14.93 10 TYR B O 1
ATOM 2677 N N . THR B 1 11 ? -20.745 7.808 -1.480 1.00 17.13 11 THR B N 1
ATOM 2678 C CA . THR B 1 11 ? -21.121 6.615 -0.729 1.00 12.83 11 THR B CA 1
ATOM 2679 C C . THR B 1 11 ? -20.664 5.379 -1.494 1.00 16.58 11 THR B C 1
ATOM 2680 O O . THR B 1 11 ? -21.441 4.459 -1.739 1.00 17.25 11 THR B O 1
ATOM 2684 N N . LYS B 1 12 ? -19.386 5.372 -1.858 1.00 18.96 12 LYS B N 1
ATOM 2685 C CA . LYS B 1 12 ? -18.797 4.276 -2.617 1.00 21.16 12 LYS B CA 1
ATOM 2686 C C . LYS B 1 12 ? -18.045 3.256 -1.762 1.00 20.85 12 LYS B C 1
ATOM 2687 O O . LYS B 1 12 ? -17.786 2.141 -2.213 1.00 21.90 12 LYS B O 1
ATOM 2693 N N . LYS B 1 13 ? -17.695 3.629 -0.535 1.00 17.17 13 LYS B N 1
ATOM 2694 C CA . LYS B 1 13 ? -16.959 2.721 0.338 1.00 23.49 13 LYS B CA 1
ATOM 2695 C C . LYS B 1 13 ? -17.614 2.459 1.694 1.00 26.50 13 LYS B C 1
ATOM 2696 O O . LYS B 1 13 ? -18.207 1.400 1.897 1.00 31.77 13 LYS B O 1
ATOM 2702 N N . THR B 1 14 ? -17.508 3.409 2.621 1.00 19.30 14 THR B N 1
ATOM 2703 C CA . THR B 1 14 ? -18.088 3.228 3.952 1.00 20.31 14 THR B CA 1
ATOM 2704 C C . THR B 1 14 ? -19.169 4.240 4.333 1.00 18.80 14 THR B C 1
ATOM 2705 O O . THR B 1 14 ? -19.913 4.025 5.290 1.00 18.65 14 THR B O 1
ATOM 2709 N N . SER B 1 15 ? -19.257 5.343 3.596 1.00 14.15 15 SER B N 1
ATOM 2710 C CA . SER B 1 15 ? -20.262 6.358 3.896 1.00 10.73 15 SER B CA 1
ATOM 2711 C C . SER B 1 15 ? -21.676 5.881 3.587 1.00 12.32 15 SER B C 1
ATOM 2712 O O . SER B 1 15 ? -21.904 5.167 2.607 1.00 15.57 15 SER B O 1
ATOM 2715 N N . GLN B 1 16 ? -22.625 6.283 4.427 1.00 14.31 16 GLN B N 1
ATOM 2716 C CA . GLN B 1 16 ? -24.020 5.903 4.247 1.00 16.08 16 GLN B CA 1
ATOM 2717 C C . GLN B 1 16 ? -24.906 7.085 3.852 1.00 13.53 16 GLN B C 1
ATOM 2718 O O . GLN B 1 16 ? -26.104 6.922 3.638 1.00 13.31 16 GLN B O 1
ATOM 2724 N N . GLY B 1 17 ? -24.319 8.274 3.757 1.00 14.73 17 GLY B N 1
ATOM 2725 C CA . GLY B 1 17 ? -25.105 9.433 3.371 1.00 15.87 17 GLY B CA 1
ATOM 2726 C C . GLY B 1 17 ? -24.597 10.766 3.894 1.00 14.96 17 GLY B C 1
ATOM 2727 O O . GLY B 1 17 ? -23.413 11.088 3.777 1.00 12.63 17 GLY B O 1
ATOM 2728 N N . ILE B 1 18 ? -25.506 11.548 4.465 1.00 12.26 18 ILE B N 1
ATOM 2729 C CA . ILE B 1 18 ? -25.173 12.861 5.005 1.00 10.88 18 ILE B CA 1
ATOM 2730 C C . ILE B 1 18 ? -24.953 12.756 6.506 1.00 12.72 18 ILE B C 1
ATOM 2731 O O . ILE B 1 18 ? -25.793 12.214 7.219 1.00 11.52 18 ILE B O 1
ATOM 2736 N N . TYR B 1 19 ? -23.822 13.271 6.980 1.00 8.92 19 TYR B N 1
ATOM 2737 C CA . TYR B 1 19 ? -23.507 13.226 8.402 1.00 9.95 19 TYR B CA 1
ATOM 2738 C C . TYR B 1 19 ? -23.651 14.588 9.048 1.00 14.37 19 TYR B C 1
ATOM 2739 O O . TYR B 1 19 ? -23.640 15.618 8.371 1.00 14.89 19 TYR B O 1
ATOM 2748 N N . GLN B 1 20 ? -23.802 14.590 10.367 1.00 13.27 20 GLN B N 1
ATOM 2749 C CA . GLN B 1 20 ? -23.931 15.834 11.100 1.00 7.62 20 GLN B CA 1
ATOM 2750 C C . GLN B 1 20 ? -22.832 15.887 12.144 1.00 10.26 20 GLN B C 1
ATOM 2751 O O . GLN B 1 20 ? -22.470 14.866 12.737 1.00 11.88 20 GLN B O 1
ATOM 2757 N N . GLY B 1 21 ? -22.284 17.078 12.348 1.00 10.53 21 GLY B N 1
ATOM 2758 C CA . GLY B 1 21 ? -21.212 17.237 13.306 1.00 12.88 21 GLY B CA 1
ATOM 2759 C C . GLY B 1 21 ? -21.371 18.489 14.137 1.00 16.75 21 GLY B C 1
ATOM 2760 O O . GLY B 1 21 ? -22.321 19.253 13.955 1.00 13.71 21 GLY B O 1
ATOM 2761 N N . THR B 1 22 ? -20.424 18.700 15.043 1.00 15.22 22 THR B N 1
ATOM 2762 C CA . THR B 1 22 ? -20.454 19.851 15.927 1.00 12.67 22 THR B CA 1
ATOM 2763 C C . THR B 1 22 ? -19.071 20.437 16.172 1.00 12.26 22 THR B C 1
ATOM 2764 O O . THR B 1 22 ? -18.132 19.716 16.504 1.00 9.14 22 THR B O 1
ATOM 2768 N N . LEU B 1 23 ? -18.959 21.750 15.996 1.00 9.74 23 LEU B N 1
ATOM 2769 C CA . LEU B 1 23 ? -17.716 22.459 16.260 1.00 12.43 23 LEU B CA 1
ATOM 2770 C C . LEU B 1 23 ? -17.947 23.125 17.613 1.00 13.67 23 LEU B C 1
ATOM 2771 O O . LEU B 1 23 ? -18.795 24.012 17.742 1.00 12.57 23 LEU B O 1
ATOM 2776 N N . ASP B 1 24 ? -17.222 22.659 18.625 1.00 14.38 24 ASP B N 1
ATOM 2777 C CA . ASP B 1 24 ? -17.334 23.206 19.972 1.00 15.74 24 ASP B CA 1
ATOM 2778 C C . ASP B 1 24 ? -16.267 24.288 20.080 1.00 11.65 24 ASP B C 1
ATOM 2779 O O . ASP B 1 24 ? -15.074 23.985 20.172 1.00 13.28 24 ASP B O 1
ATOM 2784 N N . THR B 1 25 ? -16.696 25.545 20.049 1.00 15.03 25 THR B N 1
ATOM 2785 C CA . THR B 1 25 ? -15.776 26.676 20.103 1.00 15.14 25 THR B CA 1
ATOM 2786 C C . THR B 1 25 ? -15.092 26.848 21.457 1.00 20.79 25 THR B C 1
ATOM 2787 O O . THR B 1 25 ? -14.092 27.559 21.566 1.00 21.10 25 THR B O 1
ATOM 2791 N N . THR B 1 26 ? -15.629 26.198 22.484 1.00 17.90 26 THR B N 1
ATOM 2792 C CA . THR B 1 26 ? -15.061 26.292 23.824 1.00 20.94 26 THR B CA 1
ATOM 2793 C C . THR B 1 26 ? -14.005 25.213 24.043 1.00 19.69 26 THR B C 1
ATOM 2794 O O . THR B 1 26 ? -12.897 25.501 24.493 1.00 18.70 26 THR B O 1
ATOM 2798 N N . ALA B 1 27 ? -14.350 23.973 23.718 1.00 17.45 27 ALA B N 1
ATOM 2799 C CA . ALA B 1 27 ? -13.421 22.861 23.874 1.00 18.52 27 ALA B CA 1
ATOM 2800 C C . ALA B 1 27 ? -12.456 22.851 22.695 1.00 17.99 27 ALA B C 1
ATOM 2801 O O . ALA B 1 27 ? -11.396 22.221 22.744 1.00 15.64 27 ALA B O 1
ATOM 2803 N N . LYS B 1 28 ? -12.833 23.567 21.640 1.00 15.54 28 LYS B N 1
ATOM 2804 C CA . LYS B 1 28 ? -12.033 23.635 20.428 1.00 15.41 28 LYS B CA 1
ATOM 2805 C C . LYS B 1 28 ? -11.851 22.233 19.860 1.00 11.31 28 LYS B C 1
ATOM 2806 O O . LYS B 1 28 ? -10.737 21.760 19.623 1.00 15.11 28 LYS B O 1
ATOM 2812 N N . THR B 1 29 ? -12.985 21.574 19.641 1.00 12.11 29 THR B N 1
ATOM 2813 C CA . THR B 1 29 ? -13.015 20.221 19.104 1.00 13.55 29 THR B CA 1
ATOM 2814 C C . THR B 1 29 ? -14.028 20.122 17.971 1.00 14.01 29 THR B C 1
ATOM 2815 O O . THR B 1 29 ? -14.957 20.929 17.880 1.00 13.43 29 THR B O 1
ATOM 2819 N N . LEU B 1 30 ? -13.835 19.127 17.114 1.00 9.33 30 LEU B N 1
ATOM 2820 C CA . LEU B 1 30 ? -14.733 18.869 15.994 1.00 7.73 30 LEU B CA 1
ATOM 2821 C C . LEU B 1 30 ? -15.191 17.433 16.178 1.00 9.95 30 LEU B C 1
ATOM 2822 O O . LEU B 1 30 ? -14.364 16.538 16.342 1.00 13.72 30 LEU B O 1
ATOM 2827 N N . THR B 1 31 ? -16.501 17.215 16.145 1.00 11.52 31 THR B N 1
ATOM 2828 C CA . THR B 1 31 ? -17.055 15.878 16.330 1.00 9.88 31 THR B CA 1
ATOM 2829 C C . THR B 1 31 ? -18.046 15.497 15.231 1.00 12.09 31 THR B C 1
ATOM 2830 O O . THR B 1 31 ? -18.808 16.339 14.759 1.00 12.60 31 THR B O 1
ATOM 2834 N N . ASN B 1 32 ? -18.018 14.232 14.820 1.00 13.75 32 ASN B N 1
ATOM 2835 C CA . ASN B 1 32 ? -18.961 13.719 13.828 1.00 13.73 32 ASN B CA 1
ATOM 2836 C C . ASN B 1 32 ? -20.005 13.032 14.709 1.00 16.80 32 ASN B C 1
ATOM 2837 O O . ASN B 1 32 ? -19.733 11.983 15.292 1.00 14.26 32 ASN B O 1
ATOM 2842 N N . ASP B 1 33 ? -21.186 13.632 14.819 1.00 13.85 33 ASP B N 1
ATOM 2843 C CA . ASP B 1 33 ? -22.234 13.079 15.666 1.00 15.15 33 ASP B CA 1
ATOM 2844 C C . ASP B 1 33 ? -23.005 11.902 15.070 1.00 19.85 33 ASP B C 1
ATOM 2845 O O . ASP B 1 33 ? -23.783 11.258 15.769 1.00 23.09 33 ASP B O 1
ATOM 2850 N N . GLY B 1 34 ? -22.804 11.621 13.787 1.00 16.84 34 GLY B N 1
ATOM 2851 C CA . GLY B 1 34 ? -23.503 10.499 13.187 1.00 12.93 34 GLY B CA 1
ATOM 2852 C C . GLY B 1 34 ? -24.283 10.804 11.923 1.00 12.99 34 GLY B C 1
ATOM 2853 O O . GLY B 1 34 ? -24.341 11.944 11.472 1.00 9.99 34 GLY B O 1
ATOM 2854 N N . LEU B 1 35 ? -24.900 9.768 11.363 1.00 13.90 35 LEU B N 1
ATOM 2855 C CA . LEU B 1 35 ? -25.678 9.882 10.133 1.00 13.40 35 LEU B CA 1
ATOM 2856 C C . LEU B 1 35 ? -26.963 10.685 10.304 1.00 14.60 35 LEU B C 1
ATOM 2857 O O . LEU B 1 35 ? -27.762 10.412 11.201 1.00 14.26 35 LEU B O 1
ATOM 2862 N N . LEU B 1 36 ? -27.161 11.670 9.432 1.00 14.17 36 LEU B N 1
ATOM 2863 C CA . LEU B 1 36 ? -28.369 12.493 9.467 1.00 14.54 36 LEU B CA 1
ATOM 2864 C C . LEU B 1 36 ? -29.397 11.900 8.512 1.00 14.96 36 LEU B C 1
ATOM 2865 O O . LEU B 1 36 ? -30.589 11.850 8.811 1.00 16.20 36 LEU B O 1
ATOM 2870 N N . ALA B 1 37 ? -28.926 11.460 7.352 1.00 12.85 37 ALA B N 1
ATOM 2871 C CA . ALA B 1 37 ? -29.814 10.878 6.357 1.00 19.74 37 ALA B CA 1
ATOM 2872 C C . ALA B 1 37 ? -29.108 9.861 5.478 1.00 18.06 37 ALA B C 1
ATOM 2873 O O . ALA B 1 37 ? -28.021 10.122 4.961 1.00 15.20 37 ALA B O 1
ATOM 2875 N N . ALA B 1 38 ? -29.721 8.693 5.320 1.00 13.02 38 ALA B N 1
ATOM 2876 C CA . ALA B 1 38 ? -29.155 7.665 4.464 1.00 16.96 38 ALA B CA 1
ATOM 2877 C C . ALA B 1 38 ? -29.571 8.048 3.048 1.00 15.64 38 ALA B C 1
ATOM 2878 O O . ALA B 1 38 ? -30.759 8.165 2.751 1.00 15.88 38 ALA B O 1
ATOM 2880 N N . THR B 1 39 ? -28.591 8.272 2.183 1.00 15.24 39 THR B N 1
ATOM 2881 C CA . THR B 1 39 ? -28.869 8.652 0.806 1.00 17.03 39 THR B CA 1
ATOM 2882 C C . THR B 1 39 ? -27.633 8.377 -0.042 1.00 19.05 39 THR B C 1
ATOM 2883 O O . THR B 1 39 ? -26.526 8.249 0.486 1.00 20.82 39 THR B O 1
ATOM 2887 N N . GLN B 1 40 ? -27.825 8.287 -1.353 1.00 15.24 40 GLN B N 1
ATOM 2888 C CA . GLN B 1 40 ? -26.739 7.977 -2.276 1.00 17.86 40 GLN B CA 1
ATOM 2889 C C . GLN B 1 40 ? -25.925 9.174 -2.780 1.00 18.26 40 GLN B C 1
ATOM 2890 O O . GLN B 1 40 ? -26.480 10.149 -3.286 1.00 13.74 40 GLN B O 1
ATOM 2896 N N . ASN B 1 41 ? -24.605 9.067 -2.639 1.00 17.41 41 ASN B N 1
ATOM 2897 C CA . ASN B 1 41 ? -23.647 10.084 -3.072 1.00 19.91 41 ASN B CA 1
ATOM 2898 C C . ASN B 1 41 ? -24.082 11.549 -2.974 1.00 15.77 41 ASN B C 1
ATOM 2899 O O . ASN B 1 41 ? -24.119 12.263 -3.977 1.00 12.78 41 ASN B O 1
ATOM 2904 N N . PRO B 1 42 ? -24.410 12.017 -1.758 1.00 16.57 42 PRO B N 1
ATOM 2905 C CA . PRO B 1 42 ? -24.829 13.408 -1.549 1.00 10.56 42 PRO B CA 1
ATOM 2906 C C . PRO B 1 42 ? -23.573 14.288 -1.498 1.00 13.38 42 PRO B C 1
ATOM 2907 O O . PRO B 1 42 ? -23.171 14.751 -0.428 1.00 12.04 42 PRO B O 1
ATOM 2911 N N . THR B 1 43 ? -22.967 14.517 -2.660 1.00 11.21 43 THR B N 1
ATOM 2912 C CA . THR B 1 43 ? -21.724 15.287 -2.753 1.00 13.37 43 THR B CA 1
ATOM 2913 C C . THR B 1 43 ? -21.787 16.785 -2.472 1.00 12.59 43 THR B C 1
ATOM 2914 O O . THR B 1 43 ? -20.748 17.415 -2.271 1.00 11.70 43 THR B O 1
ATOM 2918 N N . TYR B 1 44 ? -22.979 17.373 -2.487 1.00 8.08 44 TYR B N 1
ATOM 2919 C CA . TYR B 1 44 ? -23.101 18.789 -2.161 1.00 9.99 44 TYR B CA 1
ATOM 2920 C C . TYR B 1 44 ? -24.427 19.048 -1.463 1.00 12.85 44 TYR B C 1
ATOM 2921 O O . TYR B 1 44 ? -25.434 18.393 -1.751 1.00 10.44 44 TYR B O 1
ATOM 2930 N N . LEU B 1 45 ? -24.408 20.006 -0.543 1.00 11.88 45 LEU B N 1
ATOM 2931 C CA . LEU B 1 45 ? -25.572 20.353 0.259 1.00 13.74 45 LEU B CA 1
ATOM 2932 C C . LEU B 1 45 ? -25.875 21.851 0.270 1.00 14.54 45 LEU B C 1
ATOM 2933 O O . LEU B 1 45 ? -24.978 22.680 0.120 1.00 10.70 45 LEU B O 1
ATOM 2938 N N . ALA B 1 46 ? -27.148 22.183 0.464 1.00 8.70 46 ALA B N 1
ATOM 2939 C CA . ALA B 1 46 ? -27.601 23.570 0.537 1.00 9.84 46 ALA B CA 1
ATOM 2940 C C . ALA B 1 46 ? -28.703 23.618 1.595 1.00 12.46 46 ALA B C 1
ATOM 2941 O O . ALA B 1 46 ? -29.471 22.671 1.727 1.00 14.47 46 ALA B O 1
ATOM 2943 N N . LEU B 1 47 ? -28.772 24.711 2.351 1.00 12.96 47 LEU B N 1
ATOM 2944 C CA . LEU B 1 47 ? -29.774 24.854 3.410 1.00 11.78 47 LEU B CA 1
ATOM 2945 C C . LEU B 1 47 ? -30.630 26.100 3.249 1.00 13.76 47 LEU B C 1
ATOM 2946 O O . LEU B 1 47 ? -30.159 27.129 2.765 1.00 16.49 47 LEU B O 1
ATOM 2951 N N . SER B 1 48 ? -31.890 26.004 3.663 1.00 13.14 48 SER B N 1
ATOM 2952 C CA . SER B 1 48 ? -32.791 27.144 3.602 1.00 11.89 48 SER B CA 1
ATOM 2953 C C . SER B 1 48 ? -32.969 27.638 5.034 1.00 15.61 48 SER B C 1
ATOM 2954 O O . SER B 1 48 ? -32.588 26.952 5.986 1.00 14.32 48 SER B O 1
ATOM 2957 N N . ALA B 1 49 ? -33.549 28.823 5.183 1.00 13.18 49 ALA B N 1
ATOM 2958 C CA . ALA B 1 49 ? -33.773 29.410 6.498 1.00 17.89 49 ALA B CA 1
ATOM 2959 C C . ALA B 1 49 ? -34.797 28.632 7.326 1.00 21.78 49 ALA B C 1
ATOM 2960 O O . ALA B 1 49 ? -34.814 28.737 8.552 1.00 28.38 49 ALA B O 1
ATOM 2962 N N . LYS B 1 50 ? -35.648 27.857 6.660 1.00 18.18 50 LYS B N 1
ATOM 2963 C CA . LYS B 1 50 ? -36.664 27.065 7.352 1.00 21.28 50 LYS B CA 1
ATOM 2964 C C . LYS B 1 50 ? -36.093 25.705 7.740 1.00 22.20 50 LYS B C 1
ATOM 2965 O O . LYS B 1 50 ? -36.828 24.780 8.085 1.00 20.51 50 LYS B O 1
ATOM 2967 N N . ASP B 1 51 ? -34.769 25.608 7.682 1.00 17.30 51 ASP B N 1
ATOM 2968 C CA . ASP B 1 51 ? -34.047 24.390 8.012 1.00 18.33 51 ASP B CA 1
ATOM 2969 C C . ASP B 1 51 ? -34.342 23.206 7.100 1.00 19.84 51 ASP B C 1
ATOM 2970 O O . ASP B 1 51 ? -34.371 22.057 7.544 1.00 19.26 51 ASP B O 1
ATOM 2975 N N . CYS B 1 52 ? -34.574 23.491 5.824 1.00 13.94 52 CYS B N 1
ATOM 2976 C CA . CYS B 1 52 ? -34.792 22.426 4.863 1.00 13.38 52 CYS B CA 1
ATOM 2977 C C . CYS B 1 52 ? -33.442 22.176 4.202 1.00 15.19 52 CYS B C 1
ATOM 2978 O O . CYS B 1 52 ? -32.669 23.107 3.973 1.00 13.11 52 CYS B O 1
ATOM 2981 N N . LEU B 1 53 ? -33.160 20.915 3.911 1.00 12.90 53 LEU B N 1
ATOM 2982 C CA . LEU B 1 53 ? -31.902 20.528 3.299 1.00 13.18 53 LEU B CA 1
ATOM 2983 C C . LEU B 1 53 ? -32.125 20.078 1.864 1.00 14.50 53 LEU B C 1
ATOM 2984 O O . LEU B 1 53 ? -33.094 19.387 1.564 1.00 15.57 53 LEU B O 1
ATOM 2989 N N . TYR B 1 54 ? -31.223 20.483 0.980 1.00 12.35 54 TYR B N 1
ATOM 2990 C CA . TYR B 1 54 ? -31.305 20.110 -0.422 1.00 11.16 54 TYR B CA 1
ATOM 2991 C C . TYR B 1 54 ? -29.968 19.477 -0.761 1.00 15.50 54 TYR B C 1
ATOM 2992 O O . TYR B 1 54 ? -28.923 20.107 -0.629 1.00 13.47 54 TYR B O 1
ATOM 3001 N N . SER B 1 55 ? -30.010 18.219 -1.180 1.00 10.24 55 SER B N 1
ATOM 3002 C CA . SER B 1 55 ? -28.793 17.484 -1.481 1.00 12.87 55 SER B CA 1
ATOM 3003 C C . SER B 1 55 ? -28.732 16.843 -2.854 1.00 12.89 55 SER B C 1
ATOM 3004 O O . SER B 1 55 ? -29.757 16.509 -3.448 1.00 12.05 55 SER B O 1
ATOM 3007 N N . VAL B 1 56 ? -27.504 16.677 -3.340 1.00 8.84 56 VAL B N 1
ATOM 3008 C CA . VAL B 1 56 ? -27.241 16.020 -4.608 1.00 10.75 56 VAL B CA 1
ATOM 3009 C C . VAL B 1 56 ? -27.795 14.625 -4.356 1.00 14.17 56 VAL B C 1
ATOM 3010 O O . VAL B 1 56 ? -27.588 14.067 -3.281 1.00 13.86 56 VAL B O 1
ATOM 3014 N N . ASP B 1 57 ? -28.484 14.055 -5.336 1.00 11.75 57 ASP B N 1
ATOM 3015 C CA . ASP B 1 57 ? -29.108 12.758 -5.117 1.00 13.42 57 ASP B CA 1
ATOM 3016 C C . ASP B 1 57 ? -29.162 11.872 -6.353 1.00 16.66 57 ASP B C 1
ATOM 3017 O O . ASP B 1 57 ? -29.110 12.354 -7.485 1.00 13.07 57 ASP B O 1
ATOM 3022 N N . LYS B 1 58 ? -29.290 10.574 -6.110 1.00 24.08 58 LYS B N 1
ATOM 3023 C CA . LYS B 1 58 ? -29.336 9.566 -7.158 1.00 31.95 58 LYS B CA 1
ATOM 3024 C C . LYS B 1 58 ? -30.393 8.551 -6.745 1.00 31.82 58 LYS B C 1
ATOM 3025 O O . LYS B 1 58 ? -30.286 7.915 -5.692 1.00 34.80 58 LYS B O 1
ATOM 3031 N N . GLU B 1 59 ? -31.433 8.445 -7.563 1.00 32.99 59 GLU B N 1
ATOM 3032 C CA . GLU B 1 59 ? -32.534 7.523 -7.330 1.00 35.18 59 GLU B CA 1
ATOM 3033 C C . GLU B 1 59 ? -32.502 6.633 -8.557 1.00 43.42 59 GLU B C 1
ATOM 3034 O O . GLU B 1 59 ? -32.825 7.050 -9.672 1.00 44.63 59 GLU B O 1
ATOM 3040 N N . ASP B 1 60 ? -32.094 5.394 -8.327 1.00 46.37 60 ASP B N 1
ATOM 3041 C CA . ASP B 1 60 ? -31.970 4.434 -9.398 1.00 48.19 60 ASP B CA 1
ATOM 3042 C C . ASP B 1 60 ? -30.955 5.052 -10.345 1.00 47.42 60 ASP B C 1
ATOM 3043 O O . ASP B 1 60 ? -29.909 5.576 -9.956 1.00 50.16 60 ASP B O 1
ATOM 3045 N N . ASP B 1 61 ? -31.332 4.992 -11.604 1.00 44.94 61 ASP B N 1
ATOM 3046 C CA . ASP B 1 61 ? -30.568 5.443 -12.741 1.00 40.62 61 ASP B CA 1
ATOM 3047 C C . ASP B 1 61 ? -30.802 6.917 -13.037 1.00 29.81 61 ASP B C 1
ATOM 3048 O O . ASP B 1 61 ? -30.377 7.403 -14.084 1.00 30.39 61 ASP B O 1
ATOM 3053 N N . GLU B 1 62 ? -31.504 7.626 -12.163 1.00 23.62 62 GLU B N 1
ATOM 3054 C CA . GLU B 1 62 ? -31.743 9.039 -12.415 1.00 23.11 62 GLU B CA 1
ATOM 3055 C C . GLU B 1 62 ? -31.058 9.853 -11.327 1.00 24.39 62 GLU B C 1
ATOM 3056 O O . GLU B 1 62 ? -30.963 9.416 -10.184 1.00 34.35 62 GLU B O 1
ATOM 3062 N N . GLY B 1 63 ? -30.569 11.030 -11.697 1.00 14.33 63 GLY B N 1
ATOM 3063 C CA . GLY B 1 63 ? -29.897 11.890 -10.745 1.00 15.44 63 GLY B CA 1
ATOM 3064 C C . GLY B 1 63 ? -30.650 13.192 -10.564 1.00 20.03 63 GLY B C 1
ATOM 3065 O O . GLY B 1 63 ? -31.422 13.592 -11.435 1.00 17.92 63 GLY B O 1
ATOM 3066 N N . GLY B 1 64 ? -30.434 13.859 -9.435 1.00 15.82 64 GLY B N 1
ATOM 3067 C CA . GLY B 1 64 ? -31.124 15.113 -9.200 1.00 10.34 64 GLY B CA 1
ATOM 3068 C C . GLY B 1 64 ? -30.914 15.685 -7.815 1.00 13.09 64 GLY B C 1
ATOM 3069 O O . GLY B 1 64 ? -29.818 15.606 -7.261 1.00 11.48 64 GLY B O 1
ATOM 3070 N N . ILE B 1 65 ? -31.976 16.256 -7.256 1.00 10.61 65 ILE B N 1
ATOM 3071 C CA . ILE B 1 65 ? -31.916 16.878 -5.940 1.00 9.10 65 ILE B CA 1
ATOM 3072 C C . ILE B 1 65 ? -32.987 16.327 -5.014 1.00 14.19 65 ILE B C 1
ATOM 3073 O O . ILE B 1 65 ? -34.148 16.185 -5.405 1.00 13.81 65 ILE B O 1
ATOM 3078 N N . ALA B 1 66 ? -32.588 16.023 -3.784 1.00 10.45 66 ALA B N 1
ATOM 3079 C CA . ALA B 1 66 ? -33.508 15.515 -2.780 1.00 11.67 66 ALA B CA 1
ATOM 3080 C C . ALA B 1 66 ? -33.767 16.629 -1.772 1.00 14.38 66 ALA B C 1
ATOM 3081 O O . ALA B 1 66 ? -32.849 17.365 -1.397 1.00 11.90 66 ALA B O 1
ATOM 3083 N N . ALA B 1 67 ? -35.019 16.755 -1.346 1.00 12.44 67 ALA B N 1
ATOM 3084 C CA . ALA B 1 67 ? -35.404 17.780 -0.386 1.00 12.85 67 ALA B CA 1
ATOM 3085 C C . ALA B 1 67 ? -35.752 17.136 0.947 1.00 16.28 67 ALA B C 1
ATOM 3086 O O . ALA B 1 67 ? -36.506 16.163 0.994 1.00 12.84 67 ALA B O 1
ATOM 3088 N N . TRP B 1 68 ? -35.201 17.687 2.026 1.00 16.06 68 TRP B N 1
ATOM 3089 C CA . TRP B 1 68 ? -35.447 17.161 3.366 1.00 15.58 68 TRP B CA 1
ATOM 3090 C C . TRP B 1 68 ? -35.755 18.277 4.358 1.00 17.56 68 TRP B C 1
ATOM 3091 O O . TRP B 1 68 ? -35.289 19.408 4.206 1.00 15.74 68 TRP B O 1
ATOM 3102 N N . GLN B 1 69 ? -36.542 17.950 5.378 1.00 14.60 69 GLN B N 1
ATOM 3103 C CA . GLN B 1 69 ? -36.848 18.903 6.435 1.00 9.25 69 GLN B CA 1
ATOM 3104 C C . GLN B 1 69 ? -36.060 18.405 7.639 1.00 11.41 69 GLN B C 1
ATOM 3105 O O . GLN B 1 69 ? -36.298 17.298 8.130 1.00 13.44 69 GLN B O 1
ATOM 3111 N N . ILE B 1 70 ? -35.108 19.205 8.102 1.00 10.27 70 ILE B N 1
ATOM 3112 C CA . ILE B 1 70 ? -34.307 18.822 9.254 1.00 14.34 70 ILE B CA 1
ATOM 3113 C C . ILE B 1 70 ? -35.147 18.971 10.517 1.00 20.17 70 ILE B C 1
ATOM 3114 O O . ILE B 1 70 ? -35.860 19.960 10.688 1.00 16.70 70 ILE B O 1
ATOM 3119 N N . ASP B 1 71 ? -35.058 17.974 11.391 1.00 17.50 71 ASP B N 1
ATOM 3120 C CA . ASP B 1 71 ? -35.803 17.961 12.641 1.00 23.39 71 ASP B CA 1
ATOM 3121 C C . ASP B 1 71 ? -34.925 17.285 13.688 1.00 25.36 71 ASP B C 1
ATOM 3122 O O . ASP B 1 71 ? -34.872 16.059 13.769 1.00 24.71 71 ASP B O 1
ATOM 3127 N N . GLY B 1 72 ? -34.226 18.094 14.479 1.00 21.79 72 GLY B N 1
ATOM 3128 C CA . GLY B 1 72 ? -33.339 17.546 15.489 1.00 21.54 72 GLY B CA 1
ATOM 3129 C C . GLY B 1 72 ? -32.158 16.881 14.808 1.00 23.06 72 GLY B C 1
ATOM 3130 O O . GLY B 1 72 ? -31.504 17.491 13.958 1.00 24.51 72 GLY B O 1
ATOM 3131 N N . GLN B 1 73 ? -31.880 15.629 15.160 1.00 19.22 73 GLN B N 1
ATOM 3132 C CA . GLN B 1 73 ? -30.763 14.927 14.544 1.00 21.39 73 GLN B CA 1
ATOM 3133 C C . GLN B 1 73 ? -31.181 14.021 13.392 1.00 20.44 73 GLN B C 1
ATOM 3134 O O . GLN B 1 73 ? -30.493 13.049 13.074 1.00 21.11 73 GLN B O 1
ATOM 3140 N N . THR B 1 74 ? -32.311 14.335 12.769 1.00 19.31 74 THR B N 1
ATOM 3141 C CA . THR B 1 74 ? -32.773 13.555 11.627 1.00 23.17 74 THR B CA 1
ATOM 3142 C C . THR B 1 74 ? -33.368 14.476 10.568 1.00 18.84 74 THR B C 1
ATOM 3143 O O . THR B 1 74 ? -33.653 15.644 10.833 1.00 19.68 74 THR B O 1
ATOM 3147 N N . ALA B 1 75 ? -33.535 13.947 9.363 1.00 15.44 75 ALA B N 1
ATOM 3148 C CA . ALA B 1 75 ? -34.101 14.714 8.265 1.00 20.68 75 ALA B CA 1
ATOM 3149 C C . ALA B 1 75 ? -35.229 13.910 7.633 1.00 21.43 75 ALA B C 1
ATOM 3150 O O . ALA B 1 75 ? -35.049 12.743 7.288 1.00 22.35 75 ALA B O 1
ATOM 3152 N N . HIS B 1 76 ? -36.394 14.532 7.502 1.00 16.73 76 HIS B N 1
ATOM 3153 C CA . HIS B 1 76 ? -37.549 13.873 6.905 1.00 15.42 76 HIS B CA 1
ATOM 3154 C C . HIS B 1 76 ? -37.530 14.160 5.410 1.00 18.15 76 HIS B C 1
ATOM 3155 O O . HIS B 1 76 ? -37.524 15.319 4.998 1.00 13.10 76 HIS B O 1
ATOM 3162 N N . LYS B 1 77 ? -37.512 13.109 4.599 1.00 15.98 77 LYS B N 1
ATOM 3163 C CA . LYS B 1 77 ? -37.497 13.276 3.152 1.00 18.18 77 LYS B CA 1
ATOM 3164 C C . LYS B 1 77 ? -38.831 13.869 2.707 1.00 17.67 77 LYS B C 1
ATOM 3165 O O . LYS B 1 77 ? -39.894 13.405 3.117 1.00 20.51 77 LYS B O 1
ATOM 3171 N N . LEU B 1 78 ? -38.771 14.910 1.883 1.00 18.42 78 LEU B N 1
ATOM 3172 C CA . LEU B 1 78 ? -39.980 15.560 1.391 1.00 16.91 78 LEU B CA 1
ATOM 3173 C C . LEU B 1 78 ? -40.298 15.048 -0.007 1.00 17.24 78 LEU B C 1
ATOM 3174 O O . LEU B 1 78 ? -41.406 14.582 -0.265 1.00 13.69 78 LEU B O 1
ATOM 3179 N N . ASN B 1 79 ? -39.319 15.133 -0.904 1.00 15.76 79 ASN B N 1
ATOM 3180 C CA . ASN B 1 79 ? -39.488 14.659 -2.272 1.00 17.34 79 ASN B CA 1
ATOM 3181 C C . ASN B 1 79 ? -38.171 14.810 -3.016 1.00 17.70 79 ASN B C 1
ATOM 3182 O O . ASN B 1 79 ? -37.189 15.301 -2.455 1.00 15.07 79 ASN B O 1
ATOM 3187 N N . THR B 1 80 ? -38.146 14.361 -4.267 1.00 12.49 80 THR B N 1
ATOM 3188 C CA . THR B 1 80 ? -36.953 14.470 -5.097 1.00 14.58 80 THR B CA 1
ATOM 3189 C C . THR B 1 80 ? -37.349 14.929 -6.491 1.00 16.92 80 THR B C 1
ATOM 3190 O O . THR B 1 80 ? -38.488 14.733 -6.922 1.00 14.62 80 THR B O 1
ATOM 3194 N N . VAL B 1 81 ? -36.406 15.556 -7.182 1.00 12.82 81 VAL B N 1
ATOM 3195 C CA . VAL B 1 81 ? -36.614 16.003 -8.552 1.00 11.65 81 VAL B CA 1
ATOM 3196 C C . VAL B 1 81 ? -35.413 15.434 -9.286 1.00 12.12 81 VAL B C 1
ATOM 3197 O O . VAL B 1 81 ? -34.301 15.955 -9.179 1.00 11.72 81 VAL B O 1
ATOM 3201 N N . VAL B 1 82 ? -35.634 14.341 -10.004 1.00 10.77 82 VAL B N 1
ATOM 3202 C CA . VAL B 1 82 ? -34.561 13.685 -10.730 1.00 14.86 82 VAL B CA 1
ATOM 3203 C C . VAL B 1 82 ? -34.940 13.443 -12.179 1.00 18.48 82 VAL B C 1
ATOM 3204 O O . VAL B 1 82 ? -36.106 13.565 -12.556 1.00 16.39 82 VAL B O 1
ATOM 3208 N N . ALA B 1 83 ? -33.941 13.097 -12.982 1.00 19.53 83 ALA B N 1
ATOM 3209 C CA . ALA B 1 83 ? -34.135 12.822 -14.397 1.00 18.01 83 ALA B CA 1
ATOM 3210 C C . ALA B 1 83 ? -33.079 11.813 -14.833 1.00 22.07 83 ALA B C 1
ATOM 3211 O O . ALA B 1 83 ? -32.034 11.680 -14.189 1.00 20.77 83 ALA B O 1
ATOM 3213 N N . PRO B 1 84 ? -33.340 11.076 -15.926 1.00 24.55 84 PRO B N 1
ATOM 3214 C CA . PRO B 1 84 ? -32.365 10.090 -16.397 1.00 24.10 84 PRO B CA 1
ATOM 3215 C C . PRO B 1 84 ? -30.985 10.722 -16.536 1.00 19.28 84 PRO B C 1
ATOM 3216 O O . PRO B 1 84 ? -30.843 11.800 -17.111 1.00 22.15 84 PRO B O 1
ATOM 3220 N N . GLY B 1 85 ? -29.975 10.060 -15.989 1.00 18.53 85 GLY B N 1
ATOM 3221 C CA . GLY B 1 85 ? -28.630 10.596 -16.079 1.00 19.70 85 GLY B CA 1
ATOM 3222 C C . GLY B 1 85 ? -27.911 10.723 -14.750 1.00 19.54 85 GLY B C 1
ATOM 3223 O O . GLY B 1 85 ? -28.395 10.271 -13.711 1.00 20.63 85 GLY B O 1
ATOM 3224 N N . THR B 1 86 ? -26.746 11.359 -14.794 1.00 16.96 86 THR B N 1
ATOM 3225 C CA . THR B 1 86 ? -25.908 11.556 -13.618 1.00 12.86 86 THR B CA 1
ATOM 3226 C C . THR B 1 86 ? -26.470 12.588 -12.647 1.00 13.93 86 THR B C 1
ATOM 3227 O O . THR B 1 86 ? -27.255 13.455 -13.028 1.00 13.83 86 THR B O 1
ATOM 3231 N N . PRO B 1 87 ? -26.076 12.498 -11.368 1.00 14.63 87 PRO B N 1
ATOM 3232 C CA . PRO B 1 87 ? -26.545 13.446 -10.354 1.00 9.49 87 PRO B CA 1
ATOM 3233 C C . PRO B 1 87 ? -25.774 14.750 -10.555 1.00 10.85 87 PRO B C 1
ATOM 3234 O O . PRO B 1 87 ? -24.718 14.753 -11.193 1.00 13.93 87 PRO B O 1
ATOM 3238 N N . PRO B 1 88 ? -26.287 15.871 -10.022 1.00 10.64 88 PRO B N 1
ATOM 3239 C CA . PRO B 1 88 ? -25.610 17.167 -10.162 1.00 10.70 88 PRO B CA 1
ATOM 3240 C C . PRO B 1 88 ? -24.335 17.274 -9.313 1.00 14.65 88 PRO B C 1
ATOM 3241 O O . PRO B 1 88 ? -23.980 16.336 -8.596 1.00 13.00 88 PRO B O 1
ATOM 3245 N N . ALA B 1 89 ? -23.653 18.416 -9.391 1.00 13.50 89 ALA B N 1
ATOM 3246 C CA . ALA B 1 89 ? -22.404 18.611 -8.656 1.00 13.73 89 ALA B CA 1
ATOM 3247 C C . ALA B 1 89 ? -22.392 19.795 -7.690 1.00 14.58 89 ALA B C 1
ATOM 3248 O O . ALA B 1 89 ? -21.443 19.961 -6.920 1.00 13.72 89 ALA B O 1
ATOM 3250 N N . TYR B 1 90 ? -23.436 20.616 -7.735 1.00 11.93 90 TYR B N 1
ATOM 3251 C CA . TYR B 1 90 ? -23.531 21.786 -6.867 1.00 9.10 90 TYR B CA 1
ATOM 3252 C C . TYR B 1 90 ? -25.002 22.118 -6.673 1.00 11.46 90 TYR B C 1
ATOM 3253 O O . TYR B 1 90 ? -25.817 21.893 -7.568 1.00 10.77 90 TYR B O 1
ATOM 3262 N N . VAL B 1 91 ? -25.344 22.652 -5.507 1.00 9.41 91 VAL B N 1
ATOM 3263 C CA . VAL B 1 91 ? -26.725 23.032 -5.239 1.00 9.77 91 VAL B CA 1
ATOM 3264 C C . VAL B 1 91 ? -26.733 24.264 -4.341 1.00 12.87 91 VAL B C 1
ATOM 3265 O O . VAL B 1 91 ? -25.886 24.399 -3.460 1.00 9.89 91 VAL B O 1
ATOM 3269 N N . ALA B 1 92 ? -27.672 25.174 -4.588 1.00 10.67 92 ALA B N 1
ATOM 3270 C CA . ALA B 1 92 ? -27.779 26.395 -3.796 1.00 12.54 92 ALA B CA 1
ATOM 3271 C C . ALA B 1 92 ? -29.230 26.847 -3.643 1.00 10.94 92 ALA B C 1
ATOM 3272 O O . ALA B 1 92 ? -30.086 26.518 -4.467 1.00 11.47 92 ALA B O 1
ATOM 3274 N N . VAL B 1 93 ? -29.494 27.615 -2.589 1.00 10.89 93 VAL B N 1
ATOM 3275 C CA . VAL B 1 93 ? -30.838 28.118 -2.311 1.00 12.56 93 VAL B CA 1
ATOM 3276 C C . VAL B 1 93 ? -30.952 29.628 -2.519 1.00 17.20 93 VAL B C 1
ATOM 3277 O O . VAL B 1 93 ? -30.038 30.378 -2.179 1.00 13.51 93 VAL B O 1
ATOM 3281 N N . ASP B 1 94 ? -32.074 30.058 -3.093 1.00 14.94 94 ASP B N 1
ATOM 3282 C CA . ASP B 1 94 ? -32.357 31.478 -3.314 1.00 14.80 94 ASP B CA 1
ATOM 3283 C C . ASP B 1 94 ? -33.521 31.773 -2.367 1.00 12.67 94 ASP B C 1
ATOM 3284 O O . ASP B 1 94 ? -34.660 31.421 -2.662 1.00 12.89 94 ASP B O 1
ATOM 3289 N N . GLU B 1 95 ? -33.239 32.409 -1.231 1.00 12.60 95 GLU B N 1
ATOM 3290 C CA . GLU B 1 95 ? -34.280 32.705 -0.244 1.00 17.27 95 GLU B CA 1
ATOM 3291 C C . GLU B 1 95 ? -35.368 33.671 -0.697 1.00 16.92 95 GLU B C 1
ATOM 3292 O O . GLU B 1 95 ? -36.553 33.410 -0.494 1.00 17.16 95 GLU B O 1
ATOM 3298 N N . ALA B 1 96 ? -34.971 34.788 -1.298 1.00 19.69 96 ALA B N 1
ATOM 3299 C CA . ALA B 1 96 ? -35.933 35.787 -1.748 1.00 21.74 96 ALA B CA 1
ATOM 3300 C C . ALA B 1 96 ? -36.895 35.281 -2.823 1.00 16.15 96 ALA B C 1
ATOM 3301 O O . ALA B 1 96 ? -38.082 35.613 -2.802 1.00 17.79 96 ALA B O 1
ATOM 3303 N N . ARG B 1 97 ? -36.391 34.479 -3.758 1.00 14.27 97 ARG B N 1
ATOM 3304 C CA . ARG B 1 97 ? -37.227 33.946 -4.833 1.00 13.68 97 ARG B CA 1
ATOM 3305 C C . ARG B 1 97 ? -37.766 32.554 -4.510 1.00 18.23 97 ARG B C 1
ATOM 3306 O O . ARG B 1 97 ? -38.614 32.030 -5.234 1.00 17.59 97 ARG B O 1
ATOM 3314 N N . GLN B 1 98 ? -37.277 31.963 -3.422 1.00 15.31 98 GLN B N 1
ATOM 3315 C CA . GLN B 1 98 ? -37.693 30.617 -3.021 1.00 13.61 98 GLN B CA 1
ATOM 3316 C C . GLN B 1 98 ? -37.466 29.634 -4.161 1.00 13.08 98 GLN B C 1
ATOM 3317 O O . GLN B 1 98 ? -38.394 28.981 -4.648 1.00 12.55 98 GLN B O 1
ATOM 3323 N N . LEU B 1 99 ? -36.207 29.548 -4.582 1.00 8.57 99 LEU B N 1
ATOM 3324 C CA . LEU B 1 99 ? -35.795 28.657 -5.656 1.00 10.43 99 LEU B CA 1
ATOM 3325 C C . LEU B 1 99 ? -34.544 27.911 -5.212 1.00 15.05 99 LEU B C 1
ATOM 3326 O O . LEU B 1 99 ? -33.870 28.312 -4.263 1.00 13.48 99 LEU B O 1
ATOM 3331 N N . VAL B 1 100 ? -34.249 26.817 -5.903 1.00 10.62 100 VAL B N 1
ATOM 3332 C CA . VAL B 1 100 ? -33.059 26.025 -5.640 1.00 10.30 100 VAL B CA 1
ATOM 3333 C C . VAL B 1 100 ? -32.365 25.875 -6.989 1.00 12.80 100 VAL B C 1
ATOM 3334 O O . VAL B 1 100 ? -33.012 25.568 -7.995 1.00 9.66 100 VAL B O 1
ATOM 3338 N N . TYR B 1 101 ? -31.059 26.115 -7.015 1.00 8.87 101 TYR B N 1
ATOM 3339 C CA . TYR B 1 101 ? -30.283 26.009 -8.250 1.00 10.83 101 TYR B CA 1
ATOM 3340 C C . TYR B 1 101 ? -29.324 24.834 -8.155 1.00 12.76 101 TYR B C 1
ATOM 3341 O O . TYR B 1 101 ? -28.805 24.535 -7.078 1.00 10.29 101 TYR B O 1
ATOM 3350 N N . SER B 1 102 ? -29.078 24.168 -9.277 1.00 10.74 102 SER B N 1
ATOM 3351 C CA . SER B 1 102 ? -28.135 23.060 -9.273 1.00 11.00 102 SER B CA 1
ATOM 3352 C C . SER B 1 102 ? -27.346 23.020 -10.576 1.00 13.33 102 SER B C 1
ATOM 3353 O O . SER B 1 102 ? -27.819 23.475 -11.622 1.00 9.57 102 SER B O 1
ATOM 3356 N N . ALA B 1 103 ? -26.128 22.492 -10.493 1.00 10.56 103 ALA B N 1
ATOM 3357 C CA . ALA B 1 103 ? -25.240 22.385 -11.644 1.00 9.64 103 ALA B CA 1
ATOM 3358 C C . ALA B 1 103 ? -24.949 20.914 -11.923 1.00 11.90 103 ALA B C 1
ATOM 3359 O O . ALA B 1 103 ? -24.716 20.137 -10.998 1.00 13.58 103 ALA B O 1
ATOM 3361 N N . ASN B 1 104 ? -24.975 20.523 -13.191 1.00 8.66 104 ASN B N 1
ATOM 3362 C CA . ASN B 1 104 ? -24.674 19.139 -13.519 1.00 10.41 104 ASN B CA 1
ATOM 3363 C C . ASN B 1 104 ? -23.426 19.107 -14.396 1.00 9.39 104 ASN B C 1
ATOM 3364 O O . ASN B 1 104 ? -23.412 19.626 -15.511 1.00 13.00 104 ASN B O 1
ATOM 3369 N N . TYR B 1 105 ? -22.374 18.504 -13.856 1.00 11.49 105 TYR B N 1
ATOM 3370 C CA . TYR B 1 105 ? -21.084 18.386 -14.523 1.00 11.14 105 TYR B CA 1
ATOM 3371 C C . TYR B 1 105 ? -21.157 17.604 -15.828 1.00 12.26 105 TYR B C 1
ATOM 3372 O O . TYR B 1 105 ? -20.810 18.111 -16.894 1.00 11.94 105 TYR B O 1
ATOM 3381 N N . HIS B 1 106 ? -21.622 16.365 -15.734 1.00 12.67 106 HIS B N 1
ATOM 3382 C CA . HIS B 1 106 ? -21.716 15.481 -16.889 1.00 13.81 106 HIS B CA 1
ATOM 3383 C C . HIS B 1 106 ? -22.711 15.896 -17.978 1.00 15.46 106 HIS B C 1
ATOM 3384 O O . HIS B 1 106 ? -22.457 15.675 -19.162 1.00 15.86 106 HIS B O 1
ATOM 3391 N N . LYS B 1 107 ? -23.833 16.502 -17.595 1.00 13.95 107 LYS B N 1
ATOM 3392 C CA . LYS B 1 107 ? -24.840 16.910 -18.579 1.00 14.82 107 LYS B CA 1
ATOM 3393 C C . LYS B 1 107 ? -24.632 18.312 -19.152 1.00 16.49 107 LYS B C 1
ATOM 3394 O O . LYS B 1 107 ? -25.220 18.659 -20.178 1.00 18.65 107 LYS B O 1
ATOM 3400 N N . GLY B 1 108 ? -23.795 19.112 -18.495 1.00 12.14 108 GLY B N 1
ATOM 3401 C CA . GLY B 1 108 ? -23.536 20.467 -18.965 1.00 11.03 108 GLY B CA 1
ATOM 3402 C C . GLY B 1 108 ? -24.737 21.378 -18.791 1.00 11.66 108 GLY B C 1
ATOM 3403 O O . GLY B 1 108 ? -24.959 22.306 -19.574 1.00 12.30 108 GLY B O 1
ATOM 3404 N N . THR B 1 109 ? -25.511 21.127 -17.743 1.00 12.09 109 THR B N 1
ATOM 3405 C CA . THR B 1 109 ? -26.709 21.908 -17.493 1.00 12.63 109 THR B CA 1
ATOM 3406 C C . THR B 1 109 ? -26.747 22.707 -16.196 1.00 13.56 109 THR B C 1
ATOM 3407 O O . THR B 1 109 ? -26.005 22.449 -15.249 1.00 11.16 109 THR B O 1
ATOM 3411 N N . ALA B 1 110 ? -27.641 23.685 -16.183 1.00 12.80 110 ALA B N 1
ATOM 3412 C CA . ALA B 1 110 ? -27.888 24.521 -15.024 1.00 13.52 110 ALA B CA 1
ATOM 3413 C C . ALA B 1 110 ? -29.395 24.373 -14.870 1.00 14.15 110 ALA B C 1
ATOM 3414 O O . ALA B 1 110 ? -30.133 24.575 -15.834 1.00 11.72 110 ALA B O 1
ATOM 3416 N N . GLU B 1 111 ? -29.861 23.982 -13.691 1.00 13.06 111 GLU B N 1
ATOM 3417 C CA . GLU B 1 111 ? -31.298 23.838 -13.503 1.00 16.46 111 GLU B CA 1
ATOM 3418 C C . GLU B 1 111 ? -31.838 24.643 -12.341 1.00 14.58 111 GLU B C 1
ATOM 3419 O O . GLU B 1 111 ? -31.114 24.985 -11.405 1.00 10.69 111 GLU B O 1
ATOM 3425 N N . VAL B 1 112 ? -33.128 24.939 -12.417 1.00 11.11 112 VAL B N 1
ATOM 3426 C CA . VAL B 1 112 ? -33.805 25.712 -11.392 1.00 12.49 112 VAL B CA 1
ATOM 3427 C C . VAL B 1 112 ? -35.046 24.960 -10.941 1.00 11.88 112 VAL B C 1
ATOM 3428 O O . VAL B 1 112 ? -35.726 24.335 -11.750 1.00 9.61 112 VAL B O 1
ATOM 3440 N N . LYS B 1 114 ? -38.489 25.290 -8.009 1.00 8.88 114 LYS B N 1
ATOM 3441 C CA . LYS B 1 114 ? -39.208 26.180 -7.106 1.00 10.74 114 LYS B CA 1
ATOM 3442 C C . LYS B 1 114 ? -39.516 25.459 -5.796 1.00 11.20 114 LYS B C 1
ATOM 3443 O O . LYS B 1 114 ? -39.865 24.280 -5.793 1.00 12.17 114 LYS B O 1
ATOM 3449 N N . ILE B 1 115 ? -39.390 26.180 -4.687 1.00 11.67 115 ILE B N 1
ATOM 3450 C CA . ILE B 1 115 ? -39.642 25.613 -3.367 1.00 12.28 115 ILE B CA 1
ATOM 3451 C C . ILE B 1 115 ? -41.100 25.790 -2.959 1.00 17.25 115 ILE B C 1
ATOM 3452 O O . ILE B 1 115 ? -41.610 26.907 -2.944 1.00 16.33 115 ILE B O 1
ATOM 3457 N N . ALA B 1 116 ? -41.759 24.684 -2.625 1.00 13.15 116 ALA B N 1
ATOM 3458 C CA . ALA B 1 116 ? -43.158 24.714 -2.210 1.00 19.89 116 ALA B CA 1
ATOM 3459 C C . ALA B 1 116 ? -43.294 25.169 -0.761 1.00 22.59 116 ALA B C 1
ATOM 3460 O O . ALA B 1 116 ? -42.299 25.388 -0.068 1.00 14.32 116 ALA B O 1
ATOM 3462 N N . ALA B 1 117 ? -44.538 25.298 -0.309 1.00 22.55 117 ALA B N 1
ATOM 3463 C CA . ALA B 1 117 ? -44.825 25.734 1.050 1.00 28.12 117 ALA B CA 1
ATOM 3464 C C . ALA B 1 117 ? -44.143 24.873 2.108 1.00 21.72 117 ALA B C 1
ATOM 3465 O O . ALA B 1 117 ? -43.674 25.386 3.124 1.00 21.87 117 ALA B O 1
ATOM 3467 N N . ASP B 1 118 ? -44.071 23.568 1.866 1.00 16.68 118 ASP B N 1
ATOM 3468 C CA . ASP B 1 118 ? -43.463 22.661 2.831 1.00 19.12 118 ASP B CA 1
ATOM 3469 C C . ASP B 1 118 ? -41.998 22.339 2.542 1.00 17.95 118 ASP B C 1
ATOM 3470 O O . ASP B 1 118 ? -41.418 21.458 3.173 1.00 16.94 118 ASP B O 1
ATOM 3475 N N . GLY B 1 119 ? -41.407 23.043 1.582 1.00 14.98 119 GLY B N 1
ATOM 3476 C CA . GLY B 1 119 ? -40.008 22.813 1.260 1.00 9.60 119 GLY B CA 1
ATOM 3477 C C . GLY B 1 119 ? -39.739 21.900 0.077 1.00 11.40 119 GLY B C 1
ATOM 3478 O O . GLY B 1 119 ? -38.597 21.802 -0.375 1.00 13.36 119 GLY B O 1
ATOM 3479 N N . ALA B 1 120 ? -40.777 21.237 -0.429 1.00 10.59 120 ALA B N 1
ATOM 3480 C CA . ALA B 1 120 ? -40.638 20.326 -1.565 1.00 14.21 120 ALA B CA 1
ATOM 3481 C C . ALA B 1 120 ? -40.275 21.082 -2.845 1.00 15.46 120 ALA B C 1
ATOM 3482 O O . ALA B 1 120 ? -40.558 22.273 -2.965 1.00 13.81 120 ALA B O 1
ATOM 3484 N N . LEU B 1 121 ? -39.670 20.385 -3.805 1.00 12.71 121 LEU B N 1
ATOM 3485 C CA . LEU B 1 121 ? -39.249 21.020 -5.057 1.00 11.80 121 LEU B CA 1
ATOM 3486 C C . LEU B 1 121 ? -39.988 20.613 -6.332 1.00 14.53 121 LEU B C 1
ATOM 3487 O O . LEU B 1 121 ? -40.489 19.492 -6.456 1.00 13.47 121 LEU B O 1
ATOM 3492 N N . THR B 1 122 ? -40.033 21.551 -7.279 1.00 11.42 122 THR B N 1
ATOM 3493 C CA . THR B 1 122 ? -40.652 21.345 -8.589 1.00 13.72 122 THR B CA 1
ATOM 3494 C C . THR B 1 122 ? -39.731 21.976 -9.637 1.00 13.88 122 THR B C 1
ATOM 3495 O O . THR B 1 122 ? -39.366 23.148 -9.527 1.00 10.71 122 THR B O 1
ATOM 3499 N N . LEU B 1 123 ? -39.357 21.195 -10.644 1.00 11.13 123 LEU B N 1
ATOM 3500 C CA . LEU B 1 123 ? -38.483 21.672 -11.716 1.00 13.66 123 LEU B CA 1
ATOM 3501 C C . LEU B 1 123 ? -39.145 22.779 -12.540 1.00 13.25 123 LEU B C 1
ATOM 3502 O O . LEU B 1 123 ? -40.324 22.687 -12.876 1.00 12.78 123 LEU B O 1
ATOM 3507 N N . THR B 1 124 ? -38.390 23.825 -12.869 1.00 8.07 124 THR B N 1
ATOM 3508 C CA . THR B 1 124 ? -38.944 24.915 -13.671 1.00 13.70 124 THR B CA 1
ATOM 3509 C C . THR B 1 124 ? -38.127 25.211 -14.922 1.00 12.06 124 THR B C 1
ATOM 3510 O O . THR B 1 124 ? -38.673 25.648 -15.933 1.00 12.05 124 THR B O 1
ATOM 3514 N N . ASP B 1 125 ? -36.822 24.966 -14.861 1.00 11.52 125 ASP B N 1
ATOM 3515 C CA . ASP B 1 125 ? -35.973 25.265 -16.004 1.00 8.71 125 ASP B CA 1
ATOM 3516 C C . ASP B 1 125 ? -34.681 24.457 -16.033 1.00 13.40 125 ASP B C 1
ATOM 3517 O O . ASP B 1 125 ? -34.101 24.156 -14.991 1.00 10.89 125 ASP B O 1
ATOM 3522 N N . THR B 1 126 ? -34.246 24.106 -17.241 1.00 14.11 126 THR B N 1
ATOM 3523 C CA . THR B 1 126 ? -32.997 23.379 -17.448 1.00 14.03 126 THR B CA 1
ATOM 3524 C C . THR B 1 126 ? -32.314 24.019 -18.647 1.00 14.54 126 THR B C 1
ATOM 3525 O O . THR B 1 126 ? -32.792 23.894 -19.779 1.00 10.02 126 THR B O 1
ATOM 3529 N N . VAL B 1 127 ? -31.210 24.717 -18.396 1.00 9.05 127 VAL B N 1
ATOM 3530 C CA . VAL B 1 127 ? -30.463 25.376 -19.463 1.00 10.58 127 VAL B CA 1
ATOM 3531 C C . VAL B 1 127 ? -29.314 24.479 -19.900 1.00 10.50 127 VAL B C 1
ATOM 3532 O O . VAL B 1 127 ? -28.507 24.034 -19.078 1.00 12.00 127 VAL B O 1
ATOM 3536 N N . GLN B 1 128 ? -29.249 24.219 -21.202 1.00 10.48 128 GLN B N 1
ATOM 3537 C CA . GLN B 1 128 ? -28.218 23.362 -21.775 1.00 11.44 128 GLN B CA 1
ATOM 3538 C C . GLN B 1 128 ? -27.045 24.168 -22.315 1.00 13.23 128 GLN B C 1
ATOM 3539 O O . GLN B 1 128 ? -27.238 25.171 -22.998 1.00 13.48 128 GLN B O 1
ATOM 3545 N N . HIS B 1 129 ? -25.827 23.728 -22.008 1.00 9.93 129 HIS B N 1
ATOM 3546 C CA . HIS B 1 129 ? -24.638 24.418 -22.495 1.00 10.57 129 HIS B CA 1
ATOM 3547 C C . HIS B 1 129 ? -23.819 23.493 -23.389 1.00 10.81 129 HIS B C 1
ATOM 3548 O O . HIS B 1 129 ? -23.983 22.274 -23.355 1.00 12.25 129 HIS B O 1
ATOM 3555 N N . SER B 1 130 ? -22.933 24.079 -24.186 1.00 12.18 130 SER B N 1
ATOM 3556 C CA . SER B 1 130 ? -22.080 23.299 -25.075 1.00 14.86 130 SER B CA 1
ATOM 3557 C C . SER B 1 130 ? -20.707 23.949 -25.154 1.00 15.80 130 SER B C 1
ATOM 3558 O O . SER B 1 130 ? -20.543 25.124 -24.816 1.00 17.18 130 SER B O 1
ATOM 3561 N N . GLY B 1 131 ? -19.723 23.180 -25.604 1.00 14.89 131 GLY B N 1
ATOM 3562 C CA . GLY B 1 131 ? -18.375 23.702 -25.724 1.00 15.44 131 GLY B CA 1
ATOM 3563 C C . GLY B 1 131 ? -17.354 22.685 -25.263 1.00 14.19 131 GLY B C 1
ATOM 3564 O O . GLY B 1 131 ? -17.709 21.573 -24.877 1.00 18.74 131 GLY B O 1
ATOM 3565 N N . HIS B 1 132 ? -16.080 23.058 -25.317 1.00 12.89 132 HIS B N 1
ATOM 3566 C CA . HIS B 1 132 ? -15.008 22.172 -24.889 1.00 14.98 132 HIS B CA 1
ATOM 3567 C C . HIS B 1 132 ? -13.735 22.977 -24.676 1.00 15.86 132 HIS B C 1
ATOM 3568 O O . HIS B 1 132 ? -13.719 24.186 -24.900 1.00 15.31 132 HIS B O 1
ATOM 3575 N N . GLY B 1 133 ? -12.678 22.300 -24.237 1.00 16.29 133 GLY B N 1
ATOM 3576 C CA . GLY B 1 133 ? -11.406 22.961 -23.991 1.00 17.81 133 GLY B CA 1
ATOM 3577 C C . GLY B 1 133 ? -10.233 22.081 -24.390 1.00 16.89 133 GLY B C 1
ATOM 3578 O O . GLY B 1 133 ? -10.437 20.933 -24.778 1.00 14.49 133 GLY B O 1
ATOM 3579 N N . PRO B 1 134 ? -8.992 22.582 -24.288 1.00 14.30 134 PRO B N 1
ATOM 3580 C CA . PRO B 1 134 ? -7.768 21.855 -24.642 1.00 17.67 134 PRO B CA 1
ATOM 3581 C C . PRO B 1 134 ? -7.398 20.653 -23.775 1.00 19.57 134 PRO B C 1
ATOM 3582 O O . PRO B 1 134 ? -6.812 19.690 -24.270 1.00 24.46 134 PRO B O 1
ATOM 3586 N N . ARG B 1 135 ? -7.729 20.709 -22.488 1.00 14.09 135 ARG B N 1
ATOM 3587 C CA . ARG B 1 135 ? -7.397 19.625 -21.563 1.00 18.19 135 ARG B CA 1
ATOM 3588 C C . ARG B 1 135 ? -8.275 18.378 -21.676 1.00 15.67 135 ARG B C 1
ATOM 3589 O O . ARG B 1 135 ? -9.437 18.459 -22.066 1.00 16.66 135 ARG B O 1
ATOM 3597 N N . PRO B 1 136 ? -7.721 17.201 -21.329 1.00 17.33 136 PRO B N 1
ATOM 3598 C CA . PRO B 1 136 ? -8.435 15.919 -21.384 1.00 19.61 136 PRO B CA 1
ATOM 3599 C C . PRO B 1 136 ? -9.778 15.950 -20.656 1.00 18.72 136 PRO B C 1
ATOM 3600 O O . PRO B 1 136 ? -10.743 15.312 -21.081 1.00 19.22 136 PRO B O 1
ATOM 3604 N N . GLU B 1 137 ? -9.828 16.692 -19.555 1.00 16.69 137 GLU B N 1
ATOM 3605 C CA . GLU B 1 137 ? -11.045 16.807 -18.760 1.00 18.01 137 GLU B CA 1
ATOM 3606 C C . GLU B 1 137 ? -12.116 17.661 -19.437 1.00 12.95 137 GLU B C 1
ATOM 3607 O O . GLU B 1 137 ? -13.290 17.607 -19.070 1.00 16.41 137 GLU B O 1
ATOM 3613 N N . GLN B 1 138 ? -11.714 18.442 -20.432 1.00 14.08 138 GLN B N 1
ATOM 3614 C CA . GLN B 1 138 ? -12.642 19.336 -21.114 1.00 12.22 138 GLN B CA 1
ATOM 3615 C C . GLN B 1 138 ? -13.185 18.789 -22.433 1.00 18.15 138 GLN B C 1
ATOM 3616 O O . GLN B 1 138 ? -13.104 19.442 -23.473 1.00 17.10 138 GLN B O 1
ATOM 3622 N N . ASP B 1 139 ? -13.759 17.593 -22.363 1.00 17.38 139 ASP B N 1
ATOM 3623 C CA . ASP B 1 139 ? -14.326 16.914 -23.521 1.00 19.12 139 ASP B CA 1
ATOM 3624 C C . ASP B 1 139 ? -15.691 17.476 -23.921 1.00 23.09 139 ASP B C 1
ATOM 3625 O O . ASP B 1 139 ? -16.183 17.220 -25.018 1.00 22.27 139 ASP B O 1
ATOM 3630 N N . GLY B 1 140 ? -16.301 18.236 -23.021 1.00 17.32 140 GLY B N 1
ATOM 3631 C CA . GLY B 1 140 ? -17.600 18.821 -23.301 1.00 13.60 140 GLY B CA 1
ATOM 3632 C C . GLY B 1 140 ? -17.968 19.788 -22.195 1.00 18.31 140 GLY B C 1
ATOM 3633 O O . GLY B 1 140 ? -17.175 20.015 -21.283 1.00 18.43 140 GLY B O 1
ATOM 3634 N N . SER B 1 141 ? -19.162 20.363 -22.269 1.00 16.67 141 SER B N 1
ATOM 3635 C CA . SER B 1 141 ? -19.595 21.303 -21.246 1.00 17.07 141 SER B CA 1
ATOM 3636 C C . SER B 1 141 ? -19.714 20.614 -19.897 1.00 13.98 141 SER B C 1
ATOM 3637 O O . SER B 1 141 ? -20.281 19.526 -19.789 1.00 12.41 141 SER B O 1
ATOM 3640 N N . HIS B 1 142 ? -19.176 21.256 -18.868 1.00 9.23 142 HIS B N 1
ATOM 3641 C CA . HIS B 1 142 ? -19.234 20.717 -17.514 1.00 8.12 142 HIS B CA 1
ATOM 3642 C C . HIS B 1 142 ? -19.545 21.852 -16.542 1.00 10.53 142 HIS B C 1
ATOM 3643 O O . HIS B 1 142 ? -18.648 22.595 -16.150 1.00 10.33 142 HIS B O 1
ATOM 3650 N N . ILE B 1 143 ? -20.814 21.985 -16.160 1.00 10.29 143 ILE B N 1
ATOM 3651 C CA . ILE B 1 143 ? -21.233 23.033 -15.234 1.00 8.09 143 ILE B CA 1
ATOM 3652 C C . ILE B 1 143 ? -20.915 22.593 -13.805 1.00 11.89 143 ILE B C 1
ATOM 3653 O O . ILE B 1 143 ? -21.285 21.494 -13.390 1.00 12.43 143 ILE B O 1
ATOM 3658 N N . HIS B 1 144 ? -20.244 23.459 -13.048 1.00 9.86 144 HIS B N 1
ATOM 3659 C CA . HIS B 1 144 ? -19.838 23.117 -11.688 1.00 10.40 144 HIS B CA 1
ATOM 3660 C C . HIS B 1 144 ? -20.272 24.093 -10.600 1.00 12.16 144 HIS B C 1
ATOM 3661 O O . HIS B 1 144 ? -20.004 23.866 -9.418 1.00 14.57 144 HIS B O 1
ATOM 3668 N N . TYR B 1 145 ? -20.933 25.175 -10.987 1.00 10.60 145 TYR B N 1
ATOM 3669 C CA . TYR B 1 145 ? -21.343 26.176 -10.014 1.00 15.16 145 TYR B CA 1
ATOM 3670 C C . TYR B 1 145 ? -22.518 26.993 -10.529 1.00 12.07 145 TYR B C 1
ATOM 3671 O O . TYR B 1 145 ? -22.531 27.410 -11.685 1.00 12.80 145 TYR B O 1
ATOM 3680 N N . THR B 1 146 ? -23.505 27.192 -9.662 1.00 9.49 146 THR B N 1
ATOM 3681 C CA . THR B 1 146 ? -24.696 27.980 -9.965 1.00 7.89 146 THR B CA 1
ATOM 3682 C C . THR B 1 146 ? -25.101 28.685 -8.679 1.00 8.81 146 THR B C 1
ATOM 3683 O O . THR B 1 146 ? -25.748 28.087 -7.815 1.00 10.90 146 THR B O 1
ATOM 3687 N N . ASP B 1 147 ? -24.713 29.948 -8.538 1.00 7.29 147 ASP B N 1
ATOM 3688 C CA . ASP B 1 147 ? -25.060 30.690 -7.338 1.00 11.82 147 ASP B CA 1
ATOM 3689 C C . ASP B 1 147 ? -25.204 32.180 -7.611 1.00 13.33 147 ASP B C 1
ATOM 3690 O O . ASP B 1 147 ? -24.705 32.696 -8.612 1.00 11.15 147 ASP B O 1
ATOM 3695 N N . LEU B 1 148 ? -25.884 32.861 -6.695 1.00 12.37 148 LEU B N 1
ATOM 3696 C CA . LEU B 1 148 ? -26.175 34.285 -6.806 1.00 12.73 148 LEU B CA 1
ATOM 3697 C C . LEU B 1 148 ? -25.023 35.278 -6.782 1.00 13.36 148 LEU B C 1
ATOM 3698 O O . LEU B 1 148 ? -24.042 35.105 -6.060 1.00 12.43 148 LEU B O 1
ATOM 3703 N N . THR B 1 149 ? -25.168 36.328 -7.588 1.00 14.58 149 THR B N 1
ATOM 3704 C CA . THR B 1 149 ? -24.197 37.414 -7.659 1.00 14.08 149 THR B CA 1
ATOM 3705 C C . THR B 1 149 ? -24.697 38.453 -6.657 1.00 16.80 149 THR B C 1
ATOM 3706 O O . THR B 1 149 ? -25.808 38.329 -6.136 1.00 13.85 149 THR B O 1
ATOM 3710 N N . PRO B 1 150 ? -23.895 39.494 -6.379 1.00 16.83 150 PRO B N 1
ATOM 3711 C CA . PRO B 1 150 ? -24.309 40.530 -5.426 1.00 19.82 150 PRO B CA 1
ATOM 3712 C C . PRO B 1 150 ? -25.609 41.236 -5.804 1.00 18.62 150 PRO B C 1
ATOM 3713 O O . PRO B 1 150 ? -26.358 41.667 -4.926 1.00 16.94 150 PRO B O 1
ATOM 3717 N N . ASP B 1 151 ? -25.873 41.366 -7.103 1.00 15.48 151 ASP B N 1
ATOM 3718 C CA . ASP B 1 151 ? -27.092 42.028 -7.552 1.00 17.26 151 ASP B CA 1
ATOM 3719 C C . ASP B 1 151 ? -28.172 41.033 -7.967 1.00 17.95 151 ASP B C 1
ATOM 3720 O O . ASP B 1 151 ? -29.023 41.320 -8.810 1.00 16.25 151 ASP B O 1
ATOM 3725 N N . ASN B 1 152 ? -28.112 39.857 -7.354 1.00 14.94 152 ASN B N 1
ATOM 3726 C CA . ASN B 1 152 ? -29.069 38.779 -7.561 1.00 17.00 152 ASN B CA 1
ATOM 3727 C C . ASN B 1 152 ? -29.243 38.122 -8.921 1.00 17.10 152 ASN B C 1
ATOM 3728 O O . ASN B 1 152 ? -30.329 37.630 -9.235 1.00 16.66 152 ASN B O 1
ATOM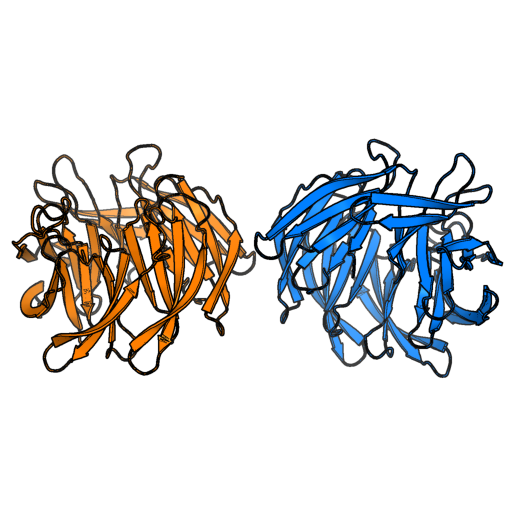 3733 N N . ARG B 1 153 ? -28.189 38.112 -9.730 1.00 14.07 153 ARG B N 1
ATOM 3734 C CA . ARG B 1 153 ? -28.245 37.425 -11.011 1.00 9.31 153 ARG B CA 1
ATOM 3735 C C . ARG B 1 153 ? -27.632 36.072 -10.657 1.00 9.84 153 ARG B C 1
ATOM 3736 O O . ARG B 1 153 ? -27.276 35.853 -9.500 1.00 11.74 153 ARG B O 1
ATOM 3744 N N . LEU B 1 154 ? -27.515 35.165 -11.619 1.00 7.51 154 LEU B N 1
ATOM 3745 C CA . LEU B 1 154 ? -26.944 33.855 -11.321 1.00 10.40 154 LEU B CA 1
ATOM 3746 C C . LEU B 1 154 ? -25.660 33.606 -12.102 1.00 13.64 154 LEU B C 1
ATOM 3747 O O . LEU B 1 154 ? -25.654 33.651 -13.333 1.00 11.79 154 LEU B O 1
ATOM 3752 N N . ALA B 1 155 ? -24.575 33.350 -11.377 1.00 10.53 155 ALA B N 1
ATOM 3753 C CA . ALA B 1 155 ? -23.291 33.058 -12.005 1.00 10.32 155 ALA B CA 1
ATOM 3754 C C . ALA B 1 155 ? -23.262 31.551 -12.234 1.00 10.89 155 ALA B C 1
ATOM 3755 O O . ALA B 1 155 ? -23.538 30.779 -11.318 1.00 10.00 155 ALA B O 1
ATOM 3757 N N . VAL B 1 156 ? -22.936 31.144 -13.458 1.00 8.84 156 VAL B N 1
ATOM 3758 C CA . VAL B 1 156 ? -22.876 29.731 -13.836 1.00 7.99 156 VAL B CA 1
ATOM 3759 C C . VAL B 1 156 ? -21.497 29.464 -14.444 1.00 9.70 156 VAL B C 1
ATOM 3760 O O . VAL B 1 156 ? -21.118 30.087 -15.438 1.00 9.10 156 VAL B O 1
ATOM 3764 N N . ILE B 1 157 ? -20.749 28.541 -13.848 1.00 7.52 157 ILE B N 1
ATOM 3765 C CA . ILE B 1 157 ? -19.396 28.235 -14.315 1.00 7.32 157 ILE B CA 1
ATOM 3766 C C . ILE B 1 157 ? -19.283 26.933 -15.100 1.00 9.72 157 ILE B C 1
ATOM 3767 O O . ILE B 1 157 ? -19.678 25.870 -14.619 1.00 10.36 157 ILE B O 1
ATOM 3772 N N . ASP B 1 158 ? -18.728 27.027 -16.305 1.00 10.74 158 ASP B N 1
ATOM 3773 C CA . ASP B 1 158 ? -18.536 25.863 -17.164 1.00 11.74 158 ASP B CA 1
ATOM 3774 C C . ASP B 1 158 ? -17.048 25.511 -17.194 1.00 13.86 158 ASP B C 1
ATOM 3775 O O . ASP B 1 158 ? -16.255 26.158 -17.883 1.00 10.69 158 ASP B O 1
ATOM 3780 N N . LEU B 1 159 ? -16.682 24.479 -16.442 1.00 11.47 159 LEU B N 1
ATOM 3781 C CA . LEU B 1 159 ? -15.303 24.019 -16.363 1.00 14.64 159 LEU B CA 1
ATOM 3782 C C . LEU B 1 159 ? -14.823 23.457 -17.692 1.00 12.99 159 LEU B C 1
ATOM 3783 O O . LEU B 1 159 ? -13.647 23.576 -18.034 1.00 13.83 159 LEU B O 1
ATOM 3788 N N . GLY B 1 160 ? -15.743 22.851 -18.435 1.00 13.26 160 GLY B N 1
ATOM 3789 C CA . GLY B 1 160 ? -15.402 22.249 -19.712 1.00 15.67 160 GLY B CA 1
ATOM 3790 C C . GLY B 1 160 ? -15.133 23.203 -20.859 1.00 16.15 160 GLY B C 1
ATOM 3791 O O . GLY B 1 160 ? -14.349 22.885 -21.756 1.00 14.82 160 GLY B O 1
ATOM 3792 N N . SER B 1 161 ? -15.768 24.371 -20.841 1.00 15.14 161 SER B N 1
ATOM 3793 C CA . SER B 1 161 ? -15.582 25.340 -21.918 1.00 14.24 161 SER B CA 1
ATOM 3794 C C . SER B 1 161 ? -14.797 26.580 -21.504 1.00 14.96 161 SER B C 1
ATOM 3795 O O . SER B 1 161 ? -14.599 27.490 -22.314 1.00 15.30 161 SER B O 1
ATOM 3798 N N . ASP B 1 162 ? -14.347 26.616 -20.254 1.00 13.95 162 ASP B N 1
ATOM 3799 C CA . ASP B 1 162 ? -13.598 27.759 -19.731 1.00 14.99 162 ASP B CA 1
ATOM 3800 C C . ASP B 1 162 ? -14.438 29.033 -19.822 1.00 14.27 162 ASP B C 1
ATOM 3801 O O . ASP B 1 162 ? -13.951 30.087 -20.244 1.00 12.98 162 ASP B O 1
ATOM 3806 N N . LYS B 1 163 ? -15.702 28.933 -19.419 1.00 11.64 163 LYS B N 1
ATOM 3807 C CA . LYS B 1 163 ? -16.608 30.072 -19.466 1.00 12.54 163 LYS B CA 1
ATOM 3808 C C . LYS B 1 163 ? -17.344 30.343 -18.160 1.00 14.41 163 LYS B C 1
ATOM 3809 O O . LYS B 1 163 ? -17.601 29.431 -17.369 1.00 10.78 163 LYS B O 1
ATOM 3815 N N . VAL B 1 164 ? -17.675 31.614 -17.943 1.00 10.90 164 VAL B N 1
ATOM 3816 C CA . VAL B 1 164 ? -18.447 32.006 -16.774 1.00 10.41 164 VAL B CA 1
ATOM 3817 C C . VAL B 1 164 ? -19.651 32.784 -17.292 1.00 9.92 164 VAL B C 1
ATOM 3818 O O . VAL B 1 164 ? -19.521 33.885 -17.832 1.00 9.35 164 VAL B O 1
ATOM 3822 N N . TYR B 1 165 ? -20.823 32.184 -17.141 1.00 12.04 165 TYR B N 1
ATOM 3823 C CA . TYR B 1 165 ? -22.070 32.784 -17.584 1.00 13.29 165 TYR B CA 1
ATOM 3824 C C . TYR B 1 165 ? -22.742 33.542 -16.454 1.00 11.79 165 TYR B C 1
ATOM 3825 O O . TYR B 1 165 ? -22.584 33.199 -15.286 1.00 14.30 165 TYR B O 1
ATOM 3834 N N . VAL B 1 166 ? -23.480 34.588 -16.806 1.00 12.02 166 VAL B N 1
ATOM 3835 C CA . VAL B 1 166 ? -24.257 35.321 -15.819 1.00 12.55 166 VAL B CA 1
ATOM 3836 C C . VAL B 1 166 ? -25.666 35.313 -16.395 1.00 9.67 166 VAL B C 1
ATOM 3837 O O . VAL B 1 166 ? -25.880 35.714 -17.539 1.00 10.96 166 VAL B O 1
ATOM 3841 N N . TYR B 1 167 ? -26.617 34.823 -15.608 1.00 10.09 167 TYR B N 1
ATOM 3842 C CA . TYR B 1 167 ? -28.005 34.739 -16.033 1.00 10.81 167 TYR B CA 1
ATOM 3843 C C . TYR B 1 167 ? -28.918 35.595 -15.169 1.00 12.85 167 TYR B C 1
ATOM 3844 O O . TYR B 1 167 ? -28.688 35.752 -13.974 1.00 12.38 167 TYR B O 1
ATOM 3853 N N . ASN B 1 168 ? -29.956 36.149 -15.783 1.00 10.98 168 ASN B N 1
ATOM 3854 C CA . ASN B 1 168 ? -30.944 36.906 -15.031 1.00 11.15 168 ASN B CA 1
ATOM 3855 C C . ASN B 1 168 ? -31.944 35.835 -14.625 1.00 11.05 168 ASN B C 1
ATOM 3856 O O . ASN B 1 168 ? -32.154 34.878 -15.371 1.00 12.79 168 ASN B O 1
ATOM 3861 N N . VAL B 1 169 ? -32.543 35.981 -13.446 1.00 7.95 169 VAL B N 1
ATOM 3862 C CA . VAL B 1 169 ? -33.501 35.003 -12.939 1.00 12.30 169 VAL B CA 1
ATOM 3863 C C . VAL B 1 169 ? -34.873 35.635 -12.735 1.00 14.89 169 VAL B C 1
ATOM 3864 O O . VAL B 1 169 ? -34.987 36.705 -12.140 1.00 12.53 169 VAL B O 1
ATOM 3868 N N . SER B 1 170 ? -35.913 34.967 -13.223 1.00 14.54 170 SER B N 1
ATOM 3869 C CA . SER B 1 170 ? -37.275 35.476 -13.076 1.00 13.84 170 SER B CA 1
ATOM 3870 C C . SER B 1 170 ? -37.938 34.840 -11.863 1.00 14.95 170 SER B C 1
ATOM 3871 O O . SER B 1 170 ? -37.449 33.845 -11.330 1.00 12.59 170 SER B O 1
ATOM 3874 N N . ASP B 1 171 ? -39.062 35.406 -11.432 1.00 14.93 171 ASP B N 1
ATOM 3875 C CA . ASP B 1 171 ? -39.768 34.864 -10.278 1.00 16.41 171 ASP B CA 1
ATOM 3876 C C . ASP B 1 171 ? -40.263 33.444 -10.513 1.00 18.00 171 ASP B C 1
ATOM 3877 O O . ASP B 1 171 ? -40.361 32.655 -9.575 1.00 18.49 171 ASP B O 1
ATOM 3882 N N . ALA B 1 172 ? -40.564 33.115 -11.765 1.00 15.56 172 ALA B N 1
ATOM 3883 C CA . ALA B 1 172 ? -41.053 31.783 -12.101 1.00 18.11 172 ALA B CA 1
ATOM 3884 C C . ALA B 1 172 ? -39.920 30.766 -12.199 1.00 20.81 172 ALA B C 1
ATOM 3885 O O . ALA B 1 172 ? -40.145 29.607 -12.541 1.00 19.47 172 ALA B O 1
ATOM 3887 N N . GLY B 1 173 ? -38.702 31.208 -11.903 1.00 16.26 173 GLY B N 1
ATOM 3888 C CA . GLY B 1 173 ? -37.561 30.312 -11.952 1.00 16.62 173 GLY B CA 1
ATOM 3889 C C . GLY B 1 173 ? -36.984 30.067 -13.335 1.00 15.69 173 GLY B C 1
ATOM 3890 O O . GLY B 1 173 ? -36.565 28.949 -13.643 1.00 13.18 173 GLY B O 1
ATOM 3891 N N . GLN B 1 174 ? -36.960 31.102 -14.171 1.00 12.92 174 GLN B N 1
ATOM 3892 C CA . GLN B 1 174 ? -36.411 30.974 -15.518 1.00 9.40 174 GLN B CA 1
ATOM 3893 C C . GLN B 1 174 ? -35.092 31.732 -15.652 1.00 12.41 174 GLN B C 1
ATOM 3894 O O . GLN B 1 174 ? -34.959 32.858 -15.175 1.00 11.45 174 GLN B O 1
ATOM 3900 N N . LEU B 1 175 ? -34.117 31.106 -16.302 1.00 8.11 175 LEU B N 1
ATOM 3901 C CA . LEU B 1 175 ? -32.817 31.735 -16.510 1.00 12.28 175 LEU B CA 1
ATOM 3902 C C . LEU B 1 175 ? -32.740 32.324 -17.918 1.00 13.61 175 LEU B C 1
ATOM 3903 O O . LEU B 1 175 ? -33.223 31.722 -18.876 1.00 15.23 175 LEU B O 1
ATOM 3908 N N . SER B 1 176 ? -32.136 33.503 -18.034 1.00 10.78 176 SER B N 1
ATOM 3909 C CA . SER B 1 176 ? -31.972 34.170 -19.324 1.00 11.49 176 SER B CA 1
ATOM 3910 C C . SER B 1 176 ? -30.593 34.826 -19.313 1.00 12.25 176 SER B C 1
ATOM 3911 O O . SER B 1 176 ? -30.289 35.633 -18.435 1.00 14.84 176 SER B O 1
ATOM 3914 N N . GLU B 1 177 ? -29.764 34.468 -20.290 1.00 14.45 177 GLU B N 1
ATOM 3915 C CA . GLU B 1 177 ? -28.392 34.969 -20.382 1.00 16.02 177 GLU B CA 1
ATOM 3916 C C . GLU B 1 177 ? -28.216 36.491 -20.371 1.00 16.33 177 GLU B C 1
ATOM 3917 O O . GLU B 1 177 ? -28.929 37.225 -21.058 1.00 13.34 177 GLU B O 1
ATOM 3923 N N . GLN B 1 178 ? -27.248 36.949 -19.579 1.00 12.87 178 GLN B N 1
ATOM 3924 C CA . GLN B 1 178 ? -26.925 38.368 -19.451 1.00 11.96 178 GLN B CA 1
ATOM 3925 C C . GLN B 1 178 ? -25.536 38.648 -20.021 1.00 14.61 178 GLN B C 1
ATOM 3926 O O . GLN B 1 178 ? -25.313 39.688 -20.638 1.00 14.82 178 GLN B O 1
ATOM 3932 N N . SER B 1 179 ? -24.607 37.719 -19.812 1.00 12.86 179 SER B N 1
ATOM 3933 C CA . SER B 1 179 ? -23.243 37.875 -20.317 1.00 10.51 179 SER B CA 1
ATOM 3934 C C . SER B 1 179 ? -22.487 36.556 -20.248 1.00 13.32 179 SER B C 1
ATOM 3935 O O . SER B 1 179 ? -22.893 35.639 -19.539 1.00 15.14 179 SER B O 1
ATOM 3938 N N . VAL B 1 180 ? -21.384 36.470 -20.988 1.00 12.69 180 VAL B N 1
ATOM 3939 C CA . VAL B 1 180 ? -20.563 35.262 -21.012 1.00 7.99 180 VAL B CA 1
ATOM 3940 C C . VAL B 1 180 ? -19.091 35.646 -21.072 1.00 10.17 180 VAL B C 1
ATOM 3941 O O . VAL B 1 180 ? -18.653 36.299 -22.019 1.00 13.38 180 VAL B O 1
ATOM 3945 N N . LEU B 1 181 ? -18.334 35.235 -20.062 1.00 14.21 181 LEU B N 1
ATOM 3946 C CA . LEU B 1 181 ? -16.908 35.530 -19.992 1.00 11.57 181 LEU B CA 1
ATOM 3947 C C . LEU B 1 181 ? -16.117 34.291 -20.380 1.00 12.47 181 LEU B C 1
ATOM 3948 O O . LEU B 1 181 ? -16.447 33.180 -19.966 1.00 14.50 181 LEU B O 1
ATOM 3953 N N . THR B 1 182 ? -15.082 34.474 -21.189 1.00 10.75 182 THR B N 1
ATOM 3954 C CA . THR B 1 182 ? -14.249 33.346 -21.580 1.00 14.87 182 THR B CA 1
ATOM 3955 C C . THR B 1 182 ? -12.874 33.487 -20.936 1.00 13.22 182 THR B C 1
ATOM 3956 O O . THR B 1 182 ? -12.215 34.518 -21.070 1.00 12.35 182 THR B O 1
ATOM 3968 N N . GLU B 1 184 ? -8.835 32.043 -20.099 1.00 14.86 184 GLU B N 1
ATOM 3969 C CA . GLU B 1 184 ? -7.738 31.491 -20.887 1.00 15.67 184 GLU B CA 1
ATOM 3970 C C . GLU B 1 184 ? -7.966 29.993 -21.042 1.00 16.58 184 GLU B C 1
ATOM 3971 O O . GLU B 1 184 ? -8.393 29.320 -20.098 1.00 10.86 184 GLU B O 1
ATOM 3977 N N . ALA B 1 185 ? -7.689 29.475 -22.234 1.00 14.42 185 ALA B N 1
ATOM 3978 C CA . ALA B 1 185 ? -7.871 28.055 -22.513 1.00 18.08 185 ALA B CA 1
ATOM 3979 C C . ALA B 1 185 ? -7.112 27.164 -21.525 1.00 15.71 185 ALA B C 1
ATOM 3980 O O . ALA B 1 185 ? -5.915 27.338 -21.308 1.00 15.06 185 ALA B O 1
ATOM 3982 N N . GLY B 1 186 ? -7.817 26.210 -20.925 1.00 12.62 186 GLY B N 1
ATOM 3983 C CA . GLY B 1 186 ? -7.175 25.308 -19.986 1.00 13.93 186 GLY B CA 1
ATOM 3984 C C . GLY B 1 186 ? -7.281 25.717 -18.528 1.00 12.65 186 GLY B C 1
ATOM 3985 O O . GLY B 1 186 ? -6.882 24.965 -17.641 1.00 12.59 186 GLY B O 1
ATOM 3986 N N . PHE B 1 187 ? -7.818 26.905 -18.276 1.00 10.83 187 PHE B N 1
ATOM 3987 C CA . PHE B 1 187 ? -7.976 27.396 -16.907 1.00 13.68 187 PHE B CA 1
ATOM 3988 C C . PHE B 1 187 ? -8.788 26.395 -16.084 1.00 13.03 187 PHE B C 1
ATOM 3989 O O . PHE B 1 187 ? -8.400 26.029 -14.974 1.00 12.50 187 PHE B O 1
ATOM 3997 N N . GLY B 1 188 ? -9.919 25.963 -16.639 1.00 14.38 188 GLY B N 1
ATOM 3998 C CA . GLY B 1 188 ? -10.779 25.013 -15.953 1.00 11.08 188 GLY B CA 1
ATOM 3999 C C . GLY B 1 188 ? -11.496 25.610 -14.750 1.00 13.54 188 GLY B C 1
ATOM 4000 O O . GLY B 1 188 ? -11.410 25.063 -13.652 1.00 17.08 188 GLY B O 1
ATOM 4001 N N . PRO B 1 189 ? -12.233 26.721 -14.928 1.00 11.53 189 PRO B N 1
ATOM 4002 C CA . PRO B 1 189 ? -12.954 27.367 -13.822 1.00 10.38 189 PRO B CA 1
ATOM 4003 C C . PRO B 1 189 ? -13.907 26.399 -13.120 1.00 13.23 189 PRO B C 1
ATOM 4004 O O . PRO B 1 189 ? -14.595 25.612 -13.771 1.00 13.90 189 PRO B O 1
ATOM 4008 N N . ARG B 1 190 ? -13.945 26.468 -11.791 1.00 9.51 190 ARG B N 1
ATOM 4009 C CA . ARG B 1 190 ? -14.775 25.564 -11.001 1.00 9.84 190 ARG B CA 1
ATOM 4010 C C . ARG B 1 190 ? -15.795 26.281 -10.120 1.00 12.82 190 ARG B C 1
ATOM 4011 O O . ARG B 1 190 ? -17.002 26.157 -10.338 1.00 9.95 190 ARG B O 1
ATOM 4019 N N . HIS B 1 191 ? -15.300 27.013 -9.122 1.00 10.43 191 HIS B N 1
ATOM 4020 C CA . HIS B 1 191 ? -16.139 27.764 -8.185 1.00 8.33 191 HIS B CA 1
ATOM 4021 C C . HIS B 1 191 ? -15.633 29.199 -8.088 1.00 10.20 191 HIS B C 1
ATOM 4022 O O . HIS B 1 191 ? -14.498 29.491 -8.455 1.00 8.35 191 HIS B O 1
ATOM 4029 N N . LEU B 1 192 ? -16.474 30.091 -7.581 1.00 10.82 192 LEU B N 1
ATOM 4030 C CA . LEU B 1 192 ? -16.069 31.479 -7.396 1.00 10.49 192 LEU B CA 1
ATOM 4031 C C . LEU B 1 192 ? -16.711 32.013 -6.125 1.00 11.38 192 LEU B C 1
ATOM 4032 O O . LEU B 1 192 ? -17.579 31.363 -5.536 1.00 11.44 192 LEU B O 1
ATOM 4037 N N . VAL B 1 193 ? -16.261 33.183 -5.687 1.00 10.22 193 VAL B N 1
ATOM 4038 C CA . VAL B 1 193 ? -16.819 33.829 -4.505 1.00 9.07 193 VAL B CA 1
ATOM 4039 C C . VAL B 1 193 ? -16.708 35.337 -4.704 1.00 8.89 193 VAL B C 1
ATOM 4040 O O . VAL B 1 193 ? -15.707 35.820 -5.223 1.00 9.99 193 VAL B O 1
ATOM 4044 N N . PHE B 1 194 ? -17.747 36.071 -4.309 1.00 9.86 194 PHE B N 1
ATOM 4045 C CA . PHE B 1 194 ? -17.775 37.529 -4.450 1.00 9.00 194 PHE B CA 1
ATOM 4046 C C . PHE B 1 194 ? -17.304 38.278 -3.208 1.00 14.35 194 PHE B C 1
ATOM 4047 O O . PHE B 1 194 ? -17.453 37.798 -2.085 1.00 9.93 194 PHE B O 1
ATOM 4055 N N . SER B 1 195 ? -16.744 39.466 -3.420 1.00 14.63 195 SER B N 1
ATOM 4056 C CA . SER B 1 195 ? -16.291 40.303 -2.317 1.00 13.47 195 SER B CA 1
ATOM 4057 C C . SER B 1 195 ? -17.550 40.867 -1.666 1.00 10.55 195 SER B C 1
ATOM 4058 O O . SER B 1 195 ? -18.599 40.939 -2.303 1.00 12.87 195 SER B O 1
ATOM 4061 N N . PRO B 1 196 ? -17.465 41.275 -0.391 1.00 14.81 196 PRO B N 1
ATOM 4062 C CA . PRO B 1 196 ? -18.640 41.825 0.292 1.00 23.74 196 PRO B CA 1
ATOM 4063 C C . PRO B 1 196 ? -19.240 43.079 -0.346 1.00 23.66 196 PRO B C 1
ATOM 4064 O O . PRO B 1 196 ? -20.452 43.277 -0.295 1.00 22.79 196 PRO B O 1
ATOM 4068 N N . ASP B 1 197 ? -18.409 43.922 -0.953 1.00 19.54 197 ASP B N 1
ATOM 4069 C CA . ASP B 1 197 ? -18.934 45.125 -1.588 1.00 23.07 197 ASP B CA 1
ATOM 4070 C C . ASP B 1 197 ? -19.453 44.798 -2.987 1.00 23.55 197 ASP B C 1
ATOM 4071 O O . ASP B 1 197 ? -19.961 45.669 -3.695 1.00 25.49 197 ASP B O 1
ATOM 4076 N N . GLY B 1 198 ? -19.321 43.529 -3.371 1.00 16.56 198 GLY B N 1
ATOM 4077 C CA . GLY B 1 198 ? -19.802 43.069 -4.662 1.00 14.01 198 GLY B CA 1
ATOM 4078 C C . GLY B 1 198 ? -19.067 43.519 -5.912 1.00 16.94 198 GLY B C 1
ATOM 4079 O O . GLY B 1 198 ? -19.514 43.234 -7.023 1.00 19.10 198 GLY B O 1
ATOM 4080 N N . GLN B 1 199 ? -17.937 44.198 -5.754 1.00 12.03 199 GLN B N 1
ATOM 4081 C CA . GLN B 1 199 ? -17.197 44.682 -6.914 1.00 18.89 199 GLN B CA 1
ATOM 4082 C C . GLN B 1 199 ? -16.210 43.687 -7.510 1.00 16.53 199 GLN B C 1
ATOM 4083 O O . GLN B 1 199 ? -15.794 43.840 -8.657 1.00 14.99 199 GLN B O 1
ATOM 4089 N N . TYR B 1 200 ? -15.852 42.662 -6.740 1.00 12.67 200 TYR B N 1
ATOM 4090 C CA . TYR B 1 200 ? -14.896 41.657 -7.196 1.00 11.85 200 TYR B CA 1
ATOM 4091 C C . TYR B 1 200 ? -15.387 40.230 -6.976 1.00 13.42 200 TYR B C 1
ATOM 4092 O O . TYR B 1 200 ? -16.224 39.970 -6.110 1.00 14.87 200 TYR B O 1
ATOM 4101 N N . ALA B 1 201 ? -14.845 39.312 -7.769 1.00 9.70 201 ALA B N 1
ATOM 4102 C CA . ALA B 1 201 ? -15.151 37.893 -7.643 1.00 11.58 201 ALA B CA 1
ATOM 4103 C C . ALA B 1 201 ? -13.810 37.183 -7.797 1.00 14.65 201 ALA B C 1
ATOM 4104 O O . ALA B 1 201 ? -12.948 37.632 -8.549 1.00 15.31 201 ALA B O 1
ATOM 4106 N N . PHE B 1 202 ? -13.621 36.095 -7.063 1.00 9.35 202 PHE B N 1
ATOM 4107 C CA . PHE B 1 202 ? -12.380 35.344 -7.154 1.00 9.55 202 PHE B CA 1
ATOM 4108 C C . PHE B 1 202 ? -12.763 33.972 -7.677 1.00 9.27 202 PHE B C 1
ATOM 4109 O O . PHE B 1 202 ? -13.577 33.266 -7.082 1.00 7.14 202 PHE B O 1
ATOM 4117 N N . LEU B 1 203 ? -12.180 33.628 -8.820 1.00 13.42 203 LEU B N 1
ATOM 4118 C CA . LEU B 1 203 ? -12.479 32.395 -9.544 1.00 13.84 203 LEU B CA 1
ATOM 4119 C C . LEU B 1 203 ? -11.396 31.329 -9.444 1.00 11.08 203 LEU B C 1
ATOM 4120 O O . LEU B 1 203 ? -10.266 31.549 -9.875 1.00 12.23 203 LEU B O 1
ATOM 4125 N N . ALA B 1 204 ? -11.750 30.166 -8.908 1.00 11.60 204 ALA B N 1
ATOM 4126 C CA . ALA B 1 204 ? -10.794 29.075 -8.771 1.00 10.41 204 ALA B CA 1
ATOM 4127 C C . ALA B 1 204 ? -10.723 28.260 -10.054 1.00 9.54 204 ALA B C 1
ATOM 4128 O O . ALA B 1 204 ? -11.744 27.800 -10.562 1.00 11.19 204 ALA B O 1
ATOM 4130 N N . GLY B 1 205 ? -9.509 28.096 -10.571 1.00 10.65 205 GLY B N 1
ATOM 4131 C CA . GLY B 1 205 ? -9.305 27.309 -11.772 1.00 11.82 205 GLY B CA 1
ATOM 4132 C C . GLY B 1 205 ? -8.772 25.959 -11.333 1.00 9.71 205 GLY B C 1
ATOM 4133 O O . GLY B 1 205 ? -7.614 25.842 -10.932 1.00 11.02 205 GLY B O 1
ATOM 4134 N N . GLU B 1 206 ? -9.619 24.938 -11.395 1.00 11.28 206 GLU B N 1
ATOM 4135 C CA . GLU B 1 206 ? -9.229 23.598 -10.973 1.00 9.95 206 GLU B CA 1
ATOM 4136 C C . GLU B 1 206 ? -8.076 22.982 -11.755 1.00 15.93 206 GLU B C 1
ATOM 4137 O O . GLU B 1 206 ? -7.074 22.553 -11.175 1.00 15.19 206 GLU B O 1
ATOM 4143 N N . LEU B 1 207 ? -8.221 22.938 -13.073 1.00 15.17 207 LEU B N 1
ATOM 4144 C CA . LEU B 1 207 ? -7.219 22.317 -13.930 1.00 14.34 207 LEU B CA 1
ATOM 4145 C C . LEU B 1 207 ? -5.857 23.004 -14.009 1.00 12.53 207 LEU B C 1
ATOM 4146 O O . LEU B 1 207 ? -4.836 22.336 -14.178 1.00 13.92 207 LEU B O 1
ATOM 4151 N N . SER B 1 208 ? -5.833 24.327 -13.881 1.00 8.74 208 SER B N 1
ATOM 4152 C CA . SER B 1 208 ? -4.579 25.071 -13.969 1.00 13.95 208 SER B CA 1
ATOM 4153 C C . SER B 1 208 ? -4.015 25.453 -12.605 1.00 17.07 208 SER B C 1
ATOM 4154 O O . SER B 1 208 ? -2.919 26.012 -12.518 1.00 14.50 208 SER B O 1
ATOM 4157 N N . SER B 1 209 ? -4.767 25.150 -11.549 1.00 12.48 209 SER B N 1
ATOM 4158 C CA . SER B 1 209 ? -4.364 25.469 -10.181 1.00 12.60 209 SER B CA 1
ATOM 4159 C C . SER B 1 209 ? -4.053 26.955 -10.038 1.00 12.81 209 SER B C 1
ATOM 4160 O O . SER B 1 209 ? -2.970 27.347 -9.598 1.00 9.43 209 SER B O 1
ATOM 4163 N N . GLN B 1 210 ? -5.027 27.779 -10.413 1.00 11.86 210 GLN B N 1
ATOM 4164 C CA . GLN B 1 210 ? -4.888 29.230 -10.345 1.00 13.84 210 GLN B CA 1
ATOM 4165 C C . GLN B 1 210 ? -6.165 29.856 -9.803 1.00 13.01 210 GLN B C 1
ATOM 4166 O O . GLN B 1 210 ? -7.195 29.196 -9.685 1.00 12.88 210 GLN B O 1
ATOM 4172 N N . ILE B 1 211 ? -6.076 31.134 -9.457 1.00 10.13 211 ILE B N 1
ATOM 4173 C CA . ILE B 1 211 ? -7.232 31.889 -8.997 1.00 9.65 211 ILE B CA 1
ATOM 4174 C C . ILE B 1 211 ? -7.169 33.160 -9.812 1.00 11.21 211 ILE B C 1
ATOM 4175 O O . ILE B 1 211 ? -6.137 33.828 -9.853 1.00 10.51 211 ILE B O 1
ATOM 4180 N N . ALA B 1 212 ? -8.260 33.481 -10.490 1.00 9.11 212 ALA B N 1
ATOM 4181 C CA . ALA B 1 212 ? -8.293 34.691 -11.284 1.00 13.37 212 ALA B CA 1
ATOM 4182 C C . ALA B 1 212 ? -9.110 35.720 -10.527 1.00 10.92 212 ALA B C 1
ATOM 4183 O O . ALA B 1 212 ? -10.187 35.406 -10.016 1.00 13.03 212 ALA B O 1
ATOM 4185 N N . SER B 1 213 ? -8.585 36.937 -10.420 1.00 7.09 213 SER B N 1
ATOM 4186 C CA . SER B 1 213 ? -9.315 38.008 -9.761 1.00 9.75 213 SER B CA 1
ATOM 4187 C C . SER B 1 213 ? -10.117 38.678 -10.866 1.00 9.83 213 SER B C 1
ATOM 4188 O O . SER B 1 213 ? -9.567 39.029 -11.908 1.00 10.17 213 SER B O 1
ATOM 4191 N N . LEU B 1 214 ? -11.414 38.848 -10.637 1.00 10.16 214 LEU B N 1
ATOM 4192 C CA . LEU B 1 214 ? -12.294 39.444 -11.633 1.00 12.28 214 LEU B CA 1
ATOM 4193 C C . LEU B 1 214 ? -12.992 40.691 -11.125 1.00 13.03 214 LEU B C 1
ATOM 4194 O O . LEU B 1 214 ? -13.329 40.785 -9.947 1.00 13.46 214 LEU B O 1
ATOM 4199 N N . LYS B 1 215 ? -13.207 41.647 -12.025 1.00 8.85 215 LYS B N 1
ATOM 4200 C CA . LYS B 1 215 ? -13.925 42.862 -11.675 1.00 9.13 215 LYS B CA 1
ATOM 4201 C C . LYS B 1 215 ? -15.343 42.643 -12.192 1.00 13.69 215 LYS B C 1
ATOM 4202 O O . LYS B 1 215 ? -15.539 42.361 -13.372 1.00 16.27 215 LYS B O 1
ATOM 4208 N N . TYR B 1 216 ? -16.324 42.755 -11.305 1.00 11.58 216 TYR B N 1
ATOM 4209 C CA . TYR B 1 216 ? -17.719 42.569 -11.680 1.00 10.92 216 TYR B CA 1
ATOM 4210 C C . TYR B 1 216 ? -18.413 43.928 -11.767 1.00 15.55 216 TYR B C 1
ATOM 4211 O O . TYR B 1 216 ? -18.265 44.768 -10.880 1.00 12.81 216 TYR B O 1
ATOM 4220 N N . ASP B 1 217 ? -19.162 44.136 -12.844 1.00 16.66 217 ASP B N 1
ATOM 4221 C CA . ASP B 1 217 ? -19.887 45.385 -13.061 1.00 14.71 217 ASP B CA 1
ATOM 4222 C C . ASP B 1 217 ? -21.370 45.075 -12.915 1.00 15.70 217 ASP B C 1
ATOM 4223 O O . ASP B 1 217 ? -21.945 44.360 -13.735 1.00 12.09 217 ASP B O 1
ATOM 4228 N N . THR B 1 218 ? -21.987 45.609 -11.869 1.00 12.58 218 THR B N 1
ATOM 4229 C CA . THR B 1 218 ? -23.400 45.354 -11.627 1.00 16.42 218 THR B CA 1
ATOM 4230 C C . THR B 1 218 ? -24.343 45.938 -12.683 1.00 19.62 218 THR B C 1
ATOM 4231 O O . THR B 1 218 ? -25.469 45.463 -12.840 1.00 17.82 218 THR B O 1
ATOM 4235 N N . GLN B 1 219 ? -23.897 46.957 -13.410 1.00 18.32 219 GLN B N 1
ATOM 4236 C CA . GLN B 1 219 ? -24.751 47.559 -14.431 1.00 20.04 219 GLN B CA 1
ATOM 4237 C C . GLN B 1 219 ? -24.842 46.682 -15.678 1.00 17.20 219 GLN B C 1
ATOM 4238 O O . GLN B 1 219 ? -25.896 46.594 -16.308 1.00 18.74 219 GLN B O 1
ATOM 4244 N N . THR B 1 220 ? -23.741 46.028 -16.030 1.00 12.63 220 THR B N 1
ATOM 4245 C CA . THR B 1 220 ? -23.728 45.158 -17.205 1.00 16.51 220 THR B CA 1
ATOM 4246 C C . THR B 1 220 ? -23.827 43.682 -16.830 1.00 14.38 220 THR B C 1
ATOM 4247 O O . THR B 1 220 ? -23.982 42.826 -17.700 1.00 14.54 220 THR B O 1
ATOM 4251 N N . GLY B 1 221 ? -23.743 43.388 -15.536 1.00 13.52 221 GLY B N 1
ATOM 4252 C CA . GLY B 1 221 ? -23.807 42.005 -15.098 1.00 15.96 221 GLY B CA 1
ATOM 4253 C C . GLY B 1 221 ? -22.725 41.204 -15.795 1.00 16.88 221 GLY B C 1
ATOM 4254 O O . GLY B 1 221 ? -22.952 40.061 -16.202 1.00 16.38 221 GLY B O 1
ATOM 4255 N N . ALA B 1 222 ? -21.542 41.805 -15.931 1.00 13.97 222 ALA B N 1
ATOM 4256 C CA . ALA B 1 222 ? -20.418 41.160 -16.610 1.00 14.77 222 ALA B CA 1
ATOM 4257 C C . ALA B 1 222 ? -19.085 41.258 -15.861 1.00 12.62 222 ALA B C 1
ATOM 4258 O O . ALA B 1 222 ? -18.956 41.987 -14.876 1.00 11.08 222 ALA B O 1
ATOM 4260 N N . PHE B 1 223 ? -18.089 40.535 -16.369 1.00 9.10 223 PHE B N 1
ATOM 4261 C CA . PHE B 1 223 ? -16.755 40.461 -15.761 1.00 13.41 223 PHE B CA 1
ATOM 4262 C C . PHE B 1 223 ? -15.600 40.807 -16.701 1.00 13.90 223 PHE B C 1
ATOM 4263 O O . PHE B 1 223 ? -15.757 40.892 -17.917 1.00 12.02 223 PHE B O 1
ATOM 4271 N N . THR B 1 224 ? -14.425 40.947 -16.092 1.00 13.89 224 THR B N 1
ATOM 4272 C CA . THR B 1 224 ? -13.160 41.156 -16.789 1.00 11.50 224 THR B CA 1
ATOM 4273 C C . THR B 1 224 ? -12.072 40.794 -15.783 1.00 11.16 224 THR B C 1
ATOM 4274 O O . THR B 1 224 ? -12.131 41.188 -14.614 1.00 12.72 224 THR B O 1
ATOM 4278 N N . GLN B 1 225 ? -11.095 40.016 -16.235 1.00 14.33 225 GLN B N 1
ATOM 4279 C CA . GLN B 1 225 ? -10.003 39.570 -15.377 1.00 12.08 225 GLN B CA 1
ATOM 4280 C C . GLN B 1 225 ? -9.027 40.690 -15.039 1.00 12.48 225 GLN B C 1
ATOM 4281 O O . GLN B 1 225 ? -8.615 41.456 -15.915 1.00 13.83 225 GLN B O 1
ATOM 4287 N N . LEU B 1 226 ? -8.667 40.774 -13.761 1.00 11.18 226 LEU B N 1
ATOM 4288 C CA . LEU B 1 226 ? -7.740 41.784 -13.267 1.00 12.16 226 LEU B CA 1
ATOM 4289 C C . LEU B 1 226 ? -6.354 41.181 -13.082 1.00 16.05 226 LEU B C 1
ATOM 4290 O O . LEU B 1 226 ? -5.342 41.840 -13.314 1.00 16.59 226 LEU B O 1
ATOM 4295 N N . GLY B 1 227 ? -6.319 39.924 -12.653 1.00 14.24 227 GLY B N 1
ATOM 4296 C CA . GLY B 1 227 ? -5.055 39.254 -12.431 1.00 15.84 227 GLY B CA 1
ATOM 4297 C C . GLY B 1 227 ? -5.246 37.772 -12.189 1.00 14.33 227 GLY B C 1
ATOM 4298 O O . GLY B 1 227 ? -6.372 37.287 -12.076 1.00 13.24 227 GLY B O 1
ATOM 4299 N N . ILE B 1 228 ? -4.139 37.048 -12.101 1.00 12.48 228 ILE B N 1
ATOM 4300 C CA . ILE B 1 228 ? -4.194 35.612 -11.890 1.00 15.39 228 ILE B CA 1
ATOM 4301 C C . ILE B 1 228 ? -2.960 35.138 -11.126 1.00 15.79 228 ILE B C 1
ATOM 4302 O O . ILE B 1 228 ? -1.843 35.578 -11.402 1.00 11.15 228 ILE B O 1
ATOM 4307 N N . VAL B 1 229 ? -3.175 34.258 -10.149 1.00 11.24 229 VAL B N 1
ATOM 4308 C CA . VAL B 1 229 ? -2.090 33.716 -9.335 1.00 12.17 229 VAL B CA 1
ATOM 4309 C C . VAL B 1 229 ? -2.197 32.195 -9.248 1.00 15.36 229 VAL B C 1
ATOM 4310 O O . VAL B 1 229 ? -3.270 31.633 -9.456 1.00 11.83 229 VAL B O 1
ATOM 4314 N N . LYS B 1 230 ? -1.082 31.531 -8.950 1.00 11.45 230 LYS B N 1
ATOM 4315 C CA . LYS B 1 230 ? -1.072 30.077 -8.807 1.00 12.62 230 LYS B CA 1
ATOM 4316 C C . LYS B 1 230 ? -1.473 29.746 -7.370 1.00 13.15 230 LYS B C 1
ATOM 4317 O O . LYS B 1 230 ? -1.236 30.543 -6.463 1.00 15.36 230 LYS B O 1
ATOM 4323 N N . THR B 1 231 ? -2.076 28.578 -7.160 1.00 10.70 231 THR B N 1
ATOM 4324 C CA . THR B 1 231 ? -2.502 28.179 -5.818 1.00 12.97 231 THR B CA 1
ATOM 4325 C C . THR B 1 231 ? -1.501 27.222 -5.174 1.00 14.39 231 THR B C 1
ATOM 4326 O O . THR B 1 231 ? -1.669 26.811 -4.023 1.00 12.38 231 THR B O 1
ATOM 4330 N N . ILE B 1 232 ? -0.461 26.879 -5.928 1.00 9.82 232 ILE B N 1
ATOM 4331 C CA . ILE B 1 232 ? 0.589 25.975 -5.459 1.00 12.99 232 ILE B CA 1
ATOM 4332 C C . ILE B 1 232 ? 1.934 26.480 -5.982 1.00 13.96 232 ILE B C 1
ATOM 4333 O O . ILE B 1 232 ? 1.980 27.327 -6.869 1.00 10.80 232 ILE B O 1
ATOM 4338 N N . PRO B 1 233 ? 3.046 25.971 -5.428 1.00 14.28 233 PRO B N 1
ATOM 4339 C CA . PRO B 1 233 ? 4.375 26.397 -5.877 1.00 16.05 233 PRO B CA 1
ATOM 4340 C C . PRO B 1 233 ? 4.523 26.135 -7.372 1.00 18.53 233 PRO B C 1
ATOM 4341 O O . PRO B 1 233 ? 4.119 25.079 -7.864 1.00 13.59 233 PRO B O 1
ATOM 4345 N N . ALA B 1 234 ? 5.088 27.096 -8.096 1.00 22.68 234 ALA B N 1
ATOM 4346 C CA . ALA B 1 234 ? 5.273 26.942 -9.536 1.00 26.84 234 ALA B CA 1
ATOM 4347 C C . ALA B 1 234 ? 6.211 25.768 -9.802 1.00 26.65 234 ALA B C 1
ATOM 4348 O O . ALA B 1 234 ? 6.355 25.306 -10.932 1.00 30.40 234 ALA B O 1
ATOM 4350 N N . ASP B 1 235 ? 6.822 25.289 -8.726 1.00 26.49 235 ASP B N 1
ATOM 4351 C CA . ASP B 1 235 ? 7.780 24.190 -8.743 1.00 34.57 235 ASP B CA 1
ATOM 4352 C C . ASP B 1 235 ? 7.118 22.806 -8.745 1.00 30.68 235 ASP B C 1
ATOM 4353 O O . ASP B 1 235 ? 7.705 21.827 -9.205 1.00 25.06 235 ASP B O 1
ATOM 4358 N N . TYR B 1 236 ? 5.898 22.736 -8.222 1.00 28.49 236 TYR B N 1
ATOM 4359 C CA . TYR B 1 236 ? 5.162 21.477 -8.116 1.00 20.89 236 TYR B CA 1
ATOM 4360 C C . TYR B 1 236 ? 4.705 20.917 -9.462 1.00 20.43 236 TYR B C 1
ATOM 4361 O O . TYR B 1 236 ? 3.941 21.561 -10.180 1.00 22.60 236 TYR B O 1
ATOM 4370 N N . THR B 1 237 ? 5.153 19.707 -9.790 1.00 16.58 237 THR B N 1
ATOM 4371 C CA . THR B 1 237 ? 4.795 19.083 -11.060 1.00 19.38 237 THR B CA 1
ATOM 4372 C C . THR B 1 237 ? 3.828 17.902 -10.961 1.00 18.53 237 THR B C 1
ATOM 4373 O O . THR B 1 237 ? 3.326 17.423 -11.981 1.00 21.89 237 THR B O 1
ATOM 4377 N N . ALA B 1 238 ? 3.562 17.431 -9.747 1.00 17.08 238 ALA B N 1
ATOM 4378 C CA . ALA B 1 238 ? 2.637 16.315 -9.567 1.00 16.16 238 ALA B CA 1
ATOM 4379 C C . ALA B 1 238 ? 1.201 16.823 -9.708 1.00 16.38 238 ALA B C 1
ATOM 4380 O O . ALA B 1 238 ? 0.975 18.029 -9.813 1.00 14.67 238 ALA B O 1
ATOM 4382 N N . HIS B 1 239 ? 0.237 15.906 -9.710 1.00 11.44 239 HIS B N 1
ATOM 4383 C CA . HIS B 1 239 ? -1.167 16.272 -9.867 1.00 15.61 239 HIS B CA 1
ATOM 4384 C C . HIS B 1 239 ? -1.707 17.230 -8.816 1.00 11.50 239 HIS B C 1
ATOM 4385 O O . HIS B 1 239 ? -1.378 17.133 -7.635 1.00 10.62 239 HIS B O 1
ATOM 4392 N N . ASN B 1 240 ? -2.549 18.152 -9.261 1.00 12.75 240 ASN B N 1
ATOM 4393 C CA . ASN B 1 240 ? -3.207 19.081 -8.356 1.00 12.36 240 ASN B CA 1
ATOM 4394 C C . ASN B 1 240 ? -4.436 19.677 -9.010 1.00 12.21 240 ASN B C 1
ATOM 4395 O O . ASN B 1 240 ? -4.408 20.074 -10.176 1.00 11.18 240 ASN B O 1
ATOM 4400 N N . GLY B 1 241 ? -5.516 19.724 -8.245 1.00 10.77 241 GLY B N 1
ATOM 4401 C CA . GLY B 1 241 ? -6.750 20.293 -8.737 1.00 11.91 241 GLY B CA 1
ATOM 4402 C C . GLY B 1 241 ? -7.331 21.186 -7.659 1.00 9.81 241 GLY B C 1
ATOM 4403 O O . GLY B 1 241 ? -7.720 20.698 -6.599 1.00 12.11 241 GLY B O 1
ATOM 4404 N N . ALA B 1 242 ? -7.365 22.494 -7.902 1.00 10.99 242 ALA B N 1
ATOM 4405 C CA . ALA B 1 242 ? -7.936 23.410 -6.920 1.00 9.88 242 ALA B CA 1
ATOM 4406 C C . ALA B 1 242 ? -9.410 23.029 -6.794 1.00 9.60 242 ALA B C 1
ATOM 4407 O O . ALA B 1 242 ? -10.008 22.543 -7.753 1.00 11.87 242 ALA B O 1
ATOM 4409 N N . ALA B 1 243 ? -10.000 23.242 -5.621 1.00 9.65 243 ALA B N 1
ATOM 4410 C CA . ALA B 1 243 ? -11.396 22.867 -5.423 1.00 7.39 243 ALA B CA 1
ATOM 4411 C C . ALA B 1 243 ? -12.283 23.978 -4.880 1.00 8.82 243 ALA B C 1
ATOM 4412 O O . ALA B 1 243 ? -12.915 24.695 -5.652 1.00 11.97 243 ALA B O 1
ATOM 4414 N N . ALA B 1 244 ? -12.335 24.118 -3.557 1.00 6.07 244 ALA B N 1
ATOM 4415 C CA . ALA B 1 244 ? -13.180 25.134 -2.929 1.00 6.63 244 ALA B CA 1
ATOM 4416 C C . ALA B 1 244 ? -12.483 26.477 -2.741 1.00 8.05 244 ALA B C 1
ATOM 4417 O O . ALA B 1 244 ? -11.261 26.546 -2.636 1.00 9.91 244 ALA B O 1
ATOM 4419 N N . ILE B 1 245 ? -13.271 27.546 -2.696 1.00 10.11 245 ILE B N 1
ATOM 4420 C CA . ILE B 1 245 ? -12.725 28.885 -2.511 1.00 8.28 245 ILE B CA 1
ATOM 4421 C C . ILE B 1 245 ? -13.653 29.662 -1.575 1.00 14.94 245 ILE B C 1
ATOM 4422 O O . ILE B 1 245 ? -14.871 29.675 -1.766 1.00 9.68 245 ILE B O 1
ATOM 4427 N N . ARG B 1 246 ? -13.070 30.273 -0.543 1.00 11.74 246 ARG B N 1
ATOM 4428 C CA . ARG B 1 246 ? -13.831 31.026 0.455 1.00 9.89 246 ARG B CA 1
ATOM 4429 C C . ARG B 1 246 ? -13.201 32.388 0.726 1.00 9.01 246 ARG B C 1
ATOM 4430 O O . ARG B 1 246 ? -11.988 32.555 0.608 1.00 7.19 246 ARG B O 1
ATOM 4438 N N . LEU B 1 247 ? -14.033 33.351 1.111 1.00 6.71 247 LEU B N 1
ATOM 4439 C CA . LEU B 1 247 ? -13.581 34.712 1.397 1.00 9.17 247 LEU B CA 1
ATOM 4440 C C . LEU B 1 247 ? -14.074 35.111 2.784 1.00 10.92 247 LEU B C 1
ATOM 4441 O O . LEU B 1 247 ? -15.240 34.899 3.108 1.00 12.08 247 LEU B O 1
ATOM 4446 N N . SER B 1 248 ? -13.204 35.694 3.603 1.00 11.14 248 SER B N 1
ATOM 4447 C CA . SER B 1 248 ? -13.632 36.114 4.930 1.00 13.00 248 SER B CA 1
ATOM 4448 C C . SER B 1 248 ? -14.682 37.214 4.748 1.00 12.27 248 SER B C 1
ATOM 4449 O O . SER B 1 248 ? -14.693 37.911 3.730 1.00 10.53 248 SER B O 1
ATOM 4452 N N . HIS B 1 249 ? -15.568 37.354 5.729 1.00 17.01 249 HIS B N 1
ATOM 4453 C CA . HIS B 1 249 ? -16.644 38.342 5.680 1.00 19.63 249 HIS B CA 1
ATOM 4454 C C . HIS B 1 249 ? -16.164 39.778 5.454 1.00 21.17 249 HIS B C 1
ATOM 4455 O O . HIS B 1 249 ? -16.840 40.568 4.787 1.00 15.66 249 HIS B O 1
ATOM 4462 N N . ASP B 1 250 ? -15.005 40.117 6.010 1.00 16.18 250 ASP B N 1
ATOM 4463 C CA . ASP B 1 250 ? -14.464 41.465 5.859 1.00 16.03 250 ASP B CA 1
ATOM 4464 C C . ASP B 1 250 ? -13.828 41.665 4.482 1.00 17.33 250 ASP B C 1
ATOM 4465 O O . ASP B 1 250 ? -13.430 42.774 4.129 1.00 16.54 250 ASP B O 1
ATOM 4470 N N . GLY B 1 251 ? -13.748 40.582 3.710 1.00 13.55 251 GLY B N 1
ATOM 4471 C CA . GLY B 1 251 ? -13.187 40.635 2.368 1.00 12.02 251 GLY B CA 1
ATOM 4472 C C . GLY B 1 251 ? -11.673 40.729 2.269 1.00 12.93 251 GLY B C 1
ATOM 4473 O O . GLY B 1 251 ? -11.125 40.877 1.175 1.00 12.12 251 GLY B O 1
ATOM 4474 N N . HIS B 1 252 ? -10.990 40.610 3.402 1.00 10.13 252 HIS B N 1
ATOM 4475 C CA . HIS B 1 252 ? -9.536 40.730 3.425 1.00 12.35 252 HIS B CA 1
ATOM 4476 C C . HIS B 1 252 ? -8.722 39.473 3.146 1.00 14.39 252 HIS B C 1
ATOM 4477 O O . HIS B 1 252 ? -7.583 39.567 2.686 1.00 15.56 252 HIS B O 1
ATOM 4484 N N . PHE B 1 253 ? -9.291 38.301 3.408 1.00 11.44 253 PHE B N 1
ATOM 4485 C CA . PHE B 1 253 ? -8.544 37.066 3.188 1.00 9.14 253 PHE B CA 1
ATOM 4486 C C . PHE B 1 253 ? -9.287 36.029 2.353 1.00 9.13 253 PHE B C 1
ATOM 4487 O O . PHE B 1 253 ? -10.474 35.768 2.566 1.00 9.18 253 PHE B O 1
ATOM 4495 N N . LEU B 1 254 ? -8.563 35.443 1.401 1.00 9.13 254 LEU B N 1
ATOM 4496 C CA . LEU B 1 254 ? -9.107 34.438 0.496 1.00 10.49 254 LEU B CA 1
ATOM 4497 C C . LEU B 1 254 ? -8.461 33.082 0.770 1.00 11.84 254 LEU B C 1
ATOM 4498 O O . LEU B 1 254 ? -7.252 32.990 0.983 1.00 12.65 254 LEU B O 1
ATOM 4503 N N . TYR B 1 255 ? -9.275 32.032 0.757 1.00 10.95 255 TYR B N 1
ATOM 4504 C CA . TYR B 1 255 ? -8.796 30.679 1.014 1.00 9.17 255 TYR B CA 1
ATOM 4505 C C . TYR B 1 255 ? -9.190 29.745 -0.130 1.00 8.32 255 TYR B C 1
ATOM 4506 O O . TYR B 1 255 ? -10.286 29.851 -0.669 1.00 8.11 255 TYR B O 1
ATOM 4515 N N . VAL B 1 256 ? -8.291 28.842 -0.507 1.00 8.35 256 VAL B N 1
ATOM 4516 C CA . VAL B 1 256 ? -8.577 27.882 -1.568 1.00 9.08 256 VAL B CA 1
ATOM 4517 C C . VAL B 1 256 ? -7.947 26.543 -1.180 1.00 10.67 256 VAL B C 1
ATOM 4518 O O . VAL B 1 256 ? -6.901 26.509 -0.534 1.00 10.19 256 VAL B O 1
ATOM 4522 N N . SER B 1 257 ? -8.596 25.445 -1.552 1.00 10.98 257 SER B N 1
ATOM 4523 C CA . SER B 1 257 ? -8.077 24.120 -1.231 1.00 8.20 257 SER B CA 1
ATOM 4524 C C . SER B 1 257 ? -7.467 23.453 -2.460 1.00 10.52 257 SER B C 1
ATOM 4525 O O . SER B 1 257 ? -7.937 23.644 -3.580 1.00 8.84 257 SER B O 1
ATOM 4528 N N . ASN B 1 258 ? -6.413 22.671 -2.232 1.00 8.34 258 ASN B N 1
ATOM 4529 C CA . ASN B 1 258 ? -5.694 21.981 -3.295 1.00 11.78 258 ASN B CA 1
ATOM 4530 C C . ASN B 1 258 ? -5.707 20.469 -3.121 1.00 10.98 258 ASN B C 1
ATOM 4531 O O . ASN B 1 258 ? -5.235 19.955 -2.108 1.00 12.47 258 ASN B O 1
ATOM 4536 N N . ARG B 1 259 ? -6.246 19.759 -4.108 1.00 5.36 259 ARG B N 1
ATOM 4537 C CA . ARG B 1 259 ? -6.277 18.298 -4.068 1.00 9.51 259 ARG B CA 1
ATOM 4538 C C . ARG B 1 259 ? -5.031 17.813 -4.800 1.00 10.89 259 ARG B C 1
ATOM 4539 O O . ARG B 1 259 ? -4.901 18.001 -6.008 1.00 12.34 259 ARG B O 1
ATOM 4547 N N . GLY B 1 260 ? -4.124 17.188 -4.061 1.00 10.33 260 GLY B N 1
ATOM 4548 C CA . GLY B 1 260 ? -2.882 16.711 -4.639 1.00 13.23 260 GLY B CA 1
ATOM 4549 C C . GLY B 1 260 ? -1.791 17.279 -3.756 1.00 14.54 260 GLY B C 1
ATOM 4550 O O . GLY B 1 260 ? -1.102 16.546 -3.046 1.00 13.12 260 GLY B O 1
ATOM 4551 N N . TYR B 1 261 ? -1.645 18.599 -3.785 1.00 12.84 261 TYR B N 1
ATOM 4552 C CA . TYR B 1 261 ? -0.655 19.260 -2.948 1.00 12.13 261 TYR B CA 1
ATOM 4553 C C . TYR B 1 261 ? -1.193 19.138 -1.521 1.00 13.11 261 TYR B C 1
ATOM 4554 O O . TYR B 1 261 ? -0.438 19.155 -0.551 1.00 11.32 261 TYR B O 1
ATOM 4563 N N . ASN B 1 262 ? -2.516 19.013 -1.420 1.00 10.38 262 ASN B N 1
ATOM 4564 C CA . ASN B 1 262 ? -3.225 18.843 -0.146 1.00 10.17 262 ASN B CA 1
ATOM 4565 C C . ASN B 1 262 ? -3.003 19.917 0.911 1.00 12.70 262 ASN B C 1
ATOM 4566 O O . ASN B 1 262 ? -2.499 19.646 2.002 1.00 9.28 262 ASN B O 1
ATOM 4571 N N . THR B 1 263 ? -3.415 21.136 0.587 1.00 11.75 263 THR B N 1
ATOM 4572 C CA . THR B 1 263 ? -3.270 22.260 1.498 1.00 13.17 263 THR B CA 1
ATOM 4573 C C . THR B 1 263 ? -4.395 23.251 1.283 1.00 13.07 263 THR B C 1
ATOM 4574 O O . THR B 1 263 ? -5.188 23.136 0.347 1.00 11.06 263 THR B O 1
ATOM 4578 N N . LEU B 1 264 ? -4.446 24.222 2.181 1.00 13.57 264 LEU B N 1
ATOM 4579 C CA . LEU B 1 264 ? -5.365 25.334 2.064 1.00 13.45 264 LEU B CA 1
ATOM 4580 C C . LEU B 1 264 ? -4.336 26.425 1.836 1.00 13.56 264 LEU B C 1
ATOM 4581 O O . LEU B 1 264 ? -3.352 26.509 2.575 1.00 9.18 264 LEU B O 1
ATOM 4586 N N . ALA B 1 265 ? -4.526 27.218 0.791 1.00 13.14 265 ALA B N 1
ATOM 4587 C CA . ALA B 1 265 ? -3.611 28.310 0.497 1.00 12.38 265 ALA B CA 1
ATOM 4588 C C . ALA B 1 265 ? -4.350 29.576 0.918 1.00 12.38 265 ALA B C 1
ATOM 4589 O O . ALA B 1 265 ? -5.530 29.739 0.611 1.00 13.71 265 ALA B O 1
ATOM 4591 N N . VAL B 1 266 ? -3.660 30.453 1.636 1.00 10.12 266 VAL B N 1
ATOM 4592 C CA . VAL B 1 266 ? -4.261 31.686 2.128 1.00 8.19 266 VAL B CA 1
ATOM 4593 C C . VAL B 1 266 ? -3.687 32.909 1.422 1.00 10.90 266 VAL B C 1
ATOM 4594 O O . VAL B 1 266 ? -2.466 33.067 1.341 1.00 9.47 266 VAL B O 1
ATOM 4598 N N . PHE B 1 267 ? -4.570 33.772 0.923 1.00 10.38 267 PHE B N 1
ATOM 4599 C CA . PHE B 1 267 ? -4.147 34.988 0.235 1.00 10.75 267 PHE B CA 1
ATOM 4600 C C . PHE B 1 267 ? -4.716 36.246 0.877 1.00 10.50 267 PHE B C 1
ATOM 4601 O O . PHE B 1 267 ? -5.870 36.272 1.316 1.00 11.96 267 PHE B O 1
ATOM 4609 N N . ALA B 1 268 ? -3.899 37.290 0.921 1.00 9.83 268 ALA B N 1
ATOM 4610 C CA . ALA B 1 268 ? -4.339 38.575 1.440 1.00 9.34 268 ALA B CA 1
ATOM 4611 C C . ALA B 1 268 ? -4.863 39.285 0.194 1.00 8.67 268 ALA B C 1
ATOM 4612 O O . ALA B 1 268 ? -4.212 39.271 -0.854 1.00 11.07 268 ALA B O 1
ATOM 4614 N N . VAL B 1 269 ? -6.050 39.872 0.292 1.00 6.59 269 VAL B N 1
ATOM 4615 C CA . VAL B 1 269 ? -6.650 40.569 -0.838 1.00 11.73 269 VAL B CA 1
ATOM 4616 C C . VAL B 1 269 ? -6.245 42.037 -0.803 1.00 15.83 269 VAL B C 1
ATOM 4617 O O . VAL B 1 269 ? -6.429 42.702 0.215 1.00 12.99 269 VAL B O 1
ATOM 4621 N N . THR B 1 270 ? -5.700 42.542 -1.907 1.00 13.03 270 THR B N 1
ATOM 4622 C CA . THR B 1 270 ? -5.275 43.940 -1.956 1.00 16.82 270 THR B CA 1
ATOM 4623 C C . THR B 1 270 ? -6.435 44.891 -2.237 1.00 17.92 270 THR B C 1
ATOM 4624 O O . THR B 1 270 ? -7.562 44.460 -2.505 1.00 14.24 270 THR B O 1
ATOM 4628 N N . ALA B 1 271 ? -6.143 46.187 -2.180 1.00 18.11 271 ALA B N 1
ATOM 4629 C CA . ALA B 1 271 ? -7.142 47.229 -2.412 1.00 19.17 271 ALA B CA 1
ATOM 4630 C C . ALA B 1 271 ? -7.758 47.205 -3.810 1.00 20.45 271 ALA B C 1
ATOM 4631 O O . ALA B 1 271 ? -8.896 47.631 -3.993 1.00 28.41 271 ALA B O 1
ATOM 4633 N N . ASP B 1 272 ? -7.017 46.721 -4.799 1.00 24.19 272 ASP B N 1
ATOM 4634 C CA . ASP B 1 272 ? -7.556 46.674 -6.155 1.00 30.47 272 ASP B CA 1
ATOM 4635 C C . ASP B 1 272 ? -7.887 45.261 -6.628 1.00 24.54 272 ASP B C 1
ATOM 4636 O O . ASP B 1 272 ? -7.927 44.988 -7.831 1.00 21.73 272 ASP B O 1
ATOM 4641 N N . GLY B 1 273 ? -8.114 44.363 -5.675 1.00 17.11 273 GLY B N 1
ATOM 4642 C CA . GLY B 1 273 ? -8.484 43.000 -6.014 1.00 16.81 273 GLY B CA 1
ATOM 4643 C C . GLY B 1 273 ? -7.405 41.975 -6.312 1.00 19.14 273 GLY B C 1
ATOM 4644 O O . GLY B 1 273 ? -7.730 40.841 -6.671 1.00 22.72 273 GLY B O 1
ATOM 4645 N N . HIS B 1 274 ? -6.135 42.341 -6.179 1.00 17.35 274 HIS B N 1
ATOM 4646 C CA . HIS B 1 274 ? -5.072 41.379 -6.445 1.00 14.43 274 HIS B CA 1
ATOM 4647 C C . HIS B 1 274 ? -4.832 40.513 -5.213 1.00 16.16 274 HIS B C 1
ATOM 4648 O O . HIS B 1 274 ? -5.283 40.843 -4.116 1.00 16.84 274 HIS B O 1
ATOM 4655 N N . LEU B 1 275 ? -4.121 39.407 -5.392 1.00 13.31 275 LEU B N 1
ATOM 4656 C CA . LEU B 1 275 ? -3.882 38.486 -4.292 1.00 13.01 275 LEU B CA 1
ATOM 4657 C C . LEU B 1 275 ? -2.416 38.246 -3.968 1.00 16.54 275 LEU B C 1
ATOM 4658 O O . LEU B 1 275 ? -1.577 38.132 -4.862 1.00 17.19 275 LEU B O 1
ATOM 4663 N N . THR B 1 276 ? -2.122 38.160 -2.676 1.00 12.73 276 THR B N 1
ATOM 4664 C CA . THR B 1 276 ? -0.768 37.910 -2.208 1.00 10.60 276 THR B CA 1
ATOM 4665 C C . THR B 1 276 ? -0.793 36.690 -1.290 1.00 11.21 276 THR B C 1
ATOM 4666 O O . THR B 1 276 ? -1.493 36.679 -0.276 1.00 9.20 276 THR B O 1
ATOM 4670 N N . LEU B 1 277 ? -0.039 35.659 -1.659 1.00 12.48 277 LEU B N 1
ATOM 4671 C CA . LEU B 1 277 ? 0.020 34.431 -0.873 1.00 13.90 277 LEU B CA 1
ATOM 4672 C C . LEU B 1 277 ? 0.690 34.677 0.476 1.00 9.98 277 LEU B C 1
ATOM 4673 O O . LEU B 1 277 ? 1.773 35.255 0.532 1.00 11.20 277 LEU B O 1
ATOM 4678 N N . ILE B 1 278 ? 0.051 34.246 1.561 1.00 9.51 278 ILE B N 1
ATOM 4679 C CA . ILE B 1 278 ? 0.642 34.426 2.884 1.00 10.93 278 ILE B CA 1
ATOM 4680 C C . ILE B 1 278 ? 0.798 33.118 3.649 1.00 13.14 278 ILE B C 1
ATOM 4681 O O . ILE B 1 278 ? 1.488 33.077 4.668 1.00 15.51 278 ILE B O 1
ATOM 4686 N N . GLN B 1 279 ? 0.162 32.050 3.171 1.00 8.92 279 GLN B N 1
ATOM 4687 C CA . GLN B 1 279 ? 0.285 30.763 3.855 1.00 10.92 279 GLN B CA 1
ATOM 4688 C C . GLN B 1 279 ? -0.181 29.546 3.056 1.00 12.61 279 GLN B C 1
ATOM 4689 O O . GLN B 1 279 ? -1.100 29.627 2.244 1.00 9.61 279 GLN B O 1
ATOM 4695 N N . GLN B 1 280 ? 0.497 28.426 3.293 1.00 10.45 280 GLN B N 1
ATOM 4696 C CA . GLN B 1 280 ? 0.180 27.131 2.693 1.00 11.57 280 GLN B CA 1
ATOM 4697 C C . GLN B 1 280 ? 0.167 26.224 3.912 1.00 14.05 280 GLN B C 1
ATOM 4698 O O . GLN B 1 280 ? 1.154 26.159 4.646 1.00 13.69 280 GLN B O 1
ATOM 4704 N N . ILE B 1 281 ? -0.946 25.543 4.154 1.00 10.05 281 ILE B N 1
ATOM 4705 C CA . ILE B 1 281 ? -1.027 24.676 5.319 1.00 13.03 281 ILE B CA 1
ATOM 4706 C C . ILE B 1 281 ? -1.670 23.339 4.981 1.00 13.35 281 ILE B C 1
ATOM 4707 O O . ILE B 1 281 ? -2.720 23.279 4.337 1.00 9.07 281 ILE B O 1
ATOM 4712 N N . SER B 1 282 ? -1.019 22.264 5.410 1.00 8.56 282 SER B N 1
ATOM 4713 C CA . SER B 1 282 ? -1.504 20.915 5.155 1.00 8.76 282 SER B CA 1
ATOM 4714 C C . SER B 1 282 ? -2.916 20.707 5.681 1.00 10.12 282 SER B C 1
ATOM 4715 O O . SER B 1 282 ? -3.282 21.245 6.726 1.00 9.68 282 SER B O 1
ATOM 4718 N N . THR B 1 283 ? -3.708 19.927 4.953 1.00 9.14 283 THR B N 1
ATOM 4719 C CA . THR B 1 283 ? -5.067 19.633 5.389 1.00 6.67 283 THR B CA 1
ATOM 4720 C C . THR B 1 283 ? -5.046 18.344 6.200 1.00 10.27 283 THR B C 1
ATOM 4721 O O . THR B 1 283 ? -6.088 17.847 6.628 1.00 10.93 283 THR B O 1
ATOM 4725 N N . GLU B 1 284 ? -3.842 17.816 6.415 1.00 9.37 284 GLU B N 1
ATOM 4726 C CA . GLU B 1 284 ? -3.653 16.593 7.198 1.00 10.58 284 GLU B CA 1
ATOM 4727 C C . GLU B 1 284 ? -4.469 15.426 6.641 1.00 13.62 284 GLU B C 1
ATOM 4728 O O . GLU B 1 284 ? -5.065 14.642 7.385 1.00 14.57 284 GLU B O 1
ATOM 4734 N N . GLY B 1 285 ? -4.481 15.312 5.321 1.00 15.41 285 GLY B N 1
ATOM 4735 C CA . GLY B 1 285 ? -5.223 14.248 4.678 1.00 19.24 285 GLY B CA 1
ATOM 4736 C C . GLY B 1 285 ? -5.038 14.358 3.183 1.00 17.00 285 GLY B C 1
ATOM 4737 O O . GLY B 1 285 ? -4.308 15.228 2.713 1.00 13.20 285 GLY B O 1
ATOM 4738 N N . ASP B 1 286 ? -5.709 13.494 2.431 1.00 14.11 286 ASP B N 1
ATOM 4739 C CA . ASP B 1 286 ? -5.591 13.503 0.982 1.00 13.29 286 ASP B CA 1
ATOM 4740 C C . ASP B 1 286 ? -6.880 13.971 0.313 1.00 16.85 286 ASP B C 1
ATOM 4741 O O . ASP B 1 286 ? -7.974 13.496 0.637 1.00 12.69 286 ASP B O 1
ATOM 4746 N N . PHE B 1 287 ? -6.728 14.921 -0.608 1.00 14.98 287 PHE B N 1
ATOM 4747 C CA . PHE B 1 287 ? -7.823 15.491 -1.387 1.00 10.41 287 PHE B CA 1
ATOM 4748 C C . PHE B 1 287 ? -8.898 16.331 -0.685 1.00 14.76 287 PHE B C 1
ATOM 4749 O O . PHE B 1 287 ? -10.043 15.906 -0.544 1.00 13.04 287 PHE B O 1
ATOM 4757 N N . PRO B 1 288 ? -8.536 17.548 -0.245 1.00 10.81 288 PRO B N 1
ATOM 4758 C CA . PRO B 1 288 ? -9.486 18.446 0.427 1.00 9.91 288 PRO B CA 1
ATOM 4759 C C . PRO B 1 288 ? -10.408 19.104 -0.605 1.00 14.56 288 PRO B C 1
ATOM 4760 O O . PRO B 1 288 ? -10.107 20.175 -1.135 1.00 12.30 288 PRO B O 1
ATOM 4764 N N . ARG B 1 289 ? -11.531 18.451 -0.883 1.00 10.68 289 ARG B N 1
ATOM 4765 C CA . ARG B 1 289 ? -12.486 18.947 -1.866 1.00 13.03 289 ARG B CA 1
ATOM 4766 C C . ARG B 1 289 ? -13.361 20.086 -1.354 1.00 8.02 289 ARG B C 1
ATOM 4767 O O . ARG B 1 289 ? -13.907 20.850 -2.146 1.00 11.26 289 ARG B O 1
ATOM 4775 N N . ASP B 1 290 ? -13.512 20.198 -0.037 1.00 10.32 290 ASP B N 1
ATOM 4776 C CA . ASP B 1 290 ? -14.306 21.294 0.514 1.00 9.96 290 ASP B CA 1
ATOM 4777 C C . ASP B 1 290 ? -13.896 21.665 1.933 1.00 13.66 290 ASP B C 1
ATOM 4778 O O . ASP B 1 290 ? -13.342 20.853 2.673 1.00 14.47 290 ASP B O 1
ATOM 4783 N N . PHE B 1 291 ? -14.180 22.910 2.294 1.00 11.21 291 PHE B N 1
ATOM 4784 C CA . PHE B 1 291 ? -13.875 23.440 3.611 1.00 10.40 291 PHE B CA 1
ATOM 4785 C C . PHE B 1 291 ? -14.655 24.736 3.735 1.00 10.81 291 PHE B C 1
ATOM 4786 O O . PHE B 1 291 ? -15.211 25.234 2.756 1.00 7.89 291 PHE B O 1
ATOM 4794 N N . ASP B 1 292 ? -14.693 25.293 4.935 1.00 9.51 292 ASP B N 1
ATOM 4795 C CA . ASP B 1 292 ? -15.370 26.563 5.122 1.00 10.02 292 ASP B CA 1
ATOM 4796 C C . ASP B 1 292 ? -15.022 27.125 6.481 1.00 11.18 292 ASP B C 1
ATOM 4797 O O . ASP B 1 292 ? -14.591 26.392 7.374 1.00 8.80 292 ASP B O 1
ATOM 4802 N N . LEU B 1 293 ? -15.176 28.436 6.615 1.00 12.19 293 LEU B N 1
ATOM 4803 C CA . LEU B 1 293 ? -14.926 29.112 7.877 1.00 10.32 293 LEU B CA 1
ATOM 4804 C C . LEU B 1 293 ? -16.223 28.916 8.649 1.00 13.87 293 LEU B C 1
ATOM 4805 O O . LEU B 1 293 ? -17.288 28.783 8.041 1.00 12.13 293 LEU B O 1
ATOM 4810 N N . ASP B 1 294 ? -16.147 28.884 9.974 1.00 10.10 294 ASP B N 1
ATOM 4811 C CA . ASP B 1 294 ? -17.354 28.713 10.767 1.00 14.10 294 ASP B CA 1
ATOM 4812 C C . ASP B 1 294 ? -18.050 30.074 10.830 1.00 12.95 294 ASP B C 1
ATOM 4813 O O . ASP B 1 294 ? -17.496 31.079 10.388 1.00 11.87 294 ASP B O 1
ATOM 4818 N N . PRO B 1 295 ? -19.274 30.125 11.377 1.00 12.58 295 PRO B N 1
ATOM 4819 C CA . PRO B 1 295 ? -19.998 31.396 11.465 1.00 16.18 295 PRO B CA 1
ATOM 4820 C C . PRO B 1 295 ? -19.257 32.523 12.188 1.00 16.16 295 PRO B C 1
ATOM 4821 O O . PRO B 1 295 ? -19.419 33.691 11.839 1.00 14.17 295 PRO B O 1
ATOM 4825 N N . THR B 1 296 ? -18.453 32.183 13.192 1.00 14.50 296 THR B N 1
ATOM 4826 C CA . THR B 1 296 ? -17.707 33.202 13.932 1.00 19.05 296 THR B CA 1
ATOM 4827 C C . THR B 1 296 ? -16.454 33.593 13.157 1.00 18.03 296 THR B C 1
ATOM 4828 O O . THR B 1 296 ? -15.845 34.633 13.414 1.00 14.03 296 THR B O 1
ATOM 4832 N N . GLU B 1 297 ? -16.087 32.746 12.200 1.00 14.86 297 GLU B N 1
ATOM 4833 C CA . GLU B 1 297 ? -14.907 32.944 11.369 1.00 13.36 297 GLU B CA 1
ATOM 4834 C C . GLU B 1 297 ? -13.597 32.852 12.148 1.00 17.81 297 GLU B C 1
ATOM 4835 O O . GLU B 1 297 ? -12.544 33.289 11.676 1.00 10.85 297 GLU B O 1
ATOM 4841 N N . ALA B 1 298 ? -13.661 32.270 13.342 1.00 12.72 298 ALA B N 1
ATOM 4842 C CA . ALA B 1 298 ? -12.466 32.088 14.161 1.00 12.67 298 ALA B CA 1
ATOM 4843 C C . ALA B 1 298 ? -11.954 30.663 13.962 1.00 11.42 298 ALA B C 1
ATOM 4844 O O . ALA B 1 298 ? -10.961 30.254 14.569 1.00 12.58 298 ALA B O 1
ATOM 4846 N N . PHE B 1 299 ? -12.639 29.912 13.102 1.00 10.47 299 PHE B N 1
ATOM 4847 C CA . PHE B 1 299 ? -12.273 28.525 12.826 1.00 8.48 299 PHE B CA 1
ATOM 4848 C C . PHE B 1 299 ? -12.500 28.151 11.366 1.00 12.41 299 PHE B C 1
ATOM 4849 O O . PHE B 1 299 ? -13.271 28.794 10.658 1.00 11.64 299 PHE B O 1
ATOM 4857 N N . VAL B 1 300 ? -11.820 27.093 10.935 1.00 10.46 300 VAL B N 1
ATOM 4858 C CA . VAL B 1 300 ? -11.970 26.562 9.589 1.00 10.61 300 VAL B CA 1
ATOM 4859 C C . VAL B 1 300 ? -11.997 25.043 9.709 1.00 8.83 300 VAL B C 1
ATOM 4860 O O . VAL B 1 300 ? -11.220 24.457 10.464 1.00 13.65 300 VAL B O 1
ATOM 4864 N N . VAL B 1 301 ? -12.919 24.414 8.990 1.00 6.41 301 VAL B N 1
ATOM 4865 C CA . VAL B 1 301 ? -13.034 22.960 8.993 1.00 8.65 301 VAL B CA 1
ATOM 4866 C C . VAL B 1 301 ? -12.895 22.481 7.558 1.00 8.68 301 VAL B C 1
ATOM 4867 O O . VAL B 1 301 ? -13.566 22.990 6.668 1.00 8.63 301 VAL B O 1
ATOM 4871 N N . VAL B 1 302 ? -12.014 21.510 7.338 1.00 9.76 302 VAL B N 1
ATOM 4872 C CA . VAL B 1 302 ? -11.801 20.966 6.004 1.00 9.55 302 VAL B CA 1
ATOM 4873 C C . VAL B 1 302 ? -11.992 19.453 6.049 1.00 9.67 302 VAL B C 1
ATOM 4874 O O . VAL B 1 302 ? -11.709 18.821 7.065 1.00 9.11 302 VAL B O 1
ATOM 4878 N N . VAL B 1 303 ? -12.502 18.875 4.965 1.00 11.02 303 VAL B N 1
ATOM 4879 C CA . VAL B 1 303 ? -12.676 17.424 4.906 1.00 11.86 303 VAL B CA 1
ATOM 4880 C C . VAL B 1 303 ? -11.824 16.875 3.774 1.00 11.04 303 VAL B C 1
ATOM 4881 O O . VAL B 1 303 ? -11.739 17.477 2.705 1.00 10.74 303 VAL B O 1
ATOM 4885 N N . ASN B 1 304 ? -11.185 15.736 4.025 1.00 10.74 304 ASN B N 1
ATOM 4886 C CA . ASN B 1 304 ? -10.336 15.087 3.037 1.00 11.67 304 ASN B CA 1
ATOM 4887 C C . ASN B 1 304 ? -11.083 13.881 2.471 1.00 12.27 304 ASN B C 1
ATOM 4888 O O . ASN B 1 304 ? -11.433 12.948 3.194 1.00 13.45 304 ASN B O 1
ATOM 4893 N N . GLN B 1 305 ? -11.321 13.923 1.166 1.00 12.33 305 GLN B N 1
ATOM 4894 C CA . GLN B 1 305 ? -12.061 12.883 0.456 1.00 14.88 305 GLN B CA 1
ATOM 4895 C C . GLN B 1 305 ? -11.490 11.468 0.486 1.00 15.07 305 GLN B C 1
ATOM 4896 O O . GLN B 1 305 ? -12.222 10.509 0.719 1.00 14.50 305 GLN B O 1
ATOM 4902 N N . ASN B 1 306 ? -10.188 11.340 0.256 1.00 13.10 306 ASN B N 1
ATOM 4903 C CA . ASN B 1 306 ? -9.561 10.025 0.192 1.00 13.27 306 ASN B CA 1
ATOM 4904 C C . ASN B 1 306 ? -9.131 9.366 1.497 1.00 16.99 306 ASN B C 1
ATOM 4905 O O . ASN B 1 306 ? -8.933 8.151 1.541 1.00 19.89 306 ASN B O 1
ATOM 4910 N N . THR B 1 307 ? -8.992 10.151 2.557 1.00 12.65 307 THR B N 1
ATOM 4911 C CA . THR B 1 307 ? -8.562 9.600 3.836 1.00 12.00 307 THR B CA 1
ATOM 4912 C C . THR B 1 307 ? -9.632 9.602 4.924 1.00 10.46 307 THR B C 1
ATOM 4913 O O . THR B 1 307 ? -9.344 9.324 6.089 1.00 11.81 307 THR B O 1
ATOM 4917 N N . ASP B 1 308 ? -10.865 9.916 4.535 1.00 10.06 308 ASP B N 1
ATOM 4918 C CA . ASP B 1 308 ? -12.005 9.926 5.449 1.00 12.30 308 ASP B CA 1
ATOM 4919 C C . ASP B 1 308 ? -11.775 10.689 6.748 1.00 17.24 308 ASP B C 1
ATOM 4920 O O . ASP B 1 308 ? -12.213 10.253 7.814 1.00 14.57 308 ASP B O 1
ATOM 4925 N N . ASN B 1 309 ? -11.098 11.826 6.674 1.00 15.20 309 ASN B N 1
ATOM 4926 C CA . ASN B 1 309 ? -10.861 12.597 7.883 1.00 15.72 309 ASN B CA 1
ATOM 4927 C C . ASN B 1 309 ? -11.067 14.090 7.696 1.00 14.83 309 ASN B C 1
ATOM 4928 O O . ASN B 1 309 ? -10.908 14.621 6.598 1.00 13.51 309 ASN B O 1
ATOM 4933 N N . ALA B 1 310 ? -11.449 14.761 8.777 1.00 12.92 310 ALA B N 1
ATOM 4934 C CA . ALA B 1 310 ? -11.663 16.201 8.741 1.00 8.86 310 ALA B CA 1
ATOM 4935 C C . ALA B 1 310 ? -10.627 16.841 9.650 1.00 13.79 310 ALA B C 1
ATOM 4936 O O . ALA B 1 310 ? -10.113 16.195 10.567 1.00 11.32 310 ALA B O 1
ATOM 4938 N N . THR B 1 311 ? -10.327 18.110 9.398 1.00 10.72 311 THR B N 1
ATOM 4939 C CA . THR B 1 311 ? -9.335 18.833 10.181 1.00 9.49 311 THR B CA 1
ATOM 4940 C C . THR B 1 311 ? -9.905 20.162 10.663 1.00 11.90 311 THR B C 1
ATOM 4941 O O . THR B 1 311 ? -10.655 20.821 9.943 1.00 10.30 311 THR B O 1
ATOM 4945 N N . LEU B 1 312 ? -9.553 20.543 11.888 1.00 7.99 312 LEU B N 1
ATOM 4946 C CA . LEU B 1 312 ? -10.022 21.793 12.480 1.00 12.36 312 LEU B CA 1
ATOM 4947 C C . LEU B 1 312 ? -8.860 22.758 12.697 1.00 10.72 312 LEU B C 1
ATOM 4948 O O . LEU B 1 312 ? -7.831 22.384 13.265 1.00 11.46 312 LEU B O 1
ATOM 4953 N N . TYR B 1 313 ? -9.018 23.996 12.238 1.00 8.65 313 TYR B N 1
ATOM 4954 C CA . TYR B 1 313 ? -7.978 25.004 12.417 1.00 11.80 313 TYR B CA 1
ATOM 4955 C C . TYR B 1 313 ? -8.544 26.190 13.163 1.00 11.69 313 TYR B C 1
ATOM 4956 O O . TYR B 1 313 ? -9.751 26.444 13.122 1.00 9.62 313 TYR B O 1
ATOM 4965 N N . ALA B 1 314 ? -7.658 26.920 13.828 1.00 7.95 314 ALA B N 1
ATOM 4966 C CA . ALA B 1 314 ? -8.038 28.144 14.509 1.00 8.33 314 ALA B CA 1
ATOM 4967 C C . ALA B 1 314 ? -7.685 29.179 13.443 1.00 11.69 314 ALA B C 1
ATOM 4968 O O . ALA B 1 314 ? -6.714 29.002 12.711 1.00 11.80 314 ALA B O 1
ATOM 4970 N N . ARG B 1 315 ? -8.476 30.234 13.320 1.00 10.57 315 ARG B N 1
ATOM 4971 C CA . ARG B 1 315 ? -8.175 31.252 12.326 1.00 12.44 315 ARG B CA 1
ATOM 4972 C C . ARG B 1 315 ? -7.965 32.592 13.022 1.00 14.07 315 ARG B C 1
ATOM 4973 O O . ARG B 1 315 ? -8.822 33.047 13.776 1.00 13.44 315 ARG B O 1
ATOM 4981 N N . ASP B 1 316 ? -6.817 33.213 12.772 1.00 12.08 316 ASP B N 1
ATOM 4982 C CA . ASP B 1 316 ? -6.505 34.504 13.373 1.00 14.17 316 ASP B CA 1
ATOM 4983 C C . ASP B 1 316 ? -7.294 35.560 12.608 1.00 16.99 316 ASP B C 1
ATOM 4984 O O . ASP B 1 316 ? -7.162 35.684 11.392 1.00 14.81 316 ASP B O 1
ATOM 4989 N N . LEU B 1 317 ? -8.119 36.313 13.329 1.00 17.68 317 LEU B N 1
ATOM 4990 C CA . LEU B 1 317 ? -8.967 37.339 12.730 1.00 22.01 317 LEU B CA 1
ATOM 4991 C C . LEU B 1 317 ? -8.203 38.496 12.093 1.00 20.89 317 LEU B C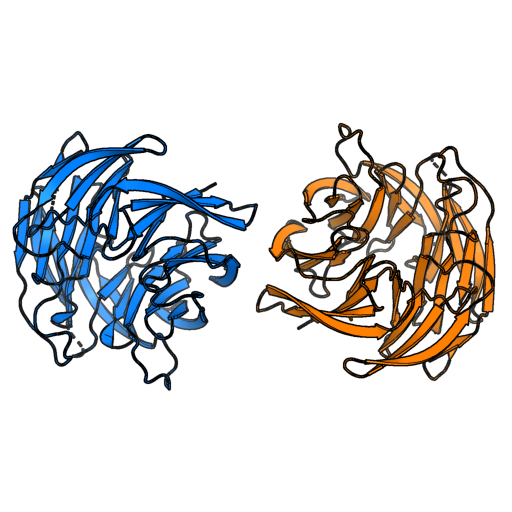 1
ATOM 4992 O O . LEU B 1 317 ? -8.651 39.080 11.104 1.00 24.89 317 LEU B O 1
ATOM 4997 N N . THR B 1 318 ? -7.047 38.814 12.658 1.00 15.19 318 THR B N 1
ATOM 4998 C CA . THR B 1 318 ? -6.228 39.918 12.178 1.00 14.97 318 THR B CA 1
ATOM 4999 C C . THR B 1 318 ? -5.249 39.558 11.061 1.00 18.08 318 THR B C 1
ATOM 5000 O O . THR B 1 318 ? -5.097 40.310 10.098 1.00 17.51 318 THR B O 1
ATOM 5004 N N . SER B 1 319 ? -4.586 38.413 11.186 1.00 13.15 319 SER B N 1
ATOM 5005 C CA . SER B 1 319 ? -3.613 37.991 10.181 1.00 12.07 319 SER B CA 1
ATOM 5006 C C . SER B 1 319 ? -4.215 37.080 9.121 1.00 14.48 319 SER B C 1
ATOM 5007 O O . SER B 1 319 ? -3.646 36.920 8.041 1.00 15.76 319 SER B O 1
ATOM 5010 N N . GLY B 1 320 ? -5.357 36.475 9.443 1.00 11.23 320 GLY B N 1
ATOM 5011 C CA . GLY B 1 320 ? -6.017 35.577 8.514 1.00 8.76 320 GLY B CA 1
ATOM 5012 C C . GLY B 1 320 ? -5.377 34.200 8.431 1.00 11.64 320 GLY B C 1
ATOM 5013 O O . GLY B 1 320 ? -5.901 33.305 7.763 1.00 12.36 320 GLY B O 1
ATOM 5014 N N . LYS B 1 321 ? -4.254 34.010 9.115 1.00 10.72 321 LYS B N 1
ATOM 5015 C CA . LYS B 1 321 ? -3.563 32.723 9.066 1.00 11.92 321 LYS B CA 1
ATOM 5016 C C . LYS B 1 321 ? -4.211 31.625 9.902 1.00 10.37 321 LYS B C 1
ATOM 5017 O O . LYS B 1 321 ? -4.922 31.891 10.875 1.00 12.05 321 LYS B O 1
ATOM 5023 N N . LEU B 1 322 ? -3.950 30.385 9.509 1.00 9.54 322 LEU B N 1
ATOM 5024 C CA . LEU B 1 322 ? -4.525 29.221 10.168 1.00 7.38 322 LEU B CA 1
ATOM 5025 C C . LEU B 1 322 ? -3.512 28.449 10.993 1.00 9.24 322 LEU B C 1
ATOM 5026 O O . LEU B 1 322 ? -2.322 28.452 10.694 1.00 7.80 322 LEU B O 1
ATOM 5031 N N . SER B 1 323 ? -3.995 27.788 12.038 1.00 8.52 323 SER B N 1
ATOM 5032 C CA . SER B 1 323 ? -3.139 26.973 12.888 1.00 11.71 323 SER B CA 1
ATOM 5033 C C . SER B 1 323 ? -3.926 25.743 13.313 1.00 11.30 323 SER B C 1
ATOM 5034 O O . SER B 1 323 ? -5.088 25.836 13.705 1.00 13.32 323 SER B O 1
ATOM 5037 N N . LEU B 1 324 ? -3.277 24.589 13.228 1.00 12.46 324 LEU B N 1
ATOM 5038 C CA . LEU B 1 324 ? -3.897 23.314 13.569 1.00 12.37 324 LEU B CA 1
ATOM 5039 C C . LEU B 1 324 ? -4.436 23.212 14.996 1.00 12.90 324 LEU B C 1
ATOM 5040 O O . LEU B 1 324 ? -3.784 23.633 15.956 1.00 10.12 324 LEU B O 1
ATOM 5045 N N . LEU B 1 325 ? -5.636 22.645 15.118 1.00 10.40 325 LEU B N 1
ATOM 5046 C CA . LEU B 1 325 ? -6.281 22.427 16.411 1.00 11.41 325 LEU B CA 1
ATOM 5047 C C . LEU B 1 325 ? -6.573 20.942 16.592 1.00 15.11 325 LEU B C 1
ATOM 5048 O O . LEU B 1 325 ? -6.329 20.375 17.656 1.00 10.86 325 LEU B O 1
ATOM 5053 N N . GLN B 1 326 ? -7.090 20.313 15.541 1.00 11.13 326 GLN B N 1
ATOM 5054 C CA . GLN B 1 326 ? -7.423 18.896 15.607 1.00 12.56 326 GLN B CA 1
ATOM 5055 C C . GLN B 1 326 ? -7.437 18.258 14.223 1.00 12.46 326 GLN B C 1
ATOM 5056 O O . GLN B 1 326 ? -7.812 18.888 13.233 1.00 11.35 326 GLN B O 1
ATOM 5062 N N . LYS B 1 327 ? -7.012 17.003 14.156 1.00 10.54 327 LYS B N 1
ATOM 5063 C CA . LYS B 1 327 ? -6.986 16.279 12.892 1.00 10.54 327 LYS B CA 1
ATOM 5064 C C . LYS B 1 327 ? -7.543 14.880 13.088 1.00 11.78 327 LYS B C 1
ATOM 5065 O O . LYS B 1 327 ? -7.859 14.474 14.205 1.00 11.35 327 LYS B O 1
ATOM 5071 N N . ASP B 1 328 ? -7.650 14.153 11.984 1.00 13.47 328 ASP B N 1
ATOM 5072 C CA . ASP B 1 328 ? -8.136 12.783 11.987 1.00 15.37 328 ASP B CA 1
ATOM 5073 C C . ASP B 1 328 ? -9.518 12.558 12.589 1.00 16.38 328 ASP B C 1
ATOM 5074 O O . ASP B 1 328 ? -9.770 11.541 13.239 1.00 13.46 328 ASP B O 1
ATOM 5079 N N . VAL B 1 329 ? -10.411 13.516 12.372 1.00 12.68 329 VAL B N 1
ATOM 5080 C CA . VAL B 1 329 ? -11.785 13.385 12.837 1.00 12.48 329 VAL B CA 1
ATOM 5081 C C . VAL B 1 329 ? -12.436 12.590 11.714 1.00 11.11 329 VAL B C 1
ATOM 5082 O O . VAL B 1 329 ? -12.447 13.026 10.569 1.00 10.99 329 VAL B O 1
ATOM 5086 N N . THR B 1 330 ? -12.969 11.419 12.036 1.00 12.97 330 THR B N 1
ATOM 5087 C CA . THR B 1 330 ? -13.561 10.571 11.007 1.00 13.32 330 THR B CA 1
ATOM 5088 C C . THR B 1 330 ? -14.862 11.049 10.370 1.00 10.70 330 THR B C 1
ATOM 5089 O O . THR B 1 330 ? -15.886 11.193 11.035 1.00 16.00 330 THR B O 1
ATOM 5093 N N . VAL B 1 331 ? -14.793 11.296 9.067 1.00 11.37 331 VAL B N 1
ATOM 5094 C CA . VAL B 1 331 ? -15.936 11.703 8.256 1.00 14.37 331 VAL B CA 1
ATOM 5095 C C . VAL B 1 331 ? -15.711 10.892 6.984 1.00 13.79 331 VAL B C 1
ATOM 5096 O O . VAL B 1 331 ? -14.841 11.214 6.174 1.00 12.97 331 VAL B O 1
ATOM 5100 N N . PRO B 1 332 ? -16.483 9.814 6.801 1.00 15.69 332 PRO B N 1
ATOM 5101 C CA . PRO B 1 332 ? -16.331 8.964 5.620 1.00 17.50 332 PRO B CA 1
ATOM 5102 C C . PRO B 1 332 ? -16.601 9.605 4.265 1.00 14.03 332 PRO B C 1
ATOM 5103 O O . PRO B 1 332 ? -17.678 10.146 4.025 1.00 12.63 332 PRO B O 1
ATOM 5107 N N . GLU B 1 333 ? -15.604 9.530 3.387 1.00 13.94 333 GLU B N 1
ATOM 5108 C CA . GLU B 1 333 ? -15.705 10.054 2.024 1.00 14.32 333 GLU B CA 1
ATOM 5109 C C . GLU B 1 333 ? -16.236 11.488 1.948 1.00 12.28 333 GLU B C 1
ATOM 5110 O O . GLU B 1 333 ? -16.927 11.850 0.993 1.00 10.70 333 GLU B O 1
ATOM 5116 N N . GLY B 1 334 ? -15.897 12.302 2.944 1.00 9.96 334 GLY B N 1
ATOM 5117 C CA . GLY B 1 334 ? -16.367 13.677 2.982 1.00 10.17 334 GLY B CA 1
ATOM 5118 C C . GLY B 1 334 ? -15.942 14.573 1.829 1.00 14.09 334 GLY B C 1
ATOM 5119 O O . GLY B 1 334 ? -14.757 14.644 1.489 1.00 10.39 334 GLY B O 1
ATOM 5120 N N . VAL B 1 335 ? -16.907 15.273 1.234 1.00 10.91 335 VAL B N 1
ATOM 5121 C CA . VAL B 1 335 ? -16.615 16.176 0.121 1.00 8.52 335 VAL B CA 1
ATOM 5122 C C . VAL B 1 335 ? -17.375 17.504 0.180 1.00 8.25 335 VAL B C 1
ATOM 5123 O O . VAL B 1 335 ? -17.284 18.309 -0.742 1.00 10.37 335 VAL B O 1
ATOM 5127 N N . CYS B 1 336 ? -18.127 17.733 1.253 1.00 9.47 336 CYS B N 1
ATOM 5128 C CA . CYS B 1 336 ? -18.859 18.996 1.404 1.00 10.08 336 CYS B CA 1
ATOM 5129 C C . CYS B 1 336 ? -18.970 19.375 2.873 1.00 10.11 336 CYS B C 1
ATOM 5130 O O . CYS B 1 336 ? -19.311 18.540 3.709 1.00 11.63 336 CYS B O 1
ATOM 5133 N N . VAL B 1 337 ? -18.669 20.634 3.181 1.00 7.25 337 VAL B N 1
ATOM 5134 C CA . VAL B 1 337 ? -18.758 21.139 4.549 1.00 9.40 337 VAL B CA 1
ATOM 5135 C C . VAL B 1 337 ? -19.846 22.211 4.553 1.00 14.22 337 VAL B C 1
ATOM 5136 O O . VAL B 1 337 ? -19.728 23.241 3.889 1.00 15.71 337 VAL B O 1
ATOM 5140 N N . ARG B 1 338 ? -20.909 21.952 5.302 1.00 11.31 338 ARG B N 1
ATOM 5141 C CA . ARG B 1 338 ? -22.033 22.877 5.385 1.00 11.68 338 ARG B CA 1
ATOM 5142 C C . ARG B 1 338 ? -22.404 23.235 6.817 1.00 12.45 338 ARG B C 1
ATOM 5143 O O . ARG B 1 338 ? -23.068 22.474 7.500 1.00 12.19 338 ARG B O 1
ATOM 5151 N N . PHE B 1 339 ? -21.963 24.409 7.254 1.00 11.47 339 PHE B N 1
ATOM 5152 C CA . PHE B 1 339 ? -22.269 24.894 8.586 1.00 13.95 339 PHE B CA 1
ATOM 5153 C C . PHE B 1 339 ? -23.687 25.409 8.594 1.00 18.54 339 PHE B C 1
ATOM 5154 O O . PHE B 1 339 ? -24.139 25.989 7.625 1.00 14.94 339 PHE B O 1
ATOM 5162 N N . LEU B 1 340 ? -24.386 25.228 9.702 1.00 12.63 340 LEU B N 1
ATOM 5163 C CA . LEU B 1 340 ? -25.704 25.814 9.803 1.00 19.95 340 LEU B CA 1
ATOM 5164 C C . LEU B 1 340 ? -25.371 27.279 10.069 1.00 28.60 340 LEU B C 1
ATOM 5165 O O . LEU B 1 340 ? -24.283 27.582 10.514 1.00 28.56 340 LEU B O 1
ATOM 5170 N N . GLU B 1 341 ? -26.272 28.198 9.766 1.00 34.22 341 GLU B N 1
ATOM 5171 C CA . GLU B 1 341 ? -25.960 29.602 10.009 1.00 43.78 341 GLU B CA 1
ATOM 5172 C C . GLU B 1 341 ? -27.185 30.400 10.336 1.00 48.66 341 GLU B C 1
ATOM 5173 O O . GLU B 1 341 ? -28.054 29.825 10.998 1.00 50.30 341 GLU B O 1
#